Protein AF-A0A955Y4D1-F1 (afdb_monomer_lite)

Structure (mmCIF, N/CA/C/O backbone):
data_AF-A0A955Y4D1-F1
#
_entry.id   AF-A0A955Y4D1-F1
#
loop_
_atom_site.group_PDB
_atom_site.id
_atom_site.type_symbol
_atom_site.label_atom_id
_atom_site.label_alt_id
_atom_site.label_comp_id
_atom_site.label_asym_id
_atom_site.label_entity_id
_atom_site.label_seq_id
_atom_site.pdbx_PDB_ins_code
_atom_site.Cartn_x
_atom_site.Cartn_y
_atom_site.Cartn_z
_atom_site.occupancy
_atom_site.B_iso_or_equiv
_atom_site.auth_seq_id
_atom_site.auth_comp_id
_atom_site.auth_asym_id
_atom_site.auth_atom_id
_atom_site.pdbx_PDB_model_num
ATOM 1 N N . MET A 1 1 ? -12.788 -17.993 44.497 1.00 53.06 1 MET A N 1
ATOM 2 C CA . MET A 1 1 ? -11.487 -18.231 43.834 1.00 53.06 1 MET A CA 1
ATOM 3 C C . MET A 1 1 ? -10.443 -17.354 44.474 1.00 53.06 1 MET A C 1
ATOM 5 O O . MET A 1 1 ? -10.560 -16.130 44.392 1.00 53.06 1 MET A O 1
ATOM 9 N N . SER A 1 2 ? -9.457 -17.987 45.096 1.00 66.19 2 SER A N 1
ATOM 10 C CA . SER A 1 2 ? -8.269 -17.314 45.607 1.00 66.19 2 SER A CA 1
ATOM 11 C C . SER A 1 2 ? -7.474 -16.670 44.455 1.00 66.19 2 SER A C 1
ATOM 13 O O . SER A 1 2 ? -7.674 -16.982 43.275 1.00 66.19 2 SER A O 1
ATOM 15 N N . VAL A 1 3 ? -6.578 -15.732 44.772 1.00 60.09 3 VAL A N 1
ATOM 16 C CA . VAL A 1 3 ? -5.650 -15.130 43.791 1.00 60.09 3 VAL A CA 1
ATOM 17 C C . VAL A 1 3 ? -4.769 -16.207 43.138 1.00 60.09 3 VAL A C 1
ATOM 19 O O . VAL A 1 3 ? -4.466 -16.126 41.946 1.00 60.09 3 VAL A O 1
ATOM 22 N N . THR A 1 4 ? -4.433 -17.248 43.897 1.00 63.06 4 THR A N 1
ATOM 23 C CA . THR A 1 4 ? -3.694 -18.442 43.478 1.00 63.06 4 THR A CA 1
ATOM 24 C C . THR A 1 4 ? -4.459 -19.241 42.420 1.00 63.06 4 THR A C 1
ATOM 26 O O . THR A 1 4 ? -3.902 -19.514 41.358 1.00 63.06 4 THR A O 1
ATOM 29 N N . ASP A 1 5 ? -5.759 -19.487 42.622 1.00 57.47 5 ASP A N 1
ATOM 30 C CA . ASP A 1 5 ? -6.605 -20.188 41.637 1.00 57.47 5 ASP A CA 1
ATOM 31 C C . ASP A 1 5 ? -6.725 -19.403 40.325 1.00 57.47 5 ASP A C 1
ATOM 33 O O . ASP A 1 5 ? -6.777 -19.976 39.239 1.00 57.47 5 ASP A O 1
ATOM 37 N N . ARG A 1 6 ? -6.759 -18.063 40.402 1.00 54.00 6 ARG A N 1
ATOM 38 C CA . ARG A 1 6 ? -6.811 -17.209 39.202 1.00 54.00 6 ARG A CA 1
ATOM 39 C C . ARG A 1 6 ? -5.513 -17.262 38.408 1.00 54.00 6 ARG A C 1
ATOM 41 O O . ARG A 1 6 ? -5.582 -17.274 37.184 1.00 54.00 6 ARG A O 1
ATOM 48 N N . ARG A 1 7 ? -4.356 -17.279 39.075 1.00 54.91 7 ARG A N 1
ATOM 49 C CA . ARG A 1 7 ? -3.056 -17.417 38.402 1.00 54.91 7 ARG A CA 1
ATOM 50 C C . ARG A 1 7 ? -2.915 -18.783 37.737 1.00 54.91 7 ARG A C 1
ATOM 52 O O . ARG A 1 7 ? -2.527 -18.822 36.576 1.00 54.91 7 ARG A O 1
ATOM 59 N N . ALA A 1 8 ? -3.310 -19.860 38.414 1.00 55.41 8 ALA A N 1
ATOM 60 C CA . ALA A 1 8 ? -3.269 -21.212 37.856 1.00 55.41 8 ALA A CA 1
ATOM 61 C C . ALA A 1 8 ? -4.211 -21.380 36.645 1.00 55.41 8 ALA A C 1
ATOM 63 O O . ALA A 1 8 ? -3.825 -21.944 35.619 1.00 55.41 8 ALA A O 1
ATOM 64 N N . ALA A 1 9 ? -5.426 -20.823 36.712 1.00 51.59 9 ALA A N 1
ATOM 65 C CA . ALA A 1 9 ? -6.370 -20.827 35.590 1.00 51.59 9 ALA A CA 1
ATOM 66 C C . ALA A 1 9 ? -5.873 -19.992 34.389 1.00 51.59 9 ALA A C 1
ATOM 68 O O . ALA A 1 9 ? -6.028 -20.389 33.236 1.00 51.59 9 ALA A O 1
ATOM 69 N N . LEU A 1 10 ? -5.232 -18.845 34.640 1.00 55.59 10 LEU A N 1
ATOM 70 C CA . LEU A 1 10 ? -4.650 -18.012 33.581 1.00 55.59 10 LEU A CA 1
ATOM 71 C C . LEU A 1 10 ? -3.424 -18.668 32.931 1.00 55.59 10 LEU A C 1
ATOM 73 O O . LEU A 1 10 ? -3.284 -18.616 31.712 1.00 55.59 10 LEU A O 1
ATOM 77 N N . GLN A 1 11 ? -2.560 -19.308 33.722 1.00 59.53 11 GLN A N 1
ATOM 78 C CA . GLN A 1 11 ? -1.388 -20.031 33.219 1.00 59.53 11 GLN A CA 1
ATOM 79 C C . GLN A 1 11 ? -1.782 -21.244 32.373 1.00 59.53 11 GLN A C 1
ATOM 81 O O . GLN A 1 11 ? -1.215 -21.446 31.303 1.00 59.53 11 GLN A O 1
ATOM 86 N N . SER A 1 12 ? -2.783 -22.013 32.807 1.00 58.88 12 SER A N 1
ATOM 87 C CA . SER A 1 12 ? -3.299 -23.146 32.030 1.00 58.88 12 SER A CA 1
ATOM 88 C C . SER A 1 12 ? -3.958 -22.690 30.728 1.00 58.88 12 SER A C 1
ATOM 90 O O . SER A 1 12 ? -3.641 -23.230 29.675 1.00 58.88 12 SER A O 1
ATOM 92 N N . THR A 1 13 ? -4.782 -21.639 30.753 1.00 59.38 13 THR A N 1
ATOM 93 C CA . THR A 1 13 ? -5.408 -21.095 29.532 1.00 59.38 13 THR A CA 1
ATOM 94 C C . THR A 1 13 ? -4.363 -20.595 28.532 1.00 59.38 13 THR A C 1
ATOM 96 O O . THR A 1 13 ? -4.442 -20.919 27.351 1.00 59.38 13 THR A O 1
ATOM 99 N N . ALA A 1 14 ? -3.343 -19.864 28.994 1.00 67.88 14 ALA A N 1
ATOM 100 C CA . ALA A 1 14 ? -2.251 -19.404 28.136 1.00 67.88 14 ALA A CA 1
ATOM 101 C C . ALA A 1 14 ? -1.455 -20.571 27.527 1.00 67.88 14 ALA A C 1
ATOM 103 O O . ALA A 1 14 ? -1.115 -20.528 26.345 1.00 67.88 14 ALA A O 1
ATOM 104 N N . LEU A 1 15 ? -1.204 -21.627 28.308 1.00 73.19 15 LEU A N 1
ATOM 105 C CA . LEU A 1 15 ? -0.538 -22.836 27.833 1.00 73.19 15 LEU A CA 1
ATOM 106 C C . LEU A 1 15 ? -1.377 -23.561 26.771 1.00 73.19 15 LEU A C 1
ATOM 108 O O . LEU A 1 15 ? -0.849 -23.886 25.713 1.00 73.19 15 LEU A O 1
ATOM 112 N N . TYR A 1 16 ? -2.676 -23.769 27.007 1.00 66.75 16 TYR A N 1
ATOM 113 C CA . TYR A 1 16 ? -3.561 -24.433 26.044 1.00 66.75 16 TYR A CA 1
ATOM 114 C C . TYR A 1 16 ? -3.697 -23.642 24.747 1.00 66.75 16 TYR A C 1
ATOM 116 O O . TYR A 1 16 ? -3.642 -24.229 23.671 1.00 66.75 16 TYR A O 1
ATOM 124 N N . THR A 1 17 ? -3.807 -22.317 24.830 1.00 69.00 17 THR A N 1
ATOM 125 C CA . THR A 1 17 ? -3.815 -21.455 23.645 1.00 69.00 17 THR A CA 1
ATOM 126 C C . THR A 1 17 ? -2.482 -21.524 22.905 1.00 69.00 17 THR A C 1
ATOM 128 O O . THR A 1 17 ? -2.477 -21.660 21.686 1.00 69.00 17 THR A O 1
ATOM 131 N N . GLY A 1 18 ? -1.353 -21.500 23.619 1.00 76.69 18 GLY A N 1
ATOM 132 C CA . GLY A 1 18 ? -0.025 -21.654 23.020 1.00 76.69 18 GLY A CA 1
ATOM 133 C C . GLY A 1 18 ? 0.144 -22.993 22.298 1.00 76.69 18 GLY A C 1
ATOM 134 O O . GLY A 1 18 ? 0.581 -23.017 21.151 1.00 76.69 18 GLY A O 1
ATOM 135 N N . VAL A 1 19 ? -0.269 -24.096 22.929 1.00 76.88 19 VAL A N 1
ATOM 136 C CA . VAL A 1 19 ? -0.242 -25.439 22.328 1.00 76.88 19 VAL A CA 1
ATOM 137 C C . VAL A 1 19 ? -1.188 -25.524 21.136 1.00 76.88 19 VAL A C 1
ATOM 139 O O . VAL A 1 19 ? -0.801 -26.067 20.108 1.00 76.88 19 VAL A O 1
ATOM 142 N N . ALA A 1 20 ? -2.395 -24.964 21.230 1.00 72.94 20 ALA A N 1
ATOM 143 C CA . ALA A 1 20 ? -3.353 -24.964 20.132 1.00 72.94 20 ALA A CA 1
ATOM 144 C C . ALA A 1 20 ? -2.818 -24.181 18.931 1.00 72.94 20 ALA A C 1
ATOM 146 O O . ALA A 1 20 ? -2.867 -24.698 17.821 1.00 72.94 20 ALA A O 1
ATOM 147 N N . VAL A 1 21 ? -2.246 -22.989 19.136 1.00 78.81 21 VAL A N 1
ATOM 148 C CA . VAL A 1 21 ? -1.606 -22.216 18.060 1.00 78.81 21 VAL A CA 1
ATOM 149 C C . VAL A 1 21 ? -0.427 -22.978 17.469 1.00 78.81 21 VAL A C 1
ATOM 151 O O . VAL A 1 21 ? -0.329 -23.069 16.251 1.00 78.81 21 VAL A O 1
ATOM 154 N N . LEU A 1 22 ? 0.440 -23.563 18.298 1.00 82.12 22 LEU A N 1
ATOM 155 C CA . LEU A 1 22 ? 1.593 -24.316 17.809 1.00 82.12 22 LEU A CA 1
ATOM 156 C C . LEU A 1 22 ? 1.158 -25.542 16.998 1.00 82.12 22 LEU A C 1
ATOM 158 O O . LEU A 1 22 ? 1.649 -25.741 15.895 1.00 82.12 22 LEU A O 1
ATOM 162 N N . ALA A 1 23 ? 0.210 -26.330 17.507 1.00 77.94 23 ALA A N 1
ATOM 163 C CA . ALA A 1 23 ? -0.343 -27.485 16.806 1.00 77.94 23 ALA A CA 1
ATOM 164 C C . ALA A 1 23 ? -1.000 -27.068 15.488 1.00 77.94 23 ALA A C 1
ATOM 166 O O . ALA A 1 23 ? -0.772 -27.693 14.461 1.00 77.94 23 ALA A O 1
ATOM 167 N N . THR A 1 24 ? -1.748 -25.969 15.511 1.00 76.50 24 THR A N 1
ATOM 168 C CA . THR A 1 24 ? -2.380 -25.360 14.340 1.00 76.50 24 THR A CA 1
ATOM 169 C C . THR A 1 24 ? -1.323 -24.989 13.290 1.00 76.50 24 THR A C 1
ATOM 171 O O . THR A 1 24 ? -1.407 -25.440 12.154 1.00 76.50 24 THR A O 1
ATOM 174 N N . VAL A 1 25 ? -0.259 -24.279 13.680 1.00 79.69 25 VAL A N 1
ATOM 175 C CA . VAL A 1 25 ? 0.876 -23.942 12.802 1.00 79.69 25 VAL A CA 1
ATOM 176 C C . VAL A 1 25 ? 1.568 -25.199 12.264 1.00 79.69 25 VAL A C 1
ATOM 178 O O . VAL A 1 25 ? 1.830 -25.276 11.070 1.00 79.69 25 VAL A O 1
ATOM 181 N N . VAL A 1 26 ? 1.849 -26.195 13.109 1.00 81.12 26 VAL A N 1
ATOM 182 C CA . VAL A 1 26 ? 2.527 -27.444 12.712 1.00 81.12 26 VAL A CA 1
ATOM 183 C C . VAL A 1 26 ? 1.690 -28.243 11.715 1.00 81.12 26 VAL A C 1
ATOM 185 O O . VAL A 1 26 ? 2.215 -28.698 10.697 1.00 81.12 26 VAL A O 1
ATOM 188 N N . VAL A 1 27 ? 0.388 -28.386 11.976 1.00 78.06 27 VAL A N 1
ATOM 189 C CA . VAL A 1 27 ? -0.552 -29.021 11.048 1.00 78.06 27 VAL A CA 1
ATOM 190 C C . VAL A 1 27 ? -0.540 -28.269 9.722 1.00 78.06 27 VAL A C 1
ATOM 192 O O . VAL A 1 27 ? -0.388 -28.907 8.687 1.00 78.06 27 VAL A O 1
ATOM 195 N N . TYR A 1 28 ? -0.582 -26.934 9.723 1.00 73.50 28 TYR A N 1
ATOM 196 C CA . TYR A 1 28 ? -0.556 -26.165 8.473 1.00 73.50 28 TYR A CA 1
ATOM 197 C C . TYR A 1 28 ? 0.741 -26.281 7.697 1.00 73.50 28 TYR A C 1
ATOM 199 O O . TYR A 1 28 ? 0.693 -26.470 6.488 1.00 73.50 28 TYR A O 1
ATOM 207 N N . MET A 1 29 ? 1.891 -26.256 8.370 1.00 73.19 29 MET A N 1
ATOM 208 C CA . MET A 1 29 ? 3.183 -26.476 7.713 1.00 73.19 29 MET A CA 1
ATOM 209 C C . MET A 1 29 ? 3.288 -27.870 7.062 1.00 73.19 29 MET A C 1
ATOM 211 O O . MET A 1 29 ? 4.194 -28.106 6.258 1.00 73.19 29 MET A O 1
ATOM 215 N N . SER A 1 30 ? 2.361 -28.777 7.392 1.00 78.06 30 SER A N 1
ATOM 216 C CA . SER A 1 30 ? 2.262 -30.132 6.847 1.00 78.06 30 SER A CA 1
ATOM 217 C C . SER A 1 30 ? 1.251 -30.270 5.696 1.00 78.06 30 SER A C 1
ATOM 219 O O . SER A 1 30 ? 1.249 -31.306 5.033 1.00 78.06 30 SER A O 1
ATOM 221 N N . ILE A 1 31 ? 0.404 -29.264 5.439 1.00 80.94 31 ILE A N 1
ATOM 222 C CA . ILE A 1 31 ? -0.581 -29.270 4.343 1.00 80.94 31 ILE A CA 1
ATOM 223 C C . ILE A 1 31 ? 0.076 -28.715 3.067 1.00 80.94 31 ILE A C 1
ATOM 225 O O . ILE A 1 31 ? 0.959 -27.858 3.120 1.00 80.94 31 ILE A O 1
ATOM 229 N N . GLY A 1 32 ? -0.300 -29.266 1.909 1.00 80.19 32 GLY A N 1
ATOM 230 C CA . GLY A 1 32 ? 0.144 -28.763 0.607 1.00 80.19 32 GLY A CA 1
ATOM 231 C C . GLY A 1 32 ? -0.516 -27.427 0.240 1.00 80.19 32 GLY A C 1
ATOM 232 O O . GLY A 1 32 ? -1.512 -27.055 0.855 1.00 80.19 32 GLY A O 1
ATOM 233 N N . PRO A 1 33 ? 0.007 -26.715 -0.772 1.00 83.94 33 PRO A N 1
ATOM 234 C CA . PRO A 1 33 ? -0.642 -25.506 -1.259 1.00 83.94 33 PRO A CA 1
ATOM 235 C C . PRO A 1 33 ? -2.060 -25.833 -1.733 1.00 83.94 33 PRO A C 1
ATOM 237 O O . PRO A 1 33 ? -2.294 -26.854 -2.386 1.00 83.94 33 PRO A O 1
ATOM 240 N N . GLU A 1 34 ? -2.996 -24.962 -1.396 1.00 87.12 34 GLU A N 1
ATOM 241 C CA . GLU A 1 34 ? -4.402 -25.095 -1.742 1.00 87.12 34 GLU A CA 1
ATOM 242 C C . GLU A 1 34 ? -4.742 -24.219 -2.954 1.00 87.12 34 GLU A C 1
ATOM 244 O O . GLU A 1 34 ? -4.112 -23.188 -3.204 1.00 87.12 34 GLU A O 1
ATOM 249 N N . SER A 1 35 ? -5.747 -24.624 -3.736 1.00 85.69 35 SER A N 1
ATOM 250 C CA . SER A 1 35 ? -6.215 -23.793 -4.838 1.00 85.69 35 SER A CA 1
ATOM 251 C C . SER A 1 35 ? -6.861 -22.503 -4.321 1.00 85.69 35 SER A C 1
ATOM 253 O O . SER A 1 35 ? -7.361 -22.398 -3.198 1.00 85.69 35 SER A O 1
ATOM 255 N N . ARG A 1 36 ? -6.893 -21.482 -5.175 1.00 80.75 36 ARG A N 1
ATOM 256 C CA . ARG A 1 36 ? -7.526 -20.209 -4.827 1.00 80.75 36 ARG A CA 1
ATOM 257 C C . ARG A 1 36 ? -9.030 -20.345 -4.571 1.00 80.75 36 ARG A C 1
ATOM 259 O O . ARG A 1 36 ? -9.556 -19.629 -3.719 1.00 80.75 36 ARG A O 1
ATOM 266 N N . ASP A 1 37 ? -9.706 -21.234 -5.291 1.00 83.12 37 ASP A N 1
ATOM 267 C CA . ASP A 1 37 ? -11.146 -21.452 -5.145 1.00 83.12 37 ASP A CA 1
ATOM 268 C C . ASP A 1 37 ? -11.471 -22.131 -3.812 1.00 83.12 37 ASP A C 1
ATOM 270 O O . ASP A 1 37 ? -12.367 -21.684 -3.092 1.00 83.12 37 ASP A O 1
ATOM 274 N N . ASP A 1 38 ? -10.677 -23.126 -3.422 1.00 87.56 38 ASP A N 1
ATOM 275 C CA . ASP A 1 38 ? -10.831 -23.784 -2.124 1.00 87.56 38 ASP A CA 1
ATOM 276 C C . ASP A 1 38 ? -10.524 -22.804 -0.974 1.00 87.56 38 ASP A C 1
ATOM 278 O O . ASP A 1 38 ? -11.291 -22.695 -0.013 1.00 87.56 38 ASP A O 1
ATOM 282 N N . SER A 1 39 ? -9.498 -21.956 -1.127 1.00 87.25 39 SER A N 1
ATOM 283 C CA . SER A 1 39 ? -9.217 -20.878 -0.168 1.00 87.25 39 SER A CA 1
ATOM 284 C C . SER A 1 39 ? -10.401 -19.910 -0.010 1.00 87.25 39 SER A C 1
ATOM 286 O O . SER A 1 39 ? -10.706 -19.440 1.096 1.00 87.25 39 SER A O 1
ATOM 288 N N . HIS A 1 40 ? -11.118 -19.608 -1.101 1.00 87.62 40 HIS A N 1
ATOM 289 C CA . HIS A 1 40 ? -12.338 -18.801 -1.060 1.00 87.62 40 HIS A CA 1
ATOM 290 C C . HIS A 1 40 ? -13.480 -19.506 -0.320 1.00 87.62 40 HIS A C 1
ATOM 292 O O . HIS A 1 40 ? -14.189 -18.848 0.450 1.00 87.62 40 HIS A O 1
ATOM 298 N N . TRP A 1 41 ? -13.625 -20.822 -0.479 1.00 89.62 41 TRP A N 1
ATOM 299 C CA . TRP A 1 41 ? -14.582 -21.609 0.297 1.00 89.62 41 TRP A CA 1
ATOM 300 C C . TRP A 1 41 ? -14.289 -21.525 1.803 1.00 89.62 41 TRP A C 1
ATOM 302 O O . TRP A 1 41 ? -15.186 -21.192 2.587 1.00 89.62 41 TRP A O 1
ATOM 312 N N . TRP A 1 42 ? -13.025 -21.681 2.216 1.00 90.69 42 TRP A N 1
ATOM 313 C CA . TRP A 1 42 ? -12.629 -21.529 3.622 1.00 90.69 42 TRP A CA 1
ATOM 314 C C . TRP A 1 42 ? -12.884 -20.130 4.173 1.00 90.69 42 TRP A C 1
ATOM 316 O O . TRP A 1 42 ? -13.307 -19.998 5.321 1.00 90.69 42 TRP A O 1
ATOM 326 N N . ARG A 1 43 ? -12.706 -19.068 3.374 1.00 90.44 43 ARG A N 1
ATOM 327 C CA . ARG A 1 43 ? -13.097 -17.706 3.792 1.00 90.44 43 ARG A CA 1
ATOM 328 C C . ARG A 1 43 ? -14.593 -17.620 4.096 1.00 90.44 43 ARG A C 1
ATOM 330 O O . ARG A 1 43 ? -14.967 -16.953 5.060 1.00 90.44 43 ARG A O 1
ATOM 337 N N . GLY A 1 44 ? -15.432 -18.314 3.325 1.00 91.75 44 GLY A N 1
ATOM 338 C CA . GLY A 1 44 ? -16.867 -18.436 3.587 1.00 91.75 44 GLY A CA 1
ATOM 339 C C . GLY A 1 44 ? -17.164 -19.121 4.924 1.00 91.75 44 GLY A C 1
ATOM 340 O O . GLY A 1 44 ? -17.939 -18.598 5.726 1.00 91.75 44 GLY A O 1
ATOM 341 N N . VAL A 1 45 ? -16.487 -20.238 5.211 1.00 93.69 45 VAL A N 1
ATOM 342 C CA . VAL A 1 45 ? -16.596 -20.945 6.502 1.00 93.69 45 VAL A CA 1
ATOM 343 C C . VAL A 1 45 ? -16.162 -20.049 7.664 1.00 93.69 45 VAL A C 1
ATOM 345 O O . VAL A 1 45 ? -16.883 -19.910 8.651 1.00 93.69 45 VAL A O 1
ATOM 348 N N . LEU A 1 46 ? -15.013 -19.388 7.536 1.00 93.94 46 LEU A N 1
ATOM 349 C CA . LEU A 1 46 ? -14.480 -18.457 8.531 1.00 93.94 46 LEU A CA 1
ATOM 350 C C . LEU A 1 46 ? -15.426 -17.274 8.790 1.00 93.94 46 LEU A C 1
ATOM 352 O O . L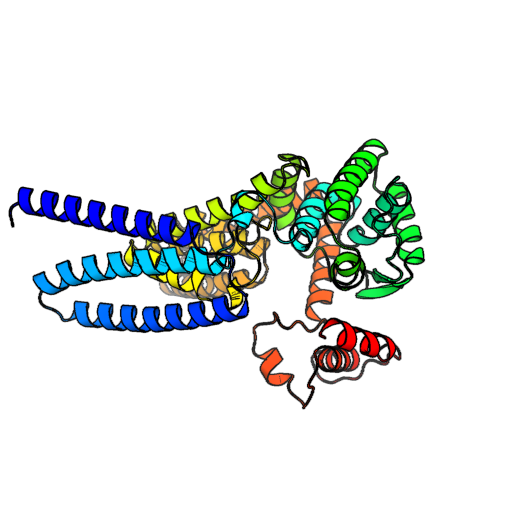EU A 1 46 ? -15.603 -16.862 9.937 1.00 93.94 46 LEU A O 1
ATOM 356 N N . ALA A 1 47 ? -16.068 -16.744 7.745 1.00 93.50 47 ALA A N 1
ATOM 357 C CA . ALA A 1 47 ? -17.066 -15.687 7.879 1.00 93.50 47 ALA A CA 1
ATOM 358 C C . ALA A 1 47 ? -18.320 -16.176 8.627 1.00 93.50 47 ALA A C 1
ATOM 360 O O . ALA A 1 47 ? -18.812 -15.478 9.516 1.00 93.50 47 ALA A O 1
ATOM 361 N N . ALA A 1 48 ? -18.802 -17.391 8.333 1.00 95.06 48 ALA A N 1
ATOM 362 C CA . ALA A 1 48 ? -19.912 -18.006 9.063 1.00 95.06 48 ALA A CA 1
ATOM 363 C C . ALA A 1 48 ? -19.568 -18.229 10.547 1.00 95.06 48 ALA A C 1
ATOM 365 O O . ALA A 1 48 ? -20.376 -17.915 11.423 1.00 95.06 48 ALA A O 1
ATOM 366 N N . LEU A 1 49 ? -18.343 -18.678 10.847 1.00 94.75 49 LEU A N 1
ATOM 367 C CA . LEU A 1 49 ? -17.840 -18.766 12.222 1.00 94.75 49 LEU A CA 1
ATOM 368 C C . LEU A 1 49 ? -17.796 -17.393 12.903 1.00 94.75 49 LEU A C 1
ATOM 370 O O . LEU A 1 49 ? -18.162 -17.286 14.069 1.00 94.75 49 LEU A O 1
ATOM 374 N N . GLY A 1 50 ? -17.438 -16.332 12.176 1.00 94.00 50 GLY A N 1
ATOM 375 C CA . GLY A 1 50 ? -17.513 -14.957 12.673 1.00 94.00 50 GLY A CA 1
ATOM 376 C C . GLY A 1 50 ? -18.910 -14.567 13.159 1.00 94.00 50 GLY A C 1
ATOM 377 O O . GLY A 1 50 ? -19.034 -14.005 14.247 1.00 94.00 50 GLY A O 1
ATOM 378 N N . ILE A 1 51 ? -19.961 -14.936 12.416 1.00 94.75 51 ILE A N 1
ATOM 379 C CA . ILE A 1 51 ? -21.361 -14.719 12.826 1.00 94.75 51 ILE A CA 1
ATOM 380 C C . ILE A 1 51 ? -21.660 -15.486 14.118 1.00 94.75 51 ILE A C 1
ATOM 382 O O . ILE A 1 51 ? -22.202 -14.913 15.066 1.00 94.75 51 ILE A O 1
ATOM 386 N N . VAL A 1 52 ? -21.266 -16.762 14.186 1.00 95.69 52 VAL A N 1
ATOM 387 C CA . VAL A 1 52 ? -21.436 -17.589 15.391 1.00 95.69 52 VAL A CA 1
ATOM 388 C C . VAL A 1 52 ? -20.722 -16.961 16.587 1.00 95.69 52 VAL A C 1
ATOM 390 O O . VAL A 1 52 ? -21.311 -16.872 17.663 1.00 95.69 52 VAL A O 1
ATOM 393 N N . PHE A 1 53 ? -19.498 -16.456 16.415 1.00 94.25 53 PHE A N 1
ATOM 394 C CA . PHE A 1 53 ? -18.760 -15.781 17.481 1.00 94.25 53 PHE A CA 1
ATOM 395 C C . PHE A 1 53 ? -19.453 -14.506 17.944 1.00 94.25 53 PHE A C 1
ATOM 397 O O . PHE A 1 53 ? -19.537 -14.277 19.148 1.00 94.25 53 PHE A O 1
ATOM 404 N N . THR A 1 54 ? -19.991 -13.693 17.032 1.00 93.44 54 THR A N 1
ATOM 405 C CA . THR A 1 54 ? -20.757 -12.496 17.400 1.00 93.44 54 THR A CA 1
ATOM 406 C C . THR A 1 54 ? -22.000 -12.854 18.216 1.00 93.44 54 THR A C 1
ATOM 408 O O . THR A 1 54 ? -22.242 -12.243 19.258 1.00 93.44 54 THR A O 1
ATOM 411 N N . LEU A 1 55 ? -22.759 -13.872 17.795 1.00 95.12 55 LEU A N 1
ATOM 412 C CA . LEU A 1 55 ? -23.946 -14.339 18.518 1.00 95.12 55 LEU A CA 1
ATOM 413 C C . LEU A 1 55 ? -23.588 -14.933 19.886 1.00 95.12 55 LEU A C 1
ATOM 415 O O . LEU A 1 55 ? -24.235 -14.616 20.885 1.00 95.12 55 LEU A O 1
ATOM 419 N N . ALA A 1 56 ? -22.529 -15.741 19.957 1.00 93.25 56 ALA A N 1
ATOM 420 C CA . ALA A 1 56 ? -22.028 -16.295 21.209 1.00 93.25 56 ALA A CA 1
ATOM 421 C C . ALA A 1 56 ? -21.584 -15.182 22.168 1.00 93.25 56 ALA A C 1
ATOM 423 O O . ALA A 1 56 ? -21.941 -15.205 23.346 1.00 93.25 56 ALA A O 1
ATOM 424 N N . TRP A 1 57 ? -20.881 -14.162 21.664 1.00 92.06 57 TRP A N 1
ATOM 425 C CA . TRP A 1 57 ? -20.465 -13.010 22.463 1.00 92.06 57 TRP A CA 1
ATOM 426 C C . TRP A 1 57 ? -21.672 -12.241 23.015 1.00 92.06 57 TRP A C 1
ATOM 428 O O . TRP A 1 57 ? -21.708 -11.920 24.204 1.00 92.06 57 TRP A O 1
ATOM 438 N N . ALA A 1 58 ? -22.699 -12.012 22.189 1.00 91.31 58 ALA A N 1
ATOM 439 C CA . ALA A 1 58 ? -23.958 -11.402 22.617 1.00 91.31 58 ALA A CA 1
ATOM 440 C C . ALA A 1 58 ? -24.667 -12.236 23.702 1.00 91.31 58 ALA A C 1
ATOM 442 O O . ALA A 1 58 ? -25.117 -11.685 24.706 1.00 91.31 58 ALA A O 1
ATOM 443 N N . GLY A 1 59 ? -24.690 -13.565 23.564 1.00 91.69 59 GLY A N 1
ATOM 444 C CA . GLY A 1 59 ? -25.219 -14.476 24.583 1.00 91.69 59 GLY A CA 1
ATOM 445 C C . GLY A 1 59 ? -24.460 -14.402 25.915 1.00 91.69 59 GLY A C 1
ATOM 446 O O . GLY A 1 59 ? -25.066 -14.384 26.986 1.00 91.69 59 GLY A O 1
ATOM 447 N N . LEU A 1 60 ? -23.130 -14.264 25.881 1.00 91.06 60 LEU A N 1
ATOM 448 C CA . LEU A 1 60 ? -22.319 -14.104 27.094 1.00 91.06 60 LEU A CA 1
ATOM 449 C C . LEU A 1 60 ? -22.591 -12.785 27.833 1.00 91.06 60 LEU A C 1
ATOM 451 O O . LEU A 1 60 ? -22.337 -12.702 29.037 1.00 91.06 60 LEU A O 1
ATOM 455 N N . HIS A 1 61 ? -23.116 -11.755 27.161 1.00 88.50 61 HIS A N 1
ATOM 456 C CA . HIS A 1 61 ? -23.485 -10.502 27.826 1.00 88.50 61 HIS A CA 1
ATOM 457 C C . HIS A 1 61 ? -24.665 -10.654 28.792 1.00 88.50 61 HIS A C 1
ATOM 459 O O . HIS A 1 61 ? -24.713 -9.900 29.765 1.00 88.50 61 HIS A O 1
ATOM 465 N N . VAL A 1 62 ? -25.551 -11.630 28.568 1.00 91.62 62 VAL A N 1
ATOM 466 C CA . VAL A 1 62 ? -26.714 -11.919 29.428 1.00 91.62 62 VAL A CA 1
ATOM 467 C C . VAL A 1 62 ? -26.494 -13.107 30.375 1.00 91.62 62 VAL A C 1
ATOM 469 O O . VAL A 1 62 ? -27.332 -13.387 31.227 1.00 91.62 62 VAL A O 1
ATOM 472 N N . ALA A 1 63 ? -25.362 -13.805 30.250 1.00 87.56 63 ALA A N 1
ATOM 473 C CA . ALA A 1 63 ? -25.031 -14.969 31.064 1.00 87.56 63 ALA A CA 1
ATOM 474 C C . ALA A 1 63 ? -24.593 -14.602 32.495 1.00 87.56 63 ALA A C 1
ATOM 476 O O . ALA A 1 63 ? -24.075 -13.513 32.764 1.00 87.56 63 ALA A O 1
ATOM 477 N N . ALA A 1 64 ? -24.726 -15.563 33.417 1.00 81.88 64 ALA A N 1
ATOM 478 C CA . ALA A 1 64 ? -24.227 -15.424 34.783 1.00 81.88 64 ALA A CA 1
ATOM 479 C C . ALA A 1 64 ? -22.708 -15.126 34.801 1.00 81.88 64 ALA A C 1
ATOM 481 O O . ALA A 1 64 ? -21.972 -15.657 33.963 1.00 81.88 64 ALA A O 1
ATOM 482 N N . PRO A 1 65 ? -22.184 -14.347 35.771 1.00 84.94 65 PRO A N 1
ATOM 483 C CA . PRO A 1 65 ? -20.798 -13.859 35.736 1.00 84.94 65 PRO A CA 1
ATOM 484 C C . PRO A 1 65 ? -19.714 -14.942 35.620 1.00 84.94 65 PRO A C 1
ATOM 486 O O . PRO A 1 65 ? -18.692 -14.726 34.968 1.00 84.94 65 PRO A O 1
ATOM 489 N N . HIS A 1 66 ? -19.922 -16.112 36.234 1.00 79.62 66 HIS A N 1
ATOM 490 C CA . HIS A 1 66 ? -18.977 -17.229 36.156 1.00 79.62 66 HIS A CA 1
ATOM 491 C C . HIS A 1 66 ? -18.985 -17.893 34.767 1.00 79.62 66 HIS A C 1
ATOM 493 O O . HIS A 1 66 ? -17.915 -18.142 34.213 1.00 79.62 66 HIS A O 1
ATOM 499 N N . VAL A 1 67 ? -20.170 -18.087 34.170 1.00 83.62 67 VAL A N 1
ATOM 500 C CA . VAL A 1 67 ? -20.340 -18.589 32.794 1.00 83.62 67 VAL A CA 1
ATOM 501 C C . VAL A 1 67 ? -19.743 -17.609 31.794 1.00 83.62 67 VAL A C 1
ATOM 503 O O . VAL A 1 67 ? -18.994 -18.013 30.913 1.00 83.62 67 VAL A O 1
ATOM 506 N N . LYS A 1 68 ? -20.005 -16.309 31.972 1.00 87.00 68 LYS A N 1
ATOM 507 C CA . LYS A 1 68 ? -19.469 -15.246 31.118 1.00 87.00 68 LYS A CA 1
ATOM 508 C C . LYS A 1 68 ? -17.947 -15.290 31.038 1.00 87.00 68 LYS A C 1
ATOM 510 O O . LYS A 1 68 ? -17.389 -15.143 29.957 1.00 87.00 68 LYS A O 1
ATOM 515 N N . ARG A 1 69 ? -17.272 -15.492 32.174 1.00 81.62 69 ARG A N 1
ATOM 516 C CA . ARG A 1 69 ? -15.808 -15.532 32.223 1.00 81.62 69 ARG A CA 1
ATOM 517 C C . ARG A 1 69 ? -15.242 -16.747 31.489 1.00 81.62 69 ARG A C 1
ATOM 519 O O . ARG A 1 69 ? -14.418 -16.569 30.602 1.00 81.62 69 ARG A O 1
ATOM 526 N N . ILE A 1 70 ? -15.704 -17.948 31.837 1.00 83.69 70 ILE A N 1
ATOM 527 C CA . ILE A 1 70 ? -15.229 -19.193 31.212 1.00 83.69 70 ILE A CA 1
ATOM 528 C C . ILE A 1 70 ? -15.563 -19.191 29.716 1.00 83.69 70 ILE A C 1
ATOM 530 O O . ILE A 1 70 ? -14.704 -19.478 28.889 1.00 83.69 70 ILE A O 1
ATOM 534 N N . GLY A 1 71 ? -16.789 -18.801 29.363 1.00 87.06 71 GLY A N 1
ATOM 535 C CA . GLY A 1 71 ? -17.236 -18.714 27.978 1.00 87.06 71 GLY A CA 1
ATOM 536 C C . GLY A 1 71 ? -16.430 -17.713 27.153 1.00 87.06 71 GLY A C 1
ATOM 537 O O . GLY A 1 71 ? -16.083 -18.023 26.020 1.00 87.06 71 GLY A O 1
ATOM 538 N N . ALA A 1 72 ? -16.068 -16.553 27.714 1.00 87.31 72 ALA A N 1
ATOM 539 C CA . ALA A 1 72 ? -15.229 -15.575 27.021 1.00 87.31 72 ALA A CA 1
ATOM 540 C C . ALA A 1 72 ? -13.815 -16.109 26.755 1.00 87.31 72 ALA A C 1
ATOM 542 O O . ALA A 1 72 ? -13.281 -15.896 25.669 1.00 87.31 72 ALA A O 1
ATOM 543 N N . ASP A 1 73 ? -13.215 -16.817 27.714 1.00 86.31 73 ASP A N 1
ATOM 544 C CA . ASP A 1 73 ? -11.872 -17.383 27.550 1.00 86.31 73 ASP A CA 1
ATOM 545 C C . ASP A 1 73 ? -11.864 -18.516 26.509 1.00 86.31 73 ASP A C 1
ATOM 547 O O . ASP A 1 73 ? -11.018 -18.518 25.616 1.00 86.31 73 ASP A O 1
ATOM 551 N N . VAL A 1 74 ? -12.860 -19.411 26.537 1.00 87.12 74 VAL A N 1
ATOM 552 C CA . VAL A 1 74 ? -13.038 -20.450 25.504 1.00 87.12 74 VAL A CA 1
ATOM 553 C C . VAL A 1 74 ? -13.242 -19.822 24.126 1.00 87.12 74 VAL A C 1
ATOM 555 O O . VAL A 1 74 ? -12.581 -20.211 23.163 1.00 87.12 74 VAL A O 1
ATOM 558 N N . LEU A 1 75 ? -14.124 -18.826 24.028 1.00 90.25 75 LEU A N 1
ATOM 559 C CA . LEU A 1 75 ? -14.439 -18.162 22.767 1.00 90.25 75 LEU A CA 1
ATOM 560 C C . LEU A 1 75 ? -13.209 -17.462 22.179 1.00 90.25 75 LEU A C 1
ATOM 562 O O . LEU A 1 75 ? -12.936 -17.615 20.992 1.00 90.25 75 LEU A O 1
ATOM 566 N N . ARG A 1 76 ? -12.401 -16.790 23.008 1.00 90.75 76 ARG A N 1
ATOM 567 C CA . ARG A 1 76 ? -11.110 -16.224 22.587 1.00 90.75 76 ARG A CA 1
ATOM 568 C C . ARG A 1 76 ? -10.161 -17.287 22.056 1.00 90.75 76 ARG A C 1
ATOM 570 O O . ARG A 1 76 ? -9.579 -17.080 20.998 1.00 90.75 76 ARG A O 1
ATOM 577 N N . SER A 1 77 ? -10.005 -18.413 22.749 1.00 87.69 77 SER A N 1
ATOM 578 C CA . SER A 1 77 ? -9.109 -19.486 22.303 1.00 87.69 77 SER A CA 1
ATOM 579 C C . SER A 1 77 ? -9.530 -20.054 20.948 1.00 87.69 77 SER A C 1
ATOM 581 O O . SER A 1 77 ? -8.693 -20.213 20.061 1.00 87.69 77 SER A O 1
ATOM 583 N N . VAL A 1 78 ? -10.831 -20.280 20.746 1.00 89.50 78 VAL A N 1
ATOM 584 C CA . VAL A 1 78 ? -11.367 -20.744 19.457 1.00 89.50 78 VAL A CA 1
ATOM 585 C C . VAL A 1 78 ? -11.179 -19.683 18.369 1.00 89.50 78 VAL A C 1
ATOM 587 O O . VAL A 1 78 ? -10.757 -20.012 17.261 1.00 89.50 78 VAL A O 1
ATOM 590 N N . MET A 1 79 ? -11.417 -18.404 18.677 1.00 92.44 79 MET A N 1
ATOM 591 C CA . MET A 1 79 ? -11.164 -17.301 17.745 1.00 92.44 79 MET A CA 1
ATOM 592 C C . MET A 1 79 ? -9.688 -17.197 17.362 1.00 92.44 79 MET A C 1
ATOM 594 O O . MET A 1 79 ? -9.392 -16.974 16.196 1.00 92.44 79 MET A O 1
ATOM 598 N N . ILE A 1 80 ? -8.763 -17.387 18.305 1.00 91.88 80 ILE A N 1
ATOM 599 C CA . ILE A 1 80 ? -7.321 -17.378 18.031 1.00 91.88 80 ILE A CA 1
ATOM 600 C C . ILE A 1 80 ? -6.970 -18.482 17.034 1.00 91.88 80 ILE A C 1
ATOM 602 O O . ILE A 1 80 ? -6.353 -18.190 16.015 1.00 91.88 80 ILE A O 1
ATOM 606 N N . VAL A 1 81 ? -7.411 -19.719 17.276 1.00 89.81 81 VAL A N 1
ATOM 607 C CA . VAL A 1 81 ? -7.187 -20.835 16.339 1.00 89.81 81 VAL A CA 1
ATOM 608 C C . VAL A 1 81 ? -7.789 -20.523 14.967 1.00 89.81 81 VAL A C 1
ATOM 610 O O .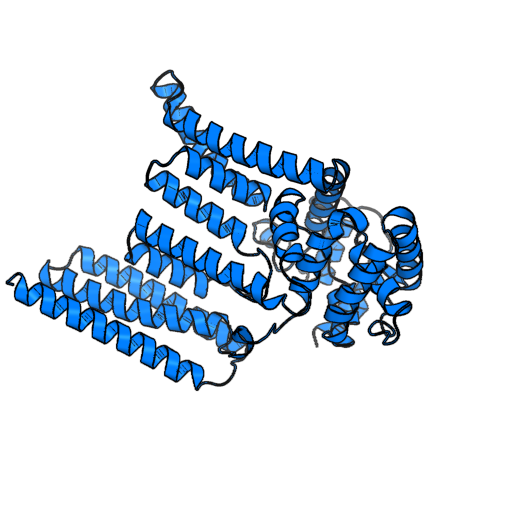 VAL A 1 81 ? -7.129 -20.698 13.948 1.00 89.81 81 VAL A O 1
ATOM 613 N N . THR A 1 82 ? -9.005 -19.975 14.939 1.00 92.00 82 THR A N 1
ATOM 614 C CA . THR A 1 82 ? -9.718 -19.608 13.705 1.00 92.00 82 THR A CA 1
ATOM 615 C C . THR A 1 82 ? -8.999 -18.507 12.921 1.00 92.00 82 THR A C 1
ATOM 617 O O . THR A 1 82 ? -8.897 -18.571 11.699 1.00 92.00 82 THR A O 1
ATOM 620 N N . VAL A 1 83 ? -8.467 -17.496 13.608 1.00 92.69 83 VAL A N 1
ATOM 621 C CA . VAL A 1 83 ? -7.691 -16.412 12.996 1.00 92.69 83 VAL A CA 1
ATOM 622 C C . VAL A 1 83 ? -6.355 -16.930 12.479 1.00 92.69 83 VAL A C 1
ATOM 624 O O . VAL A 1 83 ? -5.978 -16.582 11.365 1.00 92.69 83 VAL A O 1
ATOM 627 N N . VAL A 1 84 ? -5.654 -17.776 13.241 1.00 89.56 84 VAL A N 1
ATOM 628 C CA . VAL A 1 84 ? -4.406 -18.407 12.785 1.00 89.56 84 VAL A CA 1
ATOM 629 C C . VAL A 1 84 ? -4.676 -19.244 11.535 1.00 89.56 84 VAL A C 1
ATOM 631 O O . VAL A 1 84 ? -3.966 -19.078 10.549 1.00 89.56 84 VAL A O 1
ATOM 634 N N . PHE A 1 85 ? -5.744 -20.047 11.517 1.00 89.56 85 PHE A N 1
ATOM 635 C CA . PHE A 1 85 ? -6.180 -20.749 10.308 1.00 89.56 85 PHE A CA 1
ATOM 636 C C . PHE A 1 85 ? -6.422 -19.794 9.143 1.00 89.56 85 PHE A C 1
ATOM 638 O O . PHE A 1 85 ? -5.894 -19.999 8.053 1.00 89.56 85 PHE A O 1
ATOM 645 N N . GLY A 1 86 ? -7.176 -18.720 9.385 1.00 90.56 86 GLY A N 1
ATOM 646 C CA . GLY A 1 86 ? -7.474 -17.713 8.378 1.00 90.56 86 GLY A CA 1
ATOM 647 C C . GLY A 1 86 ? -6.230 -17.037 7.811 1.00 90.56 86 GLY A C 1
ATOM 648 O O . GLY A 1 86 ? -6.189 -16.785 6.613 1.00 90.56 86 GLY A O 1
ATOM 649 N N . TRP A 1 87 ? -5.200 -16.800 8.624 1.00 87.75 87 TRP A N 1
ATOM 650 C CA . TRP A 1 87 ? -3.922 -16.262 8.157 1.00 87.75 87 TRP A CA 1
ATOM 651 C C . TRP A 1 87 ? -3.213 -17.198 7.183 1.00 87.75 87 TRP A C 1
ATOM 653 O O . TRP A 1 87 ? -2.753 -16.740 6.145 1.00 87.75 87 TRP A O 1
ATOM 663 N N . PHE A 1 88 ? -3.148 -18.498 7.464 1.00 85.44 88 PHE A N 1
ATOM 664 C CA . PHE A 1 88 ? -2.545 -19.444 6.521 1.00 85.44 88 PHE A CA 1
ATOM 665 C C . PHE A 1 88 ? -3.415 -19.650 5.276 1.00 85.44 88 PHE A C 1
ATOM 667 O O . PHE A 1 88 ? -2.887 -19.673 4.165 1.00 85.44 88 PHE A O 1
ATOM 674 N N . ASN A 1 89 ? -4.741 -19.678 5.438 1.00 86.75 89 ASN A N 1
ATOM 675 C CA . ASN A 1 89 ? -5.680 -19.712 4.317 1.00 86.75 89 ASN A CA 1
ATOM 676 C C . ASN A 1 89 ? -5.530 -18.490 3.405 1.00 86.75 89 ASN A C 1
ATOM 678 O O . ASN A 1 89 ? -5.629 -18.585 2.184 1.00 86.75 89 ASN A O 1
ATOM 682 N N . TYR A 1 90 ? -5.279 -17.320 3.992 1.00 82.75 90 TYR A N 1
ATOM 683 C CA . TYR A 1 90 ? -5.051 -16.087 3.254 1.00 82.75 90 TYR A CA 1
ATOM 684 C C . TYR A 1 90 ? -3.869 -16.213 2.277 1.00 82.75 90 TYR A C 1
ATOM 686 O O . TYR A 1 90 ? -3.944 -15.660 1.181 1.00 82.75 90 TYR A O 1
ATOM 694 N N . TYR A 1 91 ? -2.853 -17.006 2.634 1.00 77.81 91 TYR A N 1
ATOM 695 C CA . TYR A 1 91 ? -1.691 -17.347 1.806 1.00 77.81 91 TYR A CA 1
ATOM 696 C C . TYR A 1 91 ? -1.852 -18.646 1.007 1.00 77.81 91 TYR A C 1
ATOM 698 O O . TYR A 1 91 ? -0.853 -19.226 0.594 1.00 77.81 91 TYR A O 1
ATOM 706 N N . GLN A 1 92 ? -3.083 -19.135 0.815 1.00 80.69 92 GLN A N 1
ATOM 707 C CA . GLN A 1 92 ? -3.362 -20.383 0.085 1.00 80.69 92 GLN A CA 1
ATOM 708 C C . GLN A 1 92 ? -2.590 -21.592 0.646 1.00 80.69 92 GLN A C 1
ATOM 710 O O . GLN A 1 92 ? -2.250 -22.519 -0.084 1.00 80.69 92 GLN A O 1
ATOM 715 N N . PHE A 1 93 ? -2.267 -21.560 1.944 1.00 78.06 93 PHE A N 1
ATOM 716 C CA . PHE A 1 93 ? -1.414 -22.547 2.611 1.00 78.06 93 PHE A CA 1
ATOM 717 C C . PHE A 1 93 ? -0.062 -22.782 1.909 1.00 78.06 93 PHE A C 1
ATOM 719 O O . PHE A 1 93 ? 0.557 -23.832 2.075 1.00 78.06 93 PHE A O 1
ATOM 726 N N . ASP A 1 94 ? 0.433 -21.797 1.151 1.00 78.56 94 ASP A N 1
ATOM 727 C CA . ASP A 1 94 ? 1.710 -21.904 0.460 1.00 78.56 94 ASP A CA 1
ATOM 728 C C . ASP A 1 94 ? 2.856 -21.383 1.334 1.00 78.56 94 ASP A C 1
ATOM 730 O O . ASP A 1 94 ? 3.005 -20.190 1.602 1.00 78.56 94 ASP A O 1
ATOM 734 N N . LYS A 1 95 ? 3.724 -22.305 1.752 1.00 75.38 95 LYS A N 1
ATOM 735 C CA . LYS A 1 95 ? 4.949 -22.011 2.507 1.00 75.38 95 LYS A CA 1
ATOM 736 C C . LYS A 1 95 ? 5.978 -21.190 1.721 1.00 75.38 95 LYS A C 1
ATOM 738 O O . LYS A 1 95 ? 6.830 -20.566 2.354 1.00 75.38 95 LYS A O 1
ATOM 743 N N . LYS A 1 96 ? 5.870 -21.117 0.387 1.00 75.38 96 LYS A N 1
ATOM 744 C CA . LYS A 1 96 ? 6.738 -20.271 -0.453 1.00 75.38 96 LYS A CA 1
ATOM 745 C C . LYS A 1 96 ? 6.594 -18.776 -0.165 1.00 75.38 96 LYS A C 1
ATOM 747 O O . LYS A 1 96 ? 7.475 -17.985 -0.493 1.00 75.38 96 LYS A O 1
ATOM 752 N N . VAL A 1 97 ? 5.516 -18.374 0.513 1.00 74.94 97 VAL A N 1
ATOM 753 C CA . VAL A 1 97 ? 5.336 -16.989 0.960 1.00 74.94 97 VAL A CA 1
ATOM 754 C C . VAL A 1 97 ? 6.411 -16.546 1.964 1.00 74.94 97 VAL A C 1
ATOM 756 O O . VAL A 1 97 ? 6.613 -15.348 2.149 1.00 74.94 97 VAL A O 1
ATOM 759 N N . PHE A 1 98 ? 7.119 -17.468 2.627 1.00 74.88 98 PHE A N 1
ATOM 760 C CA . PHE A 1 98 ? 8.144 -17.117 3.617 1.00 74.88 98 PHE A CA 1
ATOM 761 C C . PHE A 1 98 ? 9.552 -16.986 3.029 1.00 74.88 98 PHE A C 1
ATOM 763 O O . PHE A 1 98 ? 10.347 -16.214 3.563 1.00 74.88 98 PHE A O 1
ATOM 770 N N . ASP A 1 99 ? 9.862 -17.693 1.941 1.00 77.62 99 ASP A N 1
ATOM 771 C CA . ASP A 1 99 ? 11.210 -17.765 1.361 1.00 77.62 99 ASP A CA 1
ATOM 772 C C . ASP A 1 99 ? 11.334 -17.103 -0.024 1.00 77.62 99 ASP A C 1
ATOM 774 O O . ASP A 1 99 ? 12.450 -16.869 -0.491 1.00 77.62 99 ASP A O 1
ATOM 778 N N . GLY A 1 100 ? 10.220 -16.716 -0.651 1.00 80.38 100 GLY A N 1
ATOM 779 C CA . GLY A 1 100 ? 10.220 -16.079 -1.963 1.00 80.38 100 GLY A CA 1
ATOM 780 C C . GLY A 1 100 ? 9.048 -15.133 -2.203 1.00 80.38 100 GLY A C 1
ATOM 781 O O . GLY A 1 100 ? 8.300 -14.755 -1.297 1.00 80.38 100 GLY A O 1
ATOM 782 N N . LEU A 1 101 ? 8.924 -14.699 -3.455 1.00 85.12 101 LEU A N 1
ATOM 783 C CA . LEU A 1 101 ? 7.757 -13.985 -3.962 1.00 85.12 101 LEU A CA 1
ATOM 784 C C . LEU A 1 101 ? 7.042 -14.901 -4.955 1.00 85.12 101 LEU A C 1
ATOM 786 O O . LEU A 1 101 ? 7.686 -15.422 -5.868 1.00 85.12 101 LEU A O 1
ATOM 790 N N . GLY A 1 102 ? 5.738 -15.113 -4.764 1.00 80.19 102 GLY A N 1
ATOM 791 C CA . GLY A 1 102 ? 4.921 -15.933 -5.656 1.00 80.19 102 GLY A CA 1
ATOM 792 C C . GLY A 1 102 ? 4.620 -15.226 -6.977 1.00 80.19 102 GLY A C 1
ATOM 793 O O . GLY A 1 102 ? 4.665 -15.847 -8.038 1.00 80.19 102 GLY A O 1
ATOM 794 N N . ASP A 1 103 ? 4.384 -13.912 -6.925 1.00 83.12 103 ASP A N 1
ATOM 795 C CA . ASP A 1 103 ? 4.216 -13.059 -8.101 1.00 83.12 103 ASP A CA 1
ATOM 796 C C . ASP A 1 103 ? 5.143 -11.838 -8.051 1.00 83.12 103 ASP A C 1
ATOM 798 O O . ASP A 1 103 ? 5.071 -10.991 -7.162 1.00 83.12 103 ASP A O 1
ATOM 802 N N . TYR A 1 104 ? 6.002 -11.713 -9.063 1.00 90.38 104 TYR A N 1
ATOM 803 C CA . TYR A 1 104 ? 6.908 -10.576 -9.183 1.00 90.38 104 TYR A CA 1
ATOM 804 C C . TYR A 1 104 ? 6.241 -9.343 -9.808 1.00 90.38 104 TYR A C 1
ATOM 806 O O . TYR A 1 104 ? 6.867 -8.297 -9.885 1.00 90.38 104 TYR A O 1
ATOM 814 N N . THR A 1 105 ? 5.027 -9.439 -10.348 1.00 90.06 105 THR A N 1
ATOM 815 C CA . THR A 1 105 ? 4.366 -8.361 -11.108 1.00 90.06 105 THR A CA 1
ATOM 816 C C . THR A 1 105 ? 4.165 -7.112 -10.271 1.00 90.06 105 THR A C 1
ATOM 818 O O . THR A 1 105 ? 4.686 -6.056 -10.632 1.00 90.06 105 THR A O 1
ATOM 821 N N . ASP A 1 106 ? 3.495 -7.257 -9.129 1.00 90.00 106 ASP A N 1
ATOM 822 C CA . ASP A 1 106 ? 3.194 -6.138 -8.244 1.00 90.00 106 ASP A CA 1
ATOM 823 C C . ASP A 1 106 ? 4.479 -5.470 -7.756 1.00 90.00 106 ASP A C 1
ATOM 825 O O . ASP A 1 106 ? 4.714 -4.285 -7.992 1.00 90.00 106 ASP A O 1
ATOM 829 N N . ILE A 1 107 ? 5.371 -6.261 -7.154 1.00 92.19 107 ILE A N 1
ATOM 830 C CA . ILE A 1 107 ? 6.609 -5.742 -6.581 1.00 92.19 107 ILE A CA 1
ATOM 831 C C . ILE A 1 107 ? 7.490 -5.057 -7.633 1.00 92.19 107 ILE A C 1
ATOM 833 O O . ILE A 1 107 ? 8.132 -4.069 -7.300 1.00 92.19 107 ILE A O 1
ATOM 837 N N . THR A 1 108 ? 7.488 -5.500 -8.900 1.00 95.00 108 THR A N 1
ATOM 838 C CA . THR A 1 108 ? 8.246 -4.828 -9.965 1.00 95.00 108 THR A CA 1
ATOM 839 C C . THR A 1 108 ? 7.734 -3.409 -10.168 1.00 95.00 108 THR A C 1
ATOM 841 O O . THR A 1 108 ? 8.543 -2.487 -10.209 1.00 95.00 108 THR A O 1
ATOM 844 N N . TYR A 1 109 ? 6.414 -3.204 -10.247 1.00 94.62 109 TYR A N 1
ATOM 845 C CA . TYR A 1 109 ? 5.862 -1.856 -10.380 1.00 94.62 109 TYR A CA 1
ATOM 846 C C . TYR A 1 109 ? 6.264 -0.988 -9.192 1.00 94.62 109 TYR A C 1
ATOM 848 O O . TYR A 1 109 ? 6.706 0.136 -9.378 1.00 94.62 109 TYR A O 1
ATOM 856 N N . TYR A 1 110 ? 6.127 -1.495 -7.969 1.00 95.25 110 TYR A N 1
ATOM 857 C CA . TYR A 1 110 ? 6.276 -0.658 -6.780 1.00 95.25 110 TYR A CA 1
ATOM 858 C C . TYR A 1 110 ? 7.724 -0.440 -6.349 1.00 95.25 110 TYR A C 1
ATOM 860 O O . TYR A 1 110 ? 8.025 0.665 -5.916 1.00 95.25 110 TYR A O 1
ATOM 868 N N . TYR A 1 111 ? 8.606 -1.433 -6.493 1.00 96.75 111 TYR A N 1
ATOM 869 C CA . TYR A 1 111 ? 10.035 -1.304 -6.196 1.00 96.75 111 TYR A CA 1
ATOM 870 C C . TYR A 1 111 ? 10.748 -0.454 -7.247 1.00 96.75 111 TYR A C 1
ATOM 872 O O . TYR A 1 111 ? 11.414 0.520 -6.908 1.00 96.75 111 TYR A O 1
ATOM 880 N N . VAL A 1 112 ? 10.590 -0.797 -8.532 1.00 97.44 112 VAL A N 1
ATOM 881 C CA . VAL A 1 112 ? 11.342 -0.132 -9.604 1.00 97.44 112 VAL A CA 1
ATOM 882 C C . VAL A 1 112 ? 10.887 1.319 -9.729 1.00 97.44 112 VAL A C 1
ATOM 884 O O . VAL A 1 112 ? 11.708 2.229 -9.654 1.00 97.44 112 VAL A O 1
ATOM 887 N N . ASN A 1 113 ? 9.580 1.582 -9.835 1.00 96.19 113 ASN A N 1
ATOM 888 C CA . ASN A 1 113 ? 9.145 2.968 -9.988 1.00 96.19 113 ASN A CA 1
ATOM 889 C C . ASN A 1 113 ? 9.354 3.816 -8.740 1.00 96.19 113 ASN A C 1
ATOM 891 O O . ASN A 1 113 ? 9.536 5.010 -8.912 1.00 96.19 113 ASN A O 1
ATOM 895 N N . SER A 1 114 ? 9.324 3.277 -7.515 1.00 96.56 114 SER A N 1
ATOM 896 C CA . SER A 1 114 ? 9.634 4.113 -6.347 1.00 96.56 114 SER A CA 1
ATOM 897 C C . SER A 1 114 ? 11.109 4.516 -6.337 1.00 96.56 114 SER A C 1
ATOM 899 O O . SER A 1 114 ? 11.425 5.680 -6.094 1.00 96.56 114 SER A O 1
ATOM 901 N N . LYS A 1 115 ? 12.006 3.576 -6.656 1.00 97.75 115 LYS A N 1
ATOM 902 C CA . LYS A 1 115 ? 13.456 3.787 -6.667 1.00 97.75 115 LYS A CA 1
ATOM 903 C C . LYS A 1 115 ? 13.906 4.776 -7.743 1.00 97.75 115 LYS A C 1
ATOM 905 O O . LYS A 1 115 ? 14.777 5.608 -7.469 1.00 97.75 115 LYS A O 1
ATOM 910 N N . TYR A 1 116 ? 13.281 4.702 -8.920 1.00 98.06 116 TYR A N 1
ATOM 911 C CA . TYR A 1 116 ? 13.630 5.462 -10.127 1.00 98.06 116 TYR A CA 1
ATOM 912 C C . TYR A 1 116 ? 12.535 6.458 -10.555 1.00 98.06 116 TYR A C 1
ATOM 914 O O . TYR A 1 116 ? 12.408 6.777 -11.736 1.00 98.06 116 TYR A O 1
ATOM 922 N N . LEU A 1 117 ? 11.683 6.929 -9.629 1.00 97.50 117 LEU A N 1
ATOM 923 C CA . LEU A 1 117 ? 10.556 7.803 -9.993 1.00 97.50 117 LEU A CA 1
ATOM 924 C C . LEU A 1 117 ? 11.018 9.113 -10.637 1.00 97.50 117 LEU A C 1
ATOM 926 O O . LEU A 1 117 ? 10.333 9.631 -11.515 1.00 97.50 117 LEU A O 1
ATOM 930 N N . GLY A 1 118 ? 12.153 9.652 -10.183 1.00 96.44 118 GLY A N 1
ATOM 931 C CA . GLY A 1 118 ? 12.707 10.899 -10.707 1.00 96.44 118 GLY A CA 1
ATOM 932 C C . GLY A 1 118 ? 13.101 10.785 -12.178 1.00 96.44 118 GLY A C 1
ATOM 933 O O . GLY A 1 118 ? 12.912 11.733 -12.931 1.00 96.44 118 GLY A O 1
ATOM 934 N N . GLU A 1 119 ? 13.590 9.616 -12.589 1.00 97.56 119 GLU A N 1
ATOM 935 C CA . GLU A 1 119 ? 14.042 9.358 -13.951 1.00 97.56 119 GLU A CA 1
ATOM 936 C C . GLU A 1 119 ? 12.928 8.812 -14.857 1.00 97.56 119 GLU A C 1
ATOM 938 O O . GLU A 1 119 ? 12.844 9.157 -16.032 1.00 97.56 119 GLU A O 1
ATOM 943 N N . LEU A 1 120 ? 12.051 7.955 -14.327 1.00 97.50 120 LEU A N 1
ATOM 944 C CA . LEU A 1 120 ? 10.990 7.305 -15.104 1.00 97.50 120 LEU A CA 1
ATOM 945 C C . LEU A 1 120 ? 9.708 8.139 -15.192 1.00 97.50 120 LEU A C 1
ATOM 947 O O . LEU A 1 120 ? 8.900 7.954 -16.111 1.00 97.50 120 LEU A O 1
ATOM 951 N N . GLY A 1 121 ? 9.451 8.983 -14.191 1.00 96.12 121 GLY A N 1
ATOM 952 C CA . GLY A 1 121 ? 8.127 9.544 -13.954 1.00 96.12 121 GLY A CA 1
ATOM 953 C C . GLY A 1 121 ? 7.041 8.458 -13.872 1.00 96.12 121 GLY A C 1
ATOM 954 O O . GLY A 1 121 ? 7.294 7.283 -13.598 1.00 96.12 121 GLY A O 1
ATOM 955 N N . TYR A 1 122 ? 5.794 8.840 -14.150 1.00 96.00 122 TYR A N 1
ATOM 956 C CA . TYR A 1 122 ? 4.661 7.900 -14.152 1.00 96.00 122 TYR A CA 1
ATOM 957 C C . TYR A 1 122 ? 4.531 7.073 -15.430 1.00 96.00 122 TYR A C 1
ATOM 959 O O . TYR A 1 122 ? 3.778 6.102 -15.457 1.00 96.00 122 TYR A O 1
ATOM 967 N N . PHE A 1 123 ? 5.230 7.457 -16.496 1.00 96.25 123 PHE A N 1
ATOM 968 C CA . PHE A 1 123 ? 4.961 6.941 -17.838 1.00 96.25 123 PHE A CA 1
ATOM 969 C C . PHE A 1 123 ? 6.137 6.183 -18.462 1.00 96.25 123 PHE A C 1
ATOM 971 O O . PHE A 1 123 ? 5.982 5.595 -19.533 1.00 96.25 123 PHE A O 1
ATOM 978 N N . GLY A 1 124 ? 7.304 6.190 -17.812 1.00 97.25 124 GLY A N 1
ATOM 979 C CA . GLY A 1 124 ? 8.542 5.657 -18.372 1.00 97.25 124 GLY A CA 1
ATOM 980 C C . GLY A 1 124 ? 8.834 4.189 -18.076 1.00 97.25 124 GLY A C 1
ATOM 981 O O . GLY A 1 124 ? 9.714 3.632 -18.725 1.00 97.25 124 GLY A O 1
ATOM 982 N N . LEU A 1 125 ? 8.098 3.540 -17.163 1.00 97.69 125 LEU A N 1
ATOM 983 C CA . LEU A 1 125 ? 8.431 2.190 -16.683 1.00 97.69 125 LEU A CA 1
ATOM 984 C C . LEU A 1 125 ? 8.609 1.168 -17.812 1.00 97.69 125 LEU A C 1
ATOM 986 O O . LEU A 1 125 ? 9.680 0.585 -17.960 1.00 97.69 125 LEU A O 1
ATOM 990 N N . TYR A 1 126 ? 7.565 0.941 -18.613 1.00 97.81 126 TYR A N 1
ATOM 991 C CA . TYR A 1 126 ? 7.613 -0.084 -19.660 1.00 97.81 126 TYR A CA 1
ATOM 992 C C . TYR A 1 126 ? 8.611 0.249 -20.771 1.00 97.81 126 TYR A C 1
ATOM 994 O O . TYR A 1 126 ? 9.437 -0.613 -21.065 1.00 97.81 126 TYR A O 1
ATOM 1002 N N . PRO A 1 127 ? 8.610 1.466 -21.353 1.00 98.31 127 PRO A N 1
ATOM 1003 C CA . P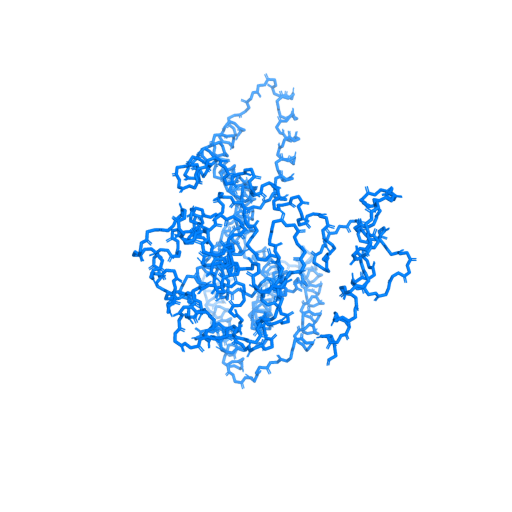RO A 1 127 ? 9.610 1.861 -22.343 1.00 98.31 127 PRO A CA 1
ATOM 1004 C C . PRO A 1 127 ? 11.055 1.673 -21.868 1.00 98.31 127 PRO A C 1
ATOM 1006 O O . PRO A 1 127 ? 11.870 1.114 -22.600 1.00 98.31 127 PRO A O 1
ATOM 1009 N N . ALA A 1 128 ? 11.369 2.099 -20.640 1.00 98.50 128 ALA A N 1
ATOM 1010 C CA . ALA A 1 128 ? 12.713 1.987 -20.090 1.00 98.50 128 ALA A CA 1
ATOM 1011 C C . ALA A 1 128 ? 13.099 0.524 -19.833 1.00 98.50 128 ALA A C 1
ATOM 1013 O O . ALA A 1 128 ? 14.175 0.105 -20.248 1.00 98.50 128 ALA A O 1
ATOM 1014 N N . MET A 1 129 ? 12.217 -0.282 -19.229 1.00 98.25 129 MET A N 1
ATOM 1015 C CA . MET A 1 129 ? 12.501 -1.702 -18.985 1.00 98.25 129 MET A CA 1
ATOM 1016 C C . MET A 1 129 ? 12.680 -2.493 -20.285 1.00 98.25 129 MET A C 1
ATOM 1018 O O . MET A 1 129 ? 13.578 -3.324 -20.370 1.00 98.25 129 MET A O 1
ATOM 1022 N N . ILE A 1 130 ? 11.848 -2.233 -21.301 1.00 98.25 130 ILE A N 1
ATOM 1023 C CA . ILE A 1 130 ? 11.968 -2.875 -22.619 1.00 98.25 130 ILE A CA 1
ATOM 1024 C C . ILE A 1 130 ? 13.298 -2.492 -23.279 1.00 98.25 130 ILE A C 1
ATOM 1026 O O . ILE A 1 130 ? 13.961 -3.353 -23.853 1.00 98.25 130 ILE A O 1
ATOM 1030 N N . LEU A 1 131 ? 13.711 -1.221 -23.191 1.00 98.56 131 LEU A N 1
ATOM 1031 C CA . LEU A 1 131 ? 15.009 -0.800 -23.717 1.00 98.56 131 LEU A CA 1
ATOM 1032 C C . LEU A 1 131 ? 16.170 -1.464 -22.968 1.00 98.56 131 LEU A C 1
ATOM 1034 O O . LEU A 1 131 ? 17.066 -1.996 -23.618 1.00 98.56 131 LEU A O 1
ATOM 1038 N N . ALA A 1 132 ? 16.152 -1.446 -21.634 1.00 98.25 132 ALA A N 1
ATOM 1039 C CA . ALA A 1 132 ? 17.203 -2.047 -20.815 1.00 98.25 132 ALA A CA 1
ATOM 1040 C C . ALA A 1 132 ? 17.376 -3.542 -21.124 1.00 98.25 132 ALA A C 1
ATOM 1042 O O . ALA A 1 132 ? 18.495 -4.018 -21.296 1.00 98.25 132 ALA A O 1
ATOM 1043 N N . ASP A 1 133 ? 16.270 -4.269 -21.282 1.00 97.88 133 ASP A N 1
ATOM 1044 C CA . ASP A 1 133 ? 16.293 -5.682 -21.655 1.00 97.88 133 ASP A CA 1
ATOM 1045 C C . ASP A 1 133 ? 16.798 -5.924 -23.090 1.00 97.88 133 ASP A C 1
ATOM 1047 O O . ASP A 1 133 ? 17.533 -6.881 -23.332 1.00 97.88 133 ASP A O 1
ATOM 1051 N N . ALA A 1 134 ? 16.458 -5.043 -24.039 1.00 97.44 134 ALA A N 1
ATOM 1052 C CA . ALA A 1 134 ? 16.922 -5.134 -25.425 1.00 97.44 134 ALA A CA 1
ATOM 1053 C C . ALA A 1 134 ? 18.432 -4.864 -25.574 1.00 97.44 134 ALA A C 1
ATOM 1055 O O . ALA A 1 134 ? 19.092 -5.482 -26.419 1.00 97.44 134 ALA A O 1
ATOM 1056 N N . GLU A 1 135 ? 18.971 -3.948 -24.764 1.00 96.94 135 GLU A N 1
ATOM 1057 C CA . GLU A 1 135 ? 20.410 -3.682 -24.638 1.00 96.94 135 GLU A CA 1
ATOM 1058 C C . GLU A 1 135 ? 21.136 -4.803 -23.873 1.00 96.94 135 GLU A C 1
ATOM 1060 O O . GLU A 1 135 ? 22.331 -5.023 -24.078 1.00 96.94 135 GLU A O 1
ATOM 1065 N N . GLY A 1 136 ? 20.409 -5.527 -23.019 1.00 94.19 136 GLY A N 1
ATOM 1066 C CA . GLY A 1 136 ? 20.919 -6.623 -22.211 1.00 94.19 136 GLY A CA 1
ATOM 1067 C C . GLY A 1 136 ? 21.193 -7.917 -22.995 1.00 94.19 136 GLY A C 1
ATOM 1068 O O . GLY A 1 136 ? 20.679 -8.139 -24.097 1.00 94.19 136 GLY A O 1
ATOM 1069 N N . PRO A 1 137 ? 21.995 -8.831 -22.419 1.00 88.38 137 PRO A N 1
ATOM 1070 C CA . PRO A 1 137 ? 22.401 -10.062 -23.094 1.00 88.38 137 PRO A CA 1
ATOM 1071 C C . PRO A 1 137 ? 21.288 -11.119 -23.174 1.00 88.38 137 PRO A C 1
ATOM 1073 O O . PRO A 1 137 ? 21.319 -11.961 -24.069 1.00 88.38 137 PRO A O 1
ATOM 1076 N N . LYS A 1 138 ? 20.323 -11.109 -22.241 1.00 88.56 138 LYS A N 1
ATOM 1077 C CA . LYS A 1 138 ? 19.310 -12.173 -22.105 1.00 88.56 138 LYS A CA 1
ATOM 1078 C C . LYS A 1 138 ? 18.027 -11.914 -22.899 1.00 88.56 138 LYS A C 1
ATOM 1080 O O . LYS A 1 138 ? 17.420 -12.879 -23.357 1.00 88.56 138 LYS A O 1
ATOM 1085 N N . ARG A 1 139 ? 17.643 -10.645 -23.094 1.00 92.00 139 ARG A N 1
ATOM 1086 C CA . ARG A 1 139 ? 16.484 -10.212 -23.899 1.00 92.00 139 ARG A CA 1
ATOM 1087 C C . ARG A 1 139 ? 15.186 -10.958 -23.553 1.00 92.00 139 ARG A C 1
ATOM 1089 O O . ARG A 1 139 ? 14.533 -11.533 -24.429 1.00 92.00 139 ARG A O 1
ATOM 1096 N N . HIS A 1 140 ? 14.809 -10.967 -22.276 1.00 93.44 140 HIS A N 1
ATOM 1097 C CA . HIS A 1 140 ? 13.625 -11.669 -21.753 1.00 93.44 140 HIS A CA 1
ATOM 1098 C C . HIS A 1 140 ? 12.323 -11.249 -22.451 1.00 93.44 140 HIS A C 1
ATOM 1100 O O . HIS A 1 140 ? 11.413 -12.055 -22.650 1.00 93.44 140 HIS A O 1
ATOM 1106 N N . SER A 1 141 ? 12.249 -9.990 -22.873 1.00 92.38 141 SER A N 1
ATOM 1107 C CA . SER A 1 141 ? 11.097 -9.349 -23.504 1.00 92.38 141 SER A CA 1
ATOM 1108 C C . SER A 1 141 ? 11.084 -9.494 -25.027 1.00 92.38 141 SER A C 1
ATOM 1110 O O . SER A 1 141 ? 10.227 -8.903 -25.676 1.00 92.38 141 SER A O 1
ATOM 1112 N N . ALA A 1 142 ? 11.968 -10.299 -25.632 1.00 92.31 142 ALA A N 1
ATOM 1113 C CA . ALA A 1 142 ? 12.050 -10.451 -27.092 1.00 92.31 142 ALA A CA 1
ATOM 1114 C C . ALA A 1 142 ? 10.732 -10.904 -27.757 1.00 92.31 142 ALA A C 1
ATOM 1116 O O . ALA A 1 142 ? 10.491 -10.624 -28.929 1.00 92.31 142 ALA A O 1
ATOM 1117 N N . ALA A 1 143 ? 9.865 -11.600 -27.017 1.00 93.06 143 ALA A N 1
ATOM 1118 C CA . ALA A 1 143 ? 8.552 -12.038 -27.495 1.00 93.06 143 ALA A CA 1
ATOM 1119 C C . ALA A 1 143 ? 7.439 -10.979 -27.333 1.00 93.06 143 ALA A C 1
ATOM 1121 O O . ALA A 1 143 ? 6.316 -11.189 -27.804 1.00 93.06 143 ALA A O 1
ATOM 1122 N N . VAL A 1 144 ? 7.718 -9.853 -26.671 1.00 94.69 144 VAL A N 1
ATOM 1123 C CA . VAL A 1 144 ? 6.769 -8.755 -26.466 1.00 94.69 144 VAL A CA 1
ATOM 1124 C C . VAL A 1 144 ? 6.634 -7.969 -27.765 1.00 94.69 144 VAL A C 1
ATOM 1126 O O . VAL A 1 144 ? 7.551 -7.281 -28.195 1.00 94.69 144 VAL A O 1
ATOM 1129 N N . LYS A 1 145 ? 5.467 -8.084 -28.402 1.00 95.00 145 LYS A N 1
ATOM 1130 C CA . LYS A 1 145 ? 5.162 -7.395 -29.670 1.00 95.00 145 LYS A CA 1
ATOM 1131 C C . LYS A 1 145 ? 4.441 -6.066 -29.468 1.00 95.00 145 LYS A C 1
ATOM 1133 O O . LYS A 1 145 ? 4.560 -5.169 -30.293 1.00 95.00 145 LYS A O 1
ATOM 1138 N N . HIS A 1 146 ? 3.649 -5.980 -28.406 1.00 95.12 146 HIS A N 1
ATOM 1139 C CA . HIS A 1 146 ? 2.850 -4.812 -28.062 1.00 95.12 146 HIS A CA 1
ATOM 1140 C C . HIS A 1 146 ? 2.957 -4.569 -26.560 1.00 95.12 146 HIS A C 1
ATOM 1142 O O . HIS A 1 146 ? 3.188 -5.507 -25.796 1.00 95.12 146 HIS A O 1
ATOM 1148 N N . TYR A 1 147 ? 2.773 -3.321 -26.153 1.00 95.88 147 TYR A N 1
ATOM 1149 C CA . TYR A 1 147 ? 2.729 -2.903 -24.756 1.00 95.88 147 TYR A CA 1
ATOM 1150 C C . TYR A 1 147 ? 1.651 -1.834 -24.578 1.00 95.88 147 TYR A C 1
ATOM 1152 O O . TYR A 1 147 ? 1.281 -1.164 -25.543 1.00 95.88 147 TYR A O 1
ATOM 1160 N N . ARG A 1 148 ? 1.170 -1.639 -23.351 1.00 94.38 148 ARG A N 1
ATOM 1161 C CA . ARG A 1 148 ? 0.306 -0.512 -23.006 1.00 94.38 148 ARG A CA 1
ATOM 1162 C C . ARG A 1 148 ? 1.152 0.735 -22.778 1.00 94.38 148 ARG A C 1
ATOM 1164 O O . ARG A 1 148 ? 1.953 0.791 -21.849 1.00 94.38 148 ARG A O 1
ATOM 1171 N N . ASP A 1 149 ? 0.942 1.769 -23.578 1.00 95.12 149 ASP A N 1
ATOM 1172 C CA . ASP A 1 149 ? 1.546 3.072 -23.331 1.00 95.12 149 ASP A CA 1
ATOM 1173 C C . ASP A 1 149 ? 0.867 3.739 -22.131 1.00 95.12 149 ASP A C 1
ATOM 1175 O O . ASP A 1 149 ? -0.327 4.021 -22.138 1.00 95.12 149 ASP A O 1
ATOM 1179 N N . LEU A 1 150 ? 1.621 3.997 -21.064 1.00 94.50 150 LEU A N 1
ATOM 1180 C CA . LEU A 1 150 ? 1.069 4.529 -19.817 1.00 94.50 150 LEU A CA 1
ATOM 1181 C C . LEU A 1 150 ? 0.583 5.987 -19.936 1.00 94.50 150 LEU A C 1
ATOM 1183 O O . LEU A 1 150 ? -0.079 6.483 -19.028 1.00 94.50 150 LEU A O 1
ATOM 1187 N N . ARG A 1 151 ? 0.885 6.683 -21.041 1.00 93.31 151 ARG A N 1
ATOM 1188 C CA . ARG A 1 151 ? 0.475 8.082 -21.278 1.00 93.31 151 ARG A CA 1
ATOM 1189 C C . ARG A 1 151 ? -0.987 8.226 -21.706 1.00 93.31 151 ARG A C 1
ATOM 1191 O O . ARG A 1 151 ? -1.561 9.306 -21.514 1.00 93.31 151 ARG A O 1
ATOM 1198 N N . ASP A 1 152 ? -1.548 7.183 -22.314 1.00 91.12 152 ASP A N 1
ATOM 1199 C CA . ASP A 1 152 ? -2.901 7.156 -22.895 1.00 91.12 152 ASP A CA 1
ATOM 1200 C C . ASP A 1 152 ? -3.635 5.807 -22.736 1.00 91.12 152 ASP A C 1
ATOM 1202 O O . ASP A 1 152 ? -4.834 5.733 -22.994 1.00 91.12 152 ASP A O 1
ATOM 1206 N N . TYR A 1 153 ? -2.954 4.777 -22.230 1.00 90.12 153 TYR A N 1
ATOM 1207 C CA . TYR A 1 153 ? -3.417 3.395 -22.086 1.00 90.12 153 TYR A CA 1
ATOM 1208 C C . TYR A 1 153 ? -3.732 2.671 -23.398 1.00 90.12 153 TYR A C 1
ATOM 1210 O O . TYR A 1 153 ? -4.370 1.614 -23.355 1.00 90.12 153 TYR A O 1
ATOM 1218 N N . GLU A 1 154 ? -3.249 3.171 -24.534 1.00 89.75 154 GLU A N 1
ATOM 1219 C CA . GLU A 1 154 ? -3.355 2.473 -25.814 1.00 89.75 154 GLU A CA 1
ATOM 1220 C C . GLU A 1 154 ? -2.301 1.366 -25.927 1.00 89.75 154 GLU A C 1
ATOM 1222 O O . GLU A 1 154 ? -1.160 1.514 -25.482 1.00 89.75 154 GLU A O 1
ATOM 1227 N N . GLU A 1 155 ? -2.673 0.244 -26.544 1.00 91.62 155 GLU A N 1
ATOM 1228 C CA . GLU A 1 155 ? -1.700 -0.781 -26.917 1.00 91.62 155 GLU A CA 1
ATOM 1229 C C . GLU A 1 155 ? -0.950 -0.348 -28.175 1.00 91.62 155 GLU A C 1
ATOM 1231 O O . GLU A 1 155 ? -1.555 -0.080 -29.213 1.00 91.62 155 GLU A O 1
ATOM 1236 N N . LYS A 1 156 ? 0.378 -0.287 -28.088 1.00 95.19 156 LYS A N 1
ATOM 1237 C CA . LYS A 1 156 ? 1.248 0.162 -29.178 1.00 95.19 156 LYS A CA 1
ATOM 1238 C C . LYS A 1 156 ? 2.307 -0.890 -29.502 1.00 95.19 156 LYS A C 1
ATOM 1240 O O . LYS A 1 156 ? 2.665 -1.677 -28.621 1.00 95.19 156 LYS A O 1
ATOM 1245 N N . PRO A 1 157 ? 2.830 -0.911 -30.742 1.00 97.56 157 PRO A N 1
ATOM 1246 C CA . PRO A 1 157 ? 3.960 -1.763 -31.101 1.00 97.56 157 PRO A CA 1
ATOM 1247 C C . PRO A 1 157 ? 5.182 -1.497 -30.214 1.00 97.56 157 PRO A C 1
ATOM 1249 O O . PRO A 1 157 ? 5.428 -0.360 -29.796 1.00 97.56 157 PRO A O 1
ATOM 1252 N N . VAL A 1 158 ? 5.963 -2.542 -29.934 1.00 96.81 158 VAL A N 1
ATOM 1253 C CA . VAL A 1 158 ? 7.144 -2.479 -29.053 1.00 96.81 158 VAL A CA 1
ATOM 1254 C C . VAL A 1 158 ? 8.203 -1.479 -29.541 1.00 96.81 158 VAL A C 1
ATOM 1256 O O . VAL A 1 158 ? 8.936 -0.898 -28.743 1.00 96.81 158 VAL A O 1
ATOM 1259 N N . GLU A 1 159 ? 8.246 -1.189 -30.840 1.00 97.62 159 GLU A N 1
ATOM 1260 C CA . GLU A 1 159 ? 9.142 -0.206 -31.448 1.00 97.62 159 GLU A CA 1
ATOM 1261 C C . GLU A 1 159 ? 8.908 1.205 -30.894 1.00 97.62 159 GLU A C 1
ATOM 1263 O O . GLU A 1 159 ? 9.864 1.963 -30.710 1.00 97.62 159 GLU A O 1
ATOM 1268 N N . VAL A 1 160 ? 7.654 1.542 -30.572 1.00 97.75 160 VAL A N 1
ATOM 1269 C CA . VAL A 1 160 ? 7.299 2.811 -29.921 1.00 97.75 160 VAL A CA 1
ATOM 1270 C C . VAL A 1 160 ? 7.873 2.854 -28.502 1.00 97.75 160 VAL A C 1
ATOM 1272 O O . VAL A 1 160 ? 8.420 3.880 -28.094 1.00 97.75 160 VAL A O 1
ATOM 1275 N N . ALA A 1 161 ? 7.828 1.729 -27.777 1.00 97.62 161 ALA A N 1
ATOM 1276 C CA . ALA A 1 161 ? 8.435 1.606 -26.452 1.00 97.62 161 ALA A CA 1
ATOM 1277 C C . ALA A 1 161 ? 9.953 1.803 -26.521 1.00 97.62 161 ALA A C 1
ATOM 1279 O O . ALA A 1 161 ? 10.506 2.572 -25.745 1.00 97.62 161 ALA A O 1
ATOM 1280 N N . LEU A 1 162 ? 10.623 1.169 -27.488 1.00 98.31 162 LEU A N 1
ATOM 1281 C CA . LEU A 1 162 ? 12.072 1.282 -27.679 1.00 98.31 162 LEU A CA 1
ATOM 1282 C C . LEU A 1 162 ? 12.506 2.713 -28.019 1.00 98.31 162 LEU A C 1
ATOM 1284 O O . LEU A 1 162 ? 13.534 3.180 -27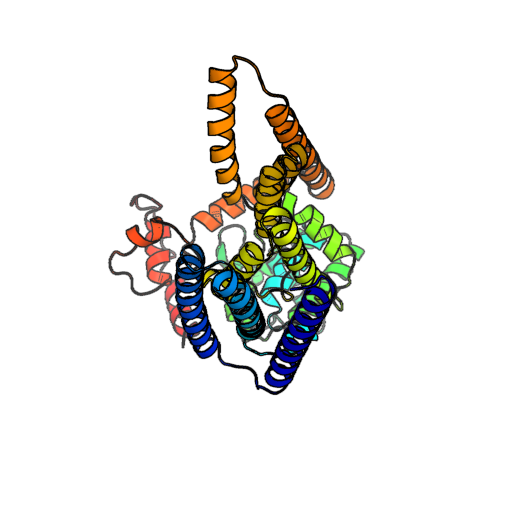.531 1.00 98.31 162 LEU A O 1
ATOM 1288 N N . GLN A 1 163 ? 11.741 3.423 -28.853 1.00 98.19 163 GLN A N 1
ATOM 1289 C CA . GLN A 1 163 ? 12.007 4.832 -29.161 1.00 98.19 163 GLN A CA 1
ATOM 1290 C C . GLN A 1 163 ? 11.853 5.718 -27.924 1.00 98.19 163 GLN A C 1
ATOM 1292 O O . GLN A 1 163 ? 12.751 6.502 -27.620 1.00 98.19 163 GLN A O 1
ATOM 1297 N N . HIS A 1 164 ? 10.755 5.561 -27.187 1.00 98.00 164 HIS A N 1
ATOM 1298 C CA . HIS A 1 164 ? 10.496 6.342 -25.981 1.00 98.00 164 HIS A CA 1
ATOM 1299 C C . HIS A 1 164 ? 11.490 6.015 -24.854 1.00 98.00 164 HIS A C 1
ATOM 1301 O O . HIS A 1 164 ? 11.979 6.920 -24.187 1.00 98.00 164 HIS A O 1
ATOM 1307 N N . GLY A 1 165 ? 11.875 4.746 -24.693 1.00 98.38 165 GLY A N 1
ATOM 1308 C CA . GLY A 1 165 ? 12.910 4.329 -23.749 1.00 98.38 165 GLY A CA 1
ATOM 1309 C C . GLY A 1 165 ? 14.248 5.015 -24.027 1.00 98.38 165 GLY A C 1
ATOM 1310 O O . GLY A 1 165 ? 14.917 5.440 -23.090 1.00 98.38 165 GLY A O 1
ATOM 1311 N N . ARG A 1 166 ? 14.618 5.197 -25.308 1.00 98.62 166 ARG A N 1
ATOM 1312 C CA . ARG A 1 166 ? 15.861 5.899 -25.678 1.00 98.62 166 ARG A CA 1
ATOM 1313 C C . ARG A 1 166 ? 15.815 7.376 -25.302 1.00 98.62 166 ARG A C 1
ATOM 1315 O O . ARG A 1 166 ? 16.834 7.906 -24.875 1.00 98.62 166 ARG A O 1
ATOM 1322 N N . GLN A 1 167 ? 14.652 8.013 -25.440 1.00 98.19 167 GLN A N 1
ATOM 1323 C CA . GLN A 1 167 ? 14.445 9.397 -25.001 1.00 98.19 167 GLN A CA 1
ATOM 1324 C C . GLN A 1 167 ? 14.602 9.508 -23.483 1.00 98.19 167 GLN A C 1
ATOM 1326 O O . GLN A 1 167 ? 15.435 10.278 -23.023 1.00 98.19 167 GLN A O 1
ATOM 1331 N N . ILE A 1 168 ? 13.904 8.664 -22.715 1.00 98.00 168 ILE A N 1
ATOM 1332 C CA . ILE A 1 168 ? 13.990 8.643 -21.245 1.00 98.00 168 ILE A CA 1
ATOM 1333 C C . ILE A 1 168 ? 15.435 8.429 -20.778 1.00 98.00 168 ILE A C 1
ATOM 1335 O O . ILE A 1 168 ? 15.937 9.176 -19.941 1.00 98.00 168 ILE A O 1
ATOM 1339 N N . LYS A 1 169 ? 16.129 7.436 -21.349 1.00 98.44 169 LYS A N 1
ATOM 1340 C CA . LYS A 1 169 ? 17.536 7.161 -21.037 1.00 98.44 169 LYS A CA 1
ATOM 1341 C C . LYS A 1 169 ? 18.421 8.385 -21.292 1.00 98.44 169 LYS A C 1
ATOM 1343 O O . LYS A 1 169 ? 19.260 8.699 -20.460 1.00 98.44 169 LYS A O 1
ATOM 1348 N N . ALA A 1 170 ? 18.240 9.068 -22.423 1.00 98.00 170 ALA A N 1
ATOM 1349 C CA . ALA A 1 170 ? 19.062 10.218 -22.796 1.00 98.00 170 ALA A CA 1
ATOM 1350 C C . ALA A 1 170 ? 18.752 11.485 -21.980 1.00 98.00 170 ALA A C 1
ATOM 1352 O O . ALA A 1 170 ? 19.655 12.272 -21.711 1.00 98.00 170 ALA A O 1
ATOM 1353 N N . GLU A 1 171 ? 17.488 11.702 -21.617 1.00 96.62 171 GLU A N 1
ATOM 1354 C CA . GLU A 1 171 ? 17.027 12.937 -20.973 1.00 96.62 171 GLU A CA 1
ATOM 1355 C C . GLU A 1 171 ? 17.092 12.881 -19.444 1.00 96.62 171 GLU A C 1
ATOM 1357 O O . GLU A 1 171 ? 17.213 13.923 -18.802 1.00 96.62 171 GLU A O 1
ATOM 1362 N N . SER A 1 172 ? 16.958 11.692 -18.848 1.00 96.44 172 SER A N 1
ATOM 1363 C CA . SER A 1 172 ? 16.673 11.558 -17.412 1.00 96.44 172 SER A CA 1
ATOM 1364 C C . SER A 1 172 ? 17.639 10.656 -16.644 1.00 96.44 172 SER A C 1
ATOM 1366 O O . SER A 1 172 ? 17.687 10.755 -15.420 1.00 96.44 172 SER A O 1
ATOM 1368 N N . PHE A 1 173 ? 18.431 9.814 -17.316 1.00 98.44 173 PHE A N 1
ATOM 1369 C CA . PHE A 1 173 ? 19.388 8.924 -16.653 1.00 98.44 173 PHE A CA 1
ATOM 1370 C C . PHE A 1 173 ? 20.837 9.373 -16.851 1.00 98.44 173 PHE A C 1
ATOM 1372 O O . PHE A 1 173 ? 21.263 9.701 -17.957 1.00 98.44 173 PHE A O 1
ATOM 1379 N N . THR A 1 174 ? 21.633 9.299 -15.781 1.00 98.31 174 THR A N 1
ATOM 1380 C CA . THR A 1 174 ? 23.095 9.221 -15.921 1.00 98.31 174 THR A CA 1
ATOM 1381 C C . THR A 1 174 ? 23.499 7.796 -16.322 1.00 98.31 174 THR A C 1
ATOM 1383 O O . THR A 1 174 ? 22.719 6.863 -16.097 1.00 98.31 174 THR A O 1
ATOM 1386 N N . PRO A 1 175 ? 24.701 7.583 -16.890 1.00 98.31 175 PRO A N 1
ATOM 1387 C CA . PRO A 1 175 ? 25.171 6.242 -17.238 1.00 98.31 175 PRO A CA 1
ATOM 1388 C C . PRO A 1 175 ? 25.127 5.258 -16.061 1.00 98.31 175 PRO A C 1
ATOM 1390 O O . PRO A 1 175 ? 24.636 4.143 -16.216 1.00 98.31 175 PRO A O 1
ATOM 1393 N N . GLU A 1 176 ? 25.551 5.695 -14.875 1.00 98.19 176 GLU A N 1
ATOM 1394 C CA . GLU A 1 176 ? 25.610 4.870 -13.664 1.00 98.19 176 GLU A CA 1
ATOM 1395 C C . GLU A 1 176 ? 24.204 4.504 -13.177 1.00 98.19 176 GLU A C 1
ATOM 1397 O O . GLU A 1 176 ? 23.930 3.356 -12.831 1.00 98.19 176 GLU A O 1
ATOM 1402 N N . ARG A 1 177 ? 23.276 5.470 -13.200 1.00 98.00 177 ARG A N 1
ATOM 1403 C CA . ARG A 1 177 ? 21.876 5.230 -12.827 1.00 98.00 177 ARG A CA 1
ATOM 1404 C C . ARG A 1 177 ? 21.164 4.326 -13.826 1.00 98.00 177 ARG A C 1
ATOM 1406 O O . ARG A 1 177 ? 20.306 3.547 -13.420 1.00 98.00 177 ARG A O 1
ATOM 1413 N N . TRP A 1 178 ? 21.504 4.412 -15.114 1.00 98.56 178 TRP A N 1
ATOM 1414 C CA . TRP A 1 178 ? 20.966 3.500 -16.123 1.00 98.56 178 TRP A CA 1
ATOM 1415 C C . TRP A 1 178 ? 21.471 2.074 -15.919 1.00 98.56 178 TRP A C 1
ATOM 1417 O O . TRP A 1 178 ? 20.687 1.139 -16.044 1.00 98.56 178 TRP A O 1
ATOM 1427 N N . GLU A 1 179 ? 22.752 1.898 -15.593 1.00 98.31 179 GLU A N 1
ATOM 1428 C CA . GLU A 1 179 ? 23.323 0.582 -15.293 1.00 98.31 179 GLU A CA 1
ATOM 1429 C C . GLU A 1 179 ? 22.645 -0.055 -14.073 1.00 98.31 179 GLU A C 1
ATOM 1431 O O . GLU A 1 179 ? 22.219 -1.209 -14.138 1.00 98.31 179 GLU A O 1
ATOM 1436 N N . GLU A 1 180 ? 22.445 0.719 -13.003 1.00 98.25 180 GLU A N 1
ATOM 1437 C CA . GLU A 1 180 ? 21.708 0.276 -11.814 1.00 98.25 180 GLU A CA 1
ATOM 1438 C C . GLU A 1 180 ? 20.255 -0.108 -12.149 1.00 98.25 180 GLU A C 1
ATOM 1440 O O . GLU A 1 180 ? 19.774 -1.179 -11.770 1.00 98.25 180 GLU A O 1
ATOM 1445 N N . PHE A 1 181 ? 19.563 0.731 -12.926 1.00 98.56 181 PHE A N 1
ATOM 1446 C CA . PHE A 1 181 ? 18.205 0.452 -13.387 1.00 98.56 181 PHE A CA 1
ATOM 1447 C C . PHE A 1 181 ? 18.136 -0.809 -14.256 1.00 98.56 181 PHE A C 1
ATOM 1449 O O . PHE A 1 181 ? 17.233 -1.627 -14.079 1.00 98.56 181 PHE A O 1
ATOM 1456 N N . ALA A 1 182 ? 19.078 -0.987 -15.184 1.00 98.50 182 ALA A N 1
ATOM 1457 C CA . ALA A 1 182 ? 19.126 -2.139 -16.075 1.00 98.50 182 ALA A CA 1
ATOM 1458 C C . ALA A 1 182 ? 19.399 -3.440 -15.309 1.00 98.50 182 ALA A C 1
ATOM 1460 O O . ALA A 1 182 ? 18.790 -4.466 -15.618 1.00 98.50 182 ALA A O 1
ATOM 1461 N N . HIS A 1 183 ? 20.252 -3.388 -14.283 1.00 98.00 183 HIS A N 1
ATOM 1462 C CA . HIS A 1 183 ? 20.475 -4.496 -13.360 1.00 98.00 183 HIS A CA 1
ATOM 1463 C C . HIS A 1 183 ? 19.181 -4.897 -12.634 1.00 98.00 183 HIS A C 1
ATOM 1465 O O . HIS A 1 183 ? 18.763 -6.056 -12.697 1.00 98.00 183 HIS A O 1
ATOM 1471 N N . ASP A 1 184 ? 18.500 -3.934 -12.006 1.00 98.06 184 ASP A N 1
ATOM 1472 C CA . ASP A 1 184 ? 17.244 -4.197 -11.297 1.00 98.06 184 ASP A CA 1
ATOM 1473 C C . ASP A 1 184 ? 16.154 -4.701 -12.264 1.00 98.06 184 ASP A C 1
ATOM 1475 O O . ASP A 1 184 ? 15.396 -5.621 -11.945 1.00 98.06 184 ASP A O 1
ATOM 1479 N N . ALA A 1 185 ? 16.093 -4.152 -13.482 1.00 97.75 185 ALA A N 1
ATOM 1480 C CA . ALA A 1 185 ? 15.181 -4.613 -14.522 1.00 97.75 185 ALA A CA 1
ATOM 1481 C C . ALA A 1 185 ? 15.460 -6.072 -14.933 1.00 97.75 185 ALA A C 1
ATOM 1483 O O . ALA A 1 185 ? 14.514 -6.861 -14.967 1.00 97.75 185 ALA A O 1
ATOM 1484 N N . ASP A 1 186 ? 16.719 -6.468 -15.180 1.00 97.50 186 ASP A N 1
ATOM 1485 C CA . ASP A 1 186 ? 17.083 -7.868 -15.480 1.00 97.50 186 ASP A CA 1
ATOM 1486 C C . ASP A 1 186 ? 16.694 -8.804 -14.330 1.00 97.50 186 ASP A C 1
ATOM 1488 O O . ASP A 1 186 ? 16.146 -9.889 -14.567 1.00 97.50 186 ASP A O 1
ATOM 1492 N N . TYR A 1 187 ? 16.895 -8.376 -13.078 1.00 96.50 187 TYR A N 1
ATOM 1493 C CA . TYR A 1 187 ? 16.477 -9.144 -11.908 1.00 96.50 187 TYR A CA 1
ATOM 1494 C C . TYR A 1 187 ? 14.978 -9.470 -11.962 1.00 96.50 187 TYR A C 1
ATOM 1496 O O . TYR A 1 187 ? 14.589 -10.636 -11.838 1.00 96.50 187 TYR A O 1
ATOM 1504 N N . PHE A 1 188 ? 14.116 -8.477 -12.182 1.00 96.00 188 PHE A N 1
ATOM 1505 C CA . PHE A 1 188 ? 12.673 -8.717 -12.211 1.00 96.00 188 PHE A CA 1
ATOM 1506 C C . PHE A 1 188 ? 12.207 -9.444 -13.472 1.00 96.00 188 PHE A C 1
ATOM 1508 O O . PHE A 1 188 ? 11.340 -10.314 -13.380 1.00 96.00 188 PHE A O 1
ATOM 1515 N N . LEU A 1 189 ? 12.753 -9.107 -14.642 1.00 96.06 189 LEU A N 1
ATOM 1516 C CA . LEU A 1 189 ? 12.332 -9.694 -15.916 1.00 96.06 189 LEU A CA 1
ATOM 1517 C C . LEU A 1 189 ? 12.731 -11.166 -16.032 1.00 96.06 189 LEU A C 1
ATOM 1519 O O . LEU A 1 189 ? 11.914 -11.974 -16.466 1.00 96.06 189 LEU A O 1
ATOM 1523 N N . SER A 1 190 ? 13.911 -11.548 -15.533 1.00 95.12 190 SER A N 1
ATOM 1524 C CA . SER A 1 190 ? 14.366 -12.949 -15.515 1.00 95.12 190 SER A CA 1
ATOM 1525 C C . SER A 1 190 ? 13.488 -13.892 -14.684 1.00 95.12 190 SER A C 1
ATOM 1527 O O . SER A 1 190 ? 13.599 -15.111 -14.805 1.00 95.12 190 SER A O 1
ATOM 1529 N N . ARG A 1 191 ? 12.602 -13.343 -13.845 1.00 93.94 191 ARG A N 1
ATOM 1530 C CA . ARG A 1 191 ? 11.669 -14.087 -12.984 1.00 93.94 191 ARG A CA 1
ATOM 1531 C C . ARG A 1 191 ? 10.238 -14.087 -13.516 1.00 93.94 191 ARG A C 1
ATOM 1533 O O . ARG A 1 191 ? 9.340 -14.621 -12.869 1.00 93.94 191 ARG A O 1
ATOM 1540 N N . LYS A 1 192 ? 10.006 -13.500 -14.692 1.00 92.69 192 LYS A N 1
ATOM 1541 C CA . LYS A 1 192 ? 8.704 -13.494 -15.362 1.00 92.69 192 LYS A CA 1
ATOM 1542 C C . LYS A 1 192 ? 8.725 -14.468 -16.530 1.00 92.69 192 LYS A C 1
ATOM 1544 O O . LYS A 1 192 ? 9.663 -14.513 -17.317 1.00 92.69 192 LYS A O 1
ATOM 1549 N N . SER A 1 193 ? 7.650 -15.236 -16.680 1.00 91.75 193 SER A N 1
ATOM 1550 C CA . SER A 1 193 ? 7.462 -16.047 -17.883 1.00 91.75 193 SER A CA 1
ATOM 1551 C C . SER A 1 193 ? 7.119 -15.159 -19.079 1.00 91.75 193 SER A C 1
ATOM 1553 O O . SER A 1 193 ? 6.517 -14.093 -18.924 1.00 91.75 193 SER A O 1
ATOM 1555 N N . THR A 1 194 ? 7.410 -15.631 -20.292 1.00 90.88 194 THR A N 1
ATOM 1556 C CA . THR A 1 194 ? 6.982 -14.955 -21.524 1.00 90.88 194 THR A CA 1
ATOM 1557 C C . THR A 1 194 ? 5.477 -14.694 -21.532 1.00 90.88 194 THR A C 1
ATOM 1559 O O . THR A 1 194 ? 5.063 -13.576 -21.821 1.00 90.88 194 THR A O 1
ATOM 1562 N N . ARG A 1 195 ? 4.665 -15.681 -21.117 1.00 90.25 195 ARG A N 1
ATOM 1563 C CA . ARG A 1 195 ? 3.205 -15.530 -20.985 1.00 90.25 195 ARG A CA 1
ATOM 1564 C C . ARG A 1 195 ? 2.841 -14.379 -20.047 1.00 90.25 195 ARG A C 1
ATOM 1566 O O . ARG A 1 195 ? 1.968 -13.584 -20.379 1.00 90.25 195 ARG A O 1
ATOM 1573 N N . SER A 1 196 ? 3.515 -14.275 -18.900 1.00 90.56 196 SER A N 1
ATOM 1574 C CA . SER A 1 196 ? 3.296 -13.181 -17.953 1.00 90.56 196 SER A CA 1
ATOM 1575 C C . SER A 1 196 ? 3.661 -11.831 -18.561 1.00 90.56 196 SER A C 1
ATOM 1577 O O . SER A 1 196 ? 2.917 -10.873 -18.387 1.00 90.56 196 SER A O 1
ATOM 1579 N N . MET A 1 197 ? 4.781 -11.736 -19.281 1.00 93.19 197 MET A N 1
ATOM 1580 C CA . MET A 1 197 ? 5.219 -10.479 -19.892 1.00 93.19 197 MET A CA 1
ATOM 1581 C C . MET A 1 197 ? 4.263 -9.999 -20.984 1.00 93.19 197 MET A C 1
ATOM 1583 O O . MET A 1 197 ? 3.857 -8.839 -20.966 1.00 93.19 197 MET A O 1
ATOM 1587 N N . THR A 1 198 ? 3.865 -10.890 -21.896 1.00 89.56 198 THR A N 1
ATOM 1588 C CA . THR A 1 198 ? 3.019 -10.540 -23.045 1.00 89.56 198 THR A CA 1
ATOM 1589 C C . THR A 1 198 ? 1.542 -10.396 -22.697 1.00 89.56 198 THR A C 1
ATOM 1591 O O . THR A 1 198 ? 0.841 -9.651 -23.370 1.00 89.56 198 THR A O 1
ATOM 1594 N N . GLY A 1 199 ? 1.053 -11.150 -21.708 1.00 86.69 199 GLY A N 1
ATOM 1595 C CA . GLY A 1 199 ? -0.372 -11.219 -21.374 1.00 86.69 199 GLY A CA 1
ATOM 1596 C C . GLY A 1 199 ? -0.793 -10.370 -20.178 1.00 86.69 199 GLY A C 1
ATOM 1597 O O . GLY A 1 199 ? -1.961 -10.014 -20.096 1.00 86.69 199 GLY A O 1
ATOM 1598 N N . ASN A 1 200 ? 0.135 -10.038 -19.270 1.00 88.12 200 ASN A N 1
ATOM 1599 C CA . ASN A 1 200 ? -0.191 -9.349 -18.018 1.00 88.12 200 ASN A CA 1
ATOM 1600 C C . ASN A 1 200 ? 0.700 -8.120 -17.783 1.00 88.12 200 ASN A C 1
ATOM 1602 O O . ASN A 1 200 ? 0.208 -7.002 -17.719 1.00 88.12 200 ASN A O 1
ATOM 1606 N N . PHE A 1 201 ? 2.019 -8.304 -17.675 1.00 94.25 201 PHE A N 1
ATOM 1607 C CA . PHE A 1 201 ? 2.917 -7.298 -17.103 1.00 94.25 201 PHE A CA 1
ATOM 1608 C C . PHE A 1 201 ? 3.001 -6.004 -17.921 1.00 94.25 201 PHE A C 1
ATOM 1610 O O . PHE A 1 201 ? 2.845 -4.930 -17.347 1.00 94.25 201 PHE A O 1
ATOM 1617 N N . TYR A 1 202 ? 3.242 -6.099 -19.234 1.00 96.06 202 TYR A N 1
ATOM 1618 C CA . TYR A 1 202 ? 3.394 -4.932 -20.116 1.00 96.06 202 TYR A CA 1
ATOM 1619 C C . TYR A 1 202 ? 2.069 -4.369 -20.637 1.00 96.06 202 TYR A C 1
ATOM 1621 O O . TYR A 1 202 ? 2.069 -3.351 -21.325 1.00 96.06 202 TYR A O 1
ATOM 1629 N N . VAL A 1 203 ? 0.949 -5.027 -20.336 1.00 91.56 203 VAL A N 1
ATOM 1630 C CA . VAL A 1 203 ? -0.400 -4.614 -20.755 1.00 91.56 203 VAL A CA 1
ATOM 1631 C C . VAL A 1 203 ? -1.275 -4.178 -19.578 1.00 91.56 203 VAL A C 1
ATOM 1633 O O . VAL A 1 203 ? -2.425 -3.783 -19.784 1.00 91.56 203 VAL A O 1
ATOM 1636 N N . ASP A 1 204 ? -0.746 -4.209 -18.353 1.00 90.94 204 ASP A N 1
ATOM 1637 C CA . ASP A 1 204 ? -1.372 -3.602 -17.180 1.00 90.94 204 ASP A CA 1
ATOM 1638 C C . ASP A 1 204 ? -1.137 -2.078 -17.156 1.00 90.94 204 ASP A C 1
ATOM 1640 O O . ASP A 1 204 ? -0.510 -1.494 -18.037 1.00 90.94 204 ASP A O 1
ATOM 1644 N N . HIS A 1 205 ? -1.683 -1.412 -16.148 1.00 91.06 205 HIS A N 1
ATOM 1645 C CA . HIS A 1 205 ? -1.625 0.032 -15.955 1.00 91.06 205 HIS A CA 1
ATOM 1646 C C . HIS A 1 205 ? -0.397 0.496 -15.153 1.00 91.06 205 HIS A C 1
ATOM 1648 O O . HIS A 1 205 ? -0.228 1.693 -14.927 1.00 91.06 205 HIS A O 1
ATOM 1654 N N . GLY A 1 206 ? 0.448 -0.435 -14.708 1.00 92.25 206 GLY A N 1
ATOM 1655 C CA . GLY A 1 206 ? 1.723 -0.144 -14.062 1.00 92.25 206 GLY A CA 1
ATOM 1656 C C . GLY A 1 206 ? 1.608 0.636 -12.748 1.00 92.25 206 GLY A C 1
ATOM 1657 O O . GLY A 1 206 ? 0.809 0.320 -11.866 1.00 92.25 206 GLY A O 1
ATOM 1658 N N . TYR A 1 207 ? 2.473 1.639 -12.594 1.00 93.44 207 TYR A N 1
ATOM 1659 C CA . TYR A 1 207 ? 2.656 2.383 -11.351 1.00 93.44 207 TYR A CA 1
ATOM 1660 C C . TYR A 1 207 ? 1.602 3.483 -11.156 1.00 93.44 207 TYR A C 1
ATOM 1662 O O . TYR A 1 207 ? 1.442 4.375 -11.987 1.00 93.44 207 TYR A O 1
ATOM 1670 N N . ASN A 1 208 ? 0.907 3.458 -10.018 1.00 92.06 208 ASN A N 1
ATOM 1671 C CA . ASN A 1 208 ? -0.212 4.355 -9.710 1.00 92.06 208 ASN A CA 1
ATOM 1672 C C . ASN A 1 208 ? -0.239 5.090 -8.350 1.00 92.06 208 ASN A C 1
ATOM 1674 O O . ASN A 1 208 ? -1.142 5.913 -8.172 1.00 92.06 208 ASN A O 1
ATOM 1678 N N . PRO A 1 209 ? 0.663 4.863 -7.373 1.00 93.00 209 PRO A N 1
ATOM 1679 C CA . PRO A 1 209 ? 0.649 5.631 -6.134 1.00 93.00 209 PRO A CA 1
ATOM 1680 C C . PRO A 1 209 ? 0.873 7.123 -6.347 1.00 93.00 209 PRO A C 1
ATOM 1682 O O . PRO A 1 209 ? 1.544 7.503 -7.299 1.00 93.00 209 PRO A O 1
ATOM 1685 N N . PRO A 1 210 ? 0.396 7.982 -5.436 1.00 95.56 2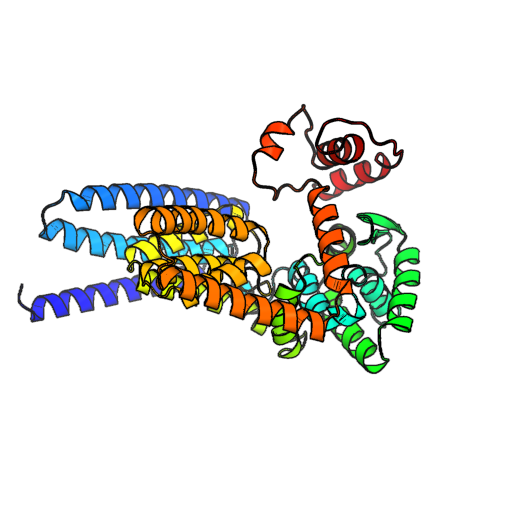10 PRO A N 1
ATOM 1686 C CA . PRO A 1 210 ? 0.761 9.392 -5.433 1.00 95.56 210 PRO A CA 1
ATOM 1687 C C . PRO A 1 210 ? 2.245 9.605 -5.067 1.00 95.56 210 PRO A C 1
ATOM 1689 O O . PRO A 1 210 ? 2.867 8.727 -4.456 1.00 95.56 210 PRO A O 1
ATOM 1692 N N . PRO A 1 211 ? 2.826 10.783 -5.365 1.00 97.12 211 PRO A N 1
ATOM 1693 C CA . PRO A 1 211 ? 4.245 11.048 -5.107 1.00 97.12 211 PRO A CA 1
ATOM 1694 C C . PRO A 1 211 ? 4.598 10.942 -3.615 1.00 97.12 211 PRO A C 1
ATOM 1696 O O . PRO A 1 211 ? 5.672 10.482 -3.248 1.00 97.12 211 PRO A O 1
ATOM 1699 N N . THR A 1 212 ? 3.653 11.281 -2.739 1.00 97.50 212 THR A N 1
ATOM 1700 C CA . THR A 1 212 ? 3.745 11.143 -1.277 1.00 97.50 212 THR A CA 1
ATOM 1701 C C . THR A 1 212 ? 3.940 9.702 -0.808 1.00 97.50 212 THR A C 1
ATOM 1703 O O . THR A 1 212 ? 4.717 9.478 0.115 1.00 97.50 212 THR A O 1
ATOM 1706 N N . TRP A 1 213 ? 3.312 8.719 -1.462 1.00 97.31 213 TRP A N 1
ATOM 1707 C CA . TRP A 1 213 ? 3.546 7.293 -1.184 1.00 97.31 213 TRP A CA 1
ATOM 1708 C C . TRP A 1 213 ? 4.941 6.855 -1.648 1.00 97.31 213 TRP A C 1
ATOM 1710 O O . TRP A 1 213 ? 5.579 5.998 -1.039 1.00 97.31 213 TRP A O 1
ATOM 1720 N N . SER A 1 214 ? 5.440 7.485 -2.711 1.00 97.38 214 SER A N 1
ATOM 1721 C CA . SER A 1 214 ? 6.755 7.189 -3.286 1.00 97.38 214 SER A CA 1
ATOM 1722 C C . SER A 1 214 ? 7.895 7.583 -2.351 1.00 97.38 214 SER A C 1
ATOM 1724 O O . SER A 1 214 ? 8.962 7.000 -2.447 1.00 97.38 214 SER A O 1
ATOM 1726 N N . VAL A 1 215 ? 7.674 8.506 -1.406 1.00 97.69 215 VAL A N 1
ATOM 1727 C CA . VAL A 1 215 ? 8.680 8.912 -0.409 1.00 97.69 215 VAL A CA 1
ATOM 1728 C C . VAL A 1 215 ? 9.121 7.729 0.475 1.00 97.69 215 VAL A C 1
ATOM 1730 O O . VAL A 1 215 ? 10.301 7.377 0.435 1.00 97.69 215 VAL A O 1
ATOM 1733 N N . PRO A 1 216 ? 8.236 7.062 1.249 1.00 97.00 216 PRO A N 1
ATOM 1734 C CA . PRO A 1 216 ? 8.627 5.863 1.988 1.00 97.00 216 PRO A CA 1
ATOM 1735 C C . PRO A 1 216 ? 8.936 4.676 1.061 1.00 97.00 216 PRO A C 1
ATOM 1737 O O . PRO A 1 216 ? 9.802 3.870 1.389 1.00 97.00 216 PRO A O 1
ATOM 1740 N N . GLY A 1 217 ? 8.283 4.575 -0.104 1.00 96.75 217 GLY A N 1
ATOM 1741 C CA . GLY A 1 217 ? 8.565 3.518 -1.078 1.00 96.75 217 GLY A CA 1
ATOM 1742 C C . GLY A 1 217 ? 9.989 3.576 -1.638 1.00 96.75 217 GLY A C 1
ATOM 1743 O O . GLY A 1 217 ? 10.625 2.535 -1.782 1.00 96.75 217 GLY A O 1
ATOM 1744 N N . LYS A 1 218 ? 10.501 4.778 -1.926 1.00 97.31 218 LYS A N 1
ATOM 1745 C CA . LYS A 1 218 ? 11.876 5.006 -2.379 1.00 97.31 218 LYS A CA 1
ATOM 1746 C C . LYS A 1 218 ? 12.861 4.706 -1.263 1.00 97.31 218 LYS A C 1
ATOM 1748 O O . LYS A 1 218 ? 13.803 3.963 -1.484 1.00 97.31 218 LYS A O 1
ATOM 1753 N N . PHE A 1 219 ? 12.597 5.218 -0.060 1.00 96.88 219 PHE A N 1
ATOM 1754 C CA . PHE A 1 219 ? 13.434 4.940 1.104 1.00 96.88 219 PHE A CA 1
ATOM 1755 C C . PHE A 1 219 ? 13.634 3.432 1.313 1.00 96.88 219 PHE A C 1
ATOM 1757 O O . PHE A 1 219 ? 14.762 2.986 1.471 1.00 96.88 219 PHE A O 1
ATOM 1764 N N . LEU A 1 220 ? 12.564 2.632 1.255 1.00 96.62 220 LEU A N 1
ATOM 1765 C CA . LEU A 1 220 ? 12.681 1.177 1.378 1.00 96.62 220 LEU A CA 1
ATOM 1766 C C . LEU A 1 220 ? 13.392 0.535 0.180 1.00 96.62 220 LEU A C 1
ATOM 1768 O O . LEU A 1 220 ? 14.212 -0.356 0.380 1.00 96.62 220 LEU A O 1
ATOM 1772 N N . ALA A 1 221 ? 13.105 0.976 -1.045 1.00 96.56 221 ALA A N 1
ATOM 1773 C CA . ALA A 1 221 ? 13.745 0.425 -2.238 1.00 96.56 221 ALA A CA 1
ATOM 1774 C C . ALA A 1 221 ? 15.251 0.744 -2.318 1.00 96.56 221 ALA A C 1
ATOM 1776 O O . ALA A 1 221 ? 16.013 -0.069 -2.829 1.00 96.56 221 ALA A O 1
ATOM 1777 N N . ASP A 1 222 ? 15.691 1.877 -1.764 1.00 96.12 222 ASP A N 1
ATOM 1778 C CA . ASP A 1 222 ? 17.107 2.246 -1.662 1.00 96.12 222 ASP A CA 1
ATOM 1779 C C . ASP A 1 222 ? 17.840 1.451 -0.556 1.00 96.12 222 ASP A C 1
ATOM 1781 O O . ASP A 1 222 ? 19.057 1.288 -0.617 1.00 96.12 222 ASP A O 1
ATOM 1785 N N . LEU A 1 223 ? 17.125 0.931 0.453 1.00 95.38 223 LEU A N 1
ATOM 1786 C CA . LEU A 1 223 ? 17.715 0.148 1.551 1.00 95.38 223 LEU A CA 1
ATOM 1787 C C . LEU A 1 223 ? 18.036 -1.304 1.181 1.00 95.38 223 LEU A C 1
ATOM 1789 O O . LEU A 1 223 ? 18.833 -1.942 1.873 1.00 95.38 223 LEU A O 1
ATOM 1793 N N . ALA A 1 224 ? 17.401 -1.849 0.144 1.00 93.12 224 ALA A N 1
ATOM 1794 C CA . ALA A 1 224 ? 17.579 -3.238 -0.254 1.00 93.12 224 ALA A CA 1
ATOM 1795 C C . ALA A 1 224 ? 17.846 -3.342 -1.759 1.00 93.12 224 ALA A C 1
ATOM 1797 O O . ALA A 1 224 ? 17.050 -2.825 -2.546 1.00 93.12 224 ALA A O 1
ATOM 1798 N N . PRO A 1 225 ? 18.907 -4.054 -2.185 1.00 95.44 225 PRO A N 1
ATOM 1799 C CA . PRO A 1 225 ? 19.081 -4.382 -3.596 1.00 95.44 225 PRO A CA 1
ATOM 1800 C C . PRO A 1 225 ? 17.927 -5.275 -4.078 1.00 95.44 225 PRO A C 1
ATOM 1802 O O . PRO A 1 225 ? 17.249 -5.911 -3.259 1.00 95.44 225 PRO A O 1
ATOM 1805 N N . ALA A 1 226 ? 17.707 -5.345 -5.393 1.00 95.44 226 ALA A N 1
ATOM 1806 C CA . ALA A 1 226 ? 16.595 -6.096 -5.977 1.00 95.44 226 ALA A CA 1
ATOM 1807 C C . ALA A 1 226 ? 16.593 -7.572 -5.531 1.00 95.44 226 ALA A C 1
ATOM 1809 O O . ALA A 1 226 ? 15.538 -8.139 -5.245 1.00 95.44 226 ALA A O 1
ATOM 1810 N N . GLU A 1 227 ? 17.773 -8.164 -5.333 1.00 94.44 227 GLU A N 1
ATOM 1811 C CA . GLU A 1 227 ? 17.980 -9.517 -4.802 1.00 94.44 227 GLU A CA 1
ATOM 1812 C C . GLU A 1 227 ? 17.320 -9.749 -3.448 1.00 94.44 227 GLU A C 1
ATOM 1814 O O . GLU A 1 227 ? 16.824 -10.845 -3.183 1.00 94.44 227 GLU A O 1
ATOM 1819 N N . ASN A 1 228 ? 17.267 -8.705 -2.624 1.00 93.38 228 ASN A N 1
ATOM 1820 C CA . ASN A 1 228 ? 16.761 -8.739 -1.261 1.00 93.38 228 ASN A CA 1
ATOM 1821 C C . ASN A 1 228 ? 15.381 -8.083 -1.137 1.00 93.38 228 ASN A C 1
ATOM 1823 O O . ASN A 1 228 ? 14.942 -7.790 -0.022 1.00 93.38 228 ASN A O 1
ATOM 1827 N N . VAL A 1 229 ? 14.653 -7.893 -2.243 1.00 92.88 229 VAL A N 1
ATOM 1828 C CA . VAL A 1 229 ? 13.333 -7.240 -2.253 1.00 92.88 229 VAL A CA 1
ATOM 1829 C C . VAL A 1 229 ? 12.305 -7.932 -1.340 1.00 92.88 229 VAL A C 1
ATOM 1831 O O . VAL A 1 229 ? 11.378 -7.303 -0.831 1.00 92.88 229 VAL A O 1
ATOM 1834 N N . LYS A 1 230 ? 12.489 -9.224 -1.038 1.00 92.19 230 LYS A N 1
ATOM 1835 C CA . LYS A 1 230 ? 11.642 -9.933 -0.069 1.00 92.19 230 LYS A CA 1
ATOM 1836 C C . LYS A 1 230 ? 11.691 -9.298 1.324 1.00 92.19 230 LYS A C 1
ATOM 1838 O O . LYS A 1 230 ? 10.663 -9.214 1.991 1.00 92.19 230 LYS A O 1
ATOM 1843 N N . SER A 1 231 ? 12.856 -8.815 1.754 1.00 91.50 231 SER A N 1
ATOM 1844 C CA . SER A 1 231 ? 13.026 -8.210 3.081 1.00 91.50 231 SER A CA 1
ATOM 1845 C C . SER A 1 231 ? 12.182 -6.945 3.256 1.00 91.50 231 SER A C 1
ATOM 1847 O O . SER A 1 231 ? 11.572 -6.754 4.306 1.00 91.50 231 SER A O 1
ATOM 1849 N N . ILE A 1 232 ? 12.062 -6.128 2.205 1.00 93.00 232 ILE A N 1
ATOM 1850 C CA . ILE A 1 232 ? 11.207 -4.938 2.226 1.00 93.00 232 ILE A CA 1
ATOM 1851 C C . ILE A 1 232 ? 9.729 -5.289 2.034 1.00 93.00 232 ILE A C 1
ATOM 1853 O O . ILE A 1 232 ? 8.877 -4.614 2.598 1.00 93.00 232 ILE A O 1
ATOM 1857 N N . ALA A 1 233 ? 9.398 -6.366 1.311 1.00 91.88 233 ALA A N 1
ATOM 1858 C CA . ALA A 1 233 ? 8.016 -6.835 1.202 1.00 91.88 233 ALA A CA 1
ATOM 1859 C C . ALA A 1 233 ? 7.475 -7.319 2.564 1.00 91.88 233 ALA A C 1
ATOM 1861 O O . ALA A 1 233 ? 6.310 -7.102 2.897 1.00 91.88 233 ALA A O 1
ATOM 1862 N N . LEU A 1 234 ? 8.336 -7.900 3.410 1.00 92.25 234 LEU A N 1
ATOM 1863 C CA . LEU A 1 234 ? 7.992 -8.293 4.782 1.00 92.25 234 LEU A CA 1
ATOM 1864 C C . LEU A 1 234 ? 7.733 -7.103 5.724 1.00 92.25 234 LEU A C 1
ATOM 1866 O O . LEU A 1 234 ? 7.145 -7.299 6.789 1.00 92.25 234 LEU A O 1
ATOM 1870 N N . VAL A 1 235 ? 8.095 -5.871 5.348 1.00 94.19 235 VAL A N 1
ATOM 1871 C CA . VAL A 1 235 ? 7.760 -4.671 6.137 1.00 94.19 235 VAL A CA 1
ATOM 1872 C C . VAL A 1 235 ? 6.248 -4.540 6.308 1.00 94.19 235 VAL A C 1
ATOM 1874 O O . VAL A 1 235 ? 5.789 -4.201 7.399 1.00 94.19 235 VAL A O 1
ATOM 1877 N N . ASP A 1 236 ? 5.461 -4.897 5.290 1.00 92.88 236 ASP A N 1
ATOM 1878 C CA . ASP A 1 236 ? 4.002 -4.859 5.385 1.00 92.88 236 ASP A CA 1
ATOM 1879 C C . ASP A 1 236 ? 3.467 -5.823 6.453 1.00 92.88 236 ASP A C 1
ATOM 1881 O O . ASP A 1 236 ? 2.514 -5.484 7.156 1.00 92.88 236 ASP A O 1
ATOM 1885 N N . VAL A 1 237 ? 4.106 -6.985 6.649 1.00 92.31 237 VAL A N 1
ATOM 1886 C CA . VAL A 1 237 ? 3.754 -7.920 7.734 1.00 92.31 237 VAL A CA 1
ATOM 1887 C C . VAL A 1 237 ? 3.929 -7.235 9.089 1.00 92.31 237 VAL A C 1
ATOM 1889 O O . VAL A 1 237 ? 3.034 -7.290 9.935 1.00 92.31 237 VAL A O 1
ATOM 1892 N N . GLY A 1 238 ? 5.052 -6.537 9.278 1.00 94.88 238 GLY A N 1
ATOM 1893 C CA . GLY A 1 238 ? 5.324 -5.761 10.487 1.00 94.88 238 GLY A CA 1
ATOM 1894 C C . GLY A 1 238 ? 4.330 -4.615 10.691 1.00 94.88 238 GLY A C 1
ATOM 1895 O O . GLY A 1 238 ? 3.832 -4.424 11.801 1.00 94.88 238 GLY A O 1
ATOM 1896 N N . ILE A 1 239 ? 3.984 -3.892 9.622 1.00 96.62 239 ILE A N 1
ATOM 1897 C CA . ILE A 1 239 ? 2.994 -2.807 9.642 1.00 96.62 239 ILE A CA 1
ATOM 1898 C C . ILE A 1 239 ? 1.618 -3.331 10.079 1.00 96.62 239 ILE A C 1
ATOM 1900 O O . ILE A 1 239 ? 0.995 -2.756 10.973 1.00 96.62 239 ILE A O 1
ATOM 1904 N N . VAL A 1 240 ? 1.158 -4.442 9.500 1.00 95.81 240 VAL A N 1
ATOM 1905 C CA . VAL A 1 240 ? -0.147 -5.039 9.818 1.00 95.81 240 VAL A CA 1
ATOM 1906 C C . VAL A 1 240 ? -0.163 -5.635 11.229 1.00 95.81 240 VAL A C 1
ATOM 1908 O O . VAL A 1 240 ? -1.126 -5.433 11.972 1.00 95.81 240 VAL A O 1
ATOM 1911 N N . ALA A 1 241 ? 0.912 -6.303 11.653 1.00 95.94 241 ALA A N 1
ATOM 1912 C CA . ALA A 1 241 ? 1.051 -6.776 13.029 1.00 95.94 241 ALA A CA 1
ATOM 1913 C C . ALA A 1 241 ? 1.020 -5.608 14.034 1.00 95.94 241 ALA A C 1
ATOM 1915 O O . ALA A 1 241 ? 0.301 -5.662 15.035 1.00 95.94 241 ALA A O 1
ATOM 1916 N N . GLY A 1 242 ? 1.734 -4.519 13.732 1.00 98.06 242 GLY A N 1
ATOM 1917 C CA . GLY A 1 242 ? 1.724 -3.286 14.517 1.00 98.06 242 GLY A CA 1
ATOM 1918 C C . GLY A 1 242 ? 0.335 -2.649 14.593 1.00 98.06 242 GLY A C 1
ATOM 1919 O O . GLY A 1 242 ? -0.109 -2.283 15.682 1.00 98.06 242 GLY A O 1
ATOM 1920 N N . MET A 1 243 ? -0.395 -2.588 13.475 1.00 98.44 243 MET A N 1
ATOM 1921 C CA . MET A 1 243 ? -1.788 -2.129 13.443 1.00 98.44 243 MET A CA 1
ATOM 1922 C C . MET A 1 243 ? -2.649 -2.923 14.433 1.00 98.44 243 MET A C 1
ATOM 1924 O O . MET A 1 243 ? -3.330 -2.321 15.264 1.00 98.44 243 MET A O 1
ATOM 1928 N N . PHE A 1 244 ? -2.607 -4.259 14.396 1.00 98.12 244 PHE A N 1
ATOM 1929 C CA . PHE A 1 244 ? -3.411 -5.076 15.307 1.00 98.12 244 PHE A CA 1
ATOM 1930 C C . PHE A 1 244 ? -2.984 -4.949 16.773 1.00 98.12 244 PHE A C 1
ATOM 1932 O O . PHE A 1 244 ? -3.847 -4.903 17.651 1.00 98.12 244 PHE A O 1
ATOM 1939 N N . ALA A 1 245 ? -1.687 -4.806 17.055 1.00 98.25 245 ALA A N 1
ATOM 1940 C CA . ALA A 1 245 ? -1.213 -4.515 18.406 1.00 98.25 245 ALA A CA 1
ATOM 1941 C C . ALA A 1 245 ? -1.792 -3.188 18.935 1.00 98.25 245 ALA A C 1
ATOM 1943 O O . ALA A 1 245 ? -2.246 -3.107 20.080 1.00 98.25 245 ALA A O 1
ATOM 1944 N N . VAL A 1 246 ? -1.858 -2.158 18.085 1.00 98.69 246 VAL A N 1
ATOM 1945 C CA . VAL A 1 246 ? -2.480 -0.871 18.425 1.00 98.69 246 VAL A CA 1
ATOM 1946 C C . VAL A 1 246 ? -3.996 -1.008 18.615 1.00 98.69 246 VAL A C 1
ATOM 1948 O O . VAL A 1 246 ? -4.539 -0.395 19.537 1.00 98.69 246 VAL A O 1
ATOM 1951 N N . VAL A 1 247 ? -4.681 -1.846 17.826 1.00 98.69 247 VAL A N 1
ATOM 1952 C CA . VAL A 1 247 ? -6.107 -2.168 18.036 1.00 98.69 247 VAL A CA 1
ATOM 1953 C C . VAL A 1 247 ? -6.321 -2.828 19.396 1.00 98.69 247 VAL A C 1
ATOM 1955 O O . VAL A 1 247 ? -7.193 -2.389 20.147 1.00 98.69 247 VAL A O 1
ATOM 1958 N N . ALA A 1 248 ? -5.507 -3.823 19.758 1.00 97.50 248 ALA A N 1
ATOM 1959 C CA . ALA A 1 248 ? -5.589 -4.480 21.061 1.00 97.50 248 ALA A CA 1
ATOM 1960 C C . ALA A 1 248 ? -5.368 -3.495 22.211 1.00 97.50 248 ALA A C 1
ATOM 1962 O O . ALA A 1 248 ? -6.112 -3.502 23.192 1.00 97.50 248 ALA A O 1
ATOM 1963 N N . TRP A 1 249 ? -4.392 -2.597 22.076 1.00 97.88 249 TRP A N 1
ATOM 1964 C CA . TRP A 1 249 ? -4.160 -1.540 23.055 1.00 97.88 249 TRP A CA 1
ATOM 1965 C C . TRP A 1 249 ? -5.344 -0.567 23.155 1.00 97.88 249 TRP A C 1
ATOM 1967 O O . TRP A 1 249 ? -5.743 -0.178 24.258 1.00 97.88 249 TRP A O 1
ATOM 1977 N N . ALA A 1 250 ? -5.928 -0.161 22.026 1.00 98.31 250 ALA A N 1
ATOM 1978 C CA . ALA A 1 250 ? -6.994 0.833 21.968 1.00 98.31 250 ALA A CA 1
ATOM 1979 C C . ALA A 1 250 ? -8.357 0.303 22.427 1.00 98.31 250 ALA A C 1
ATOM 1981 O O . ALA A 1 250 ? -9.004 0.958 23.254 1.00 98.31 250 ALA A O 1
ATOM 1982 N N . PHE A 1 251 ? -8.747 -0.872 21.933 1.00 97.38 251 PHE A N 1
ATOM 1983 C CA . PHE A 1 251 ? -10.090 -1.447 22.041 1.00 97.38 251 PHE A CA 1
ATOM 1984 C C . PHE A 1 251 ? -10.142 -2.805 22.763 1.00 97.38 251 PHE A C 1
ATOM 1986 O O . PHE A 1 251 ? -11.234 -3.291 23.045 1.00 97.38 251 PHE A O 1
ATOM 1993 N N . GLY A 1 252 ? -8.996 -3.391 23.116 1.00 94.94 252 GLY A N 1
ATOM 1994 C CA . GLY A 1 252 ? -8.908 -4.691 23.784 1.00 94.94 252 GLY A CA 1
ATOM 1995 C C . GLY A 1 252 ? -8.723 -5.866 22.819 1.00 94.94 252 GLY A C 1
ATOM 1996 O O . GLY A 1 252 ? -8.894 -5.743 21.605 1.00 94.94 252 GLY A O 1
ATOM 1997 N N . ILE A 1 253 ? -8.370 -7.029 23.380 1.00 93.88 253 ILE A N 1
ATOM 1998 C CA . ILE A 1 253 ? -8.043 -8.239 22.609 1.00 93.88 253 ILE A CA 1
ATOM 1999 C C . ILE A 1 253 ? -9.225 -8.747 21.776 1.00 93.88 253 ILE A C 1
ATOM 2001 O O . ILE A 1 253 ? -9.033 -9.195 20.654 1.00 93.88 253 ILE A O 1
ATOM 2005 N N . ASP A 1 254 ? -10.450 -8.612 22.284 1.00 92.50 254 ASP A N 1
ATOM 2006 C CA . ASP A 1 254 ? -11.652 -9.103 21.606 1.00 92.50 254 ASP A CA 1
ATOM 2007 C C . ASP A 1 254 ? -11.883 -8.345 20.293 1.00 92.50 254 ASP A C 1
ATOM 2009 O O . ASP A 1 254 ? -12.077 -8.949 19.239 1.00 92.50 254 ASP A O 1
ATOM 2013 N N . ALA A 1 255 ? -11.754 -7.015 20.331 1.00 95.50 255 ALA A N 1
ATOM 2014 C CA . ALA A 1 255 ? -11.837 -6.175 19.141 1.00 95.50 255 ALA A CA 1
ATOM 2015 C C . ALA A 1 255 ? -10.717 -6.492 18.139 1.00 95.50 255 ALA A C 1
ATOM 2017 O O . ALA A 1 255 ? -10.966 -6.531 16.937 1.00 95.50 255 ALA A O 1
ATOM 2018 N N . MET A 1 256 ? -9.500 -6.760 18.627 1.00 97.25 256 MET A N 1
ATOM 2019 C CA . MET A 1 256 ? -8.388 -7.188 17.777 1.00 97.25 256 MET A CA 1
ATOM 2020 C C . MET A 1 256 ? -8.694 -8.517 17.076 1.00 97.25 256 MET A C 1
ATOM 2022 O O . MET A 1 256 ? -8.488 -8.609 15.872 1.00 97.25 256 MET A O 1
ATOM 2026 N N . LEU A 1 257 ? -9.210 -9.524 17.788 1.00 95.31 257 LEU A N 1
ATOM 2027 C CA . LEU A 1 257 ? -9.523 -10.833 17.205 1.00 95.31 257 LEU A CA 1
ATOM 2028 C C . LEU A 1 257 ? -10.626 -10.740 16.146 1.00 95.31 257 LEU A C 1
ATOM 2030 O O . LEU A 1 257 ? -10.485 -11.327 15.076 1.00 95.31 257 LEU A O 1
ATOM 2034 N N . PHE A 1 258 ? -11.682 -9.957 16.389 1.00 95.56 258 PHE A N 1
ATOM 2035 C CA . PHE A 1 258 ? -12.702 -9.697 15.366 1.00 95.56 258 PHE A CA 1
ATOM 2036 C C . PHE A 1 258 ? -12.138 -8.927 14.165 1.00 95.56 258 PHE A C 1
ATOM 2038 O O . PHE A 1 258 ? -12.461 -9.257 13.026 1.00 95.56 258 PHE A O 1
ATOM 2045 N N . ALA A 1 259 ? -11.267 -7.939 14.393 1.00 95.88 259 ALA A N 1
ATOM 2046 C CA . ALA A 1 259 ? -10.619 -7.201 13.312 1.00 95.88 259 ALA A CA 1
ATOM 2047 C C . ALA A 1 259 ? -9.690 -8.098 12.475 1.00 95.88 259 ALA A C 1
ATOM 2049 O O . ALA A 1 259 ? -9.709 -8.017 11.249 1.00 95.88 259 ALA A O 1
ATOM 2050 N N . MET A 1 260 ? -8.914 -8.979 13.115 1.00 95.44 260 MET A N 1
ATOM 2051 C CA . MET A 1 260 ? -8.081 -9.968 12.427 1.00 95.44 260 MET A CA 1
ATOM 2052 C C . MET A 1 260 ? -8.936 -10.957 11.635 1.00 95.44 260 MET A C 1
ATOM 2054 O O . MET A 1 260 ? -8.628 -11.225 10.478 1.00 95.44 260 MET A O 1
ATOM 2058 N N . LEU A 1 261 ? -10.034 -11.453 12.219 1.00 94.44 261 LEU A N 1
ATOM 2059 C CA . LEU A 1 261 ? -10.961 -12.345 11.526 1.00 94.44 261 LEU A CA 1
ATOM 2060 C C . LEU A 1 261 ? -11.552 -11.672 10.284 1.00 94.44 261 LEU A C 1
ATOM 2062 O O . LEU A 1 261 ? -11.566 -12.270 9.212 1.00 94.44 261 LEU A O 1
ATOM 2066 N N . PHE A 1 262 ? -11.986 -10.415 10.396 1.00 93.38 262 PHE A N 1
ATOM 2067 C CA . PHE A 1 262 ? -12.447 -9.634 9.248 1.00 93.38 262 PHE A CA 1
ATOM 2068 C C . PHE A 1 262 ? -11.354 -9.490 8.180 1.00 93.38 262 PHE A C 1
ATOM 2070 O O . PHE A 1 262 ? -11.614 -9.675 6.993 1.00 93.38 262 PHE A O 1
ATOM 2077 N N . PHE A 1 263 ? -10.120 -9.200 8.592 1.00 92.50 263 PHE A N 1
ATOM 2078 C CA . PHE A 1 263 ? -8.991 -9.026 7.681 1.00 92.50 263 PHE A CA 1
ATOM 2079 C C . PHE A 1 263 ? -8.681 -10.289 6.864 1.00 92.50 263 PHE A C 1
ATOM 2081 O O . PHE A 1 263 ? -8.465 -10.199 5.658 1.00 92.50 263 PHE A O 1
ATOM 2088 N N . VAL A 1 264 ? -8.717 -11.470 7.486 1.00 90.31 264 VAL A N 1
ATOM 2089 C CA . VAL A 1 264 ? -8.427 -12.739 6.791 1.00 90.31 264 VAL A CA 1
ATOM 2090 C C . VAL A 1 264 ? -9.622 -13.295 6.004 1.00 90.31 264 VAL A C 1
ATOM 2092 O O . VAL A 1 264 ? -9.448 -14.155 5.144 1.00 90.31 264 VAL A O 1
ATOM 2095 N N . THR A 1 265 ? -10.837 -12.794 6.252 1.00 90.12 265 THR A N 1
ATOM 2096 C CA . THR A 1 265 ? -12.067 -13.240 5.566 1.00 90.12 265 THR A CA 1
ATOM 2097 C C . THR A 1 265 ? -12.518 -12.314 4.447 1.00 90.12 265 THR A C 1
ATOM 2099 O O . THR A 1 265 ? -13.185 -12.770 3.519 1.00 90.12 265 THR A O 1
ATOM 2102 N N . THR A 1 266 ? -12.155 -11.029 4.488 1.00 86.56 266 THR A N 1
ATOM 2103 C CA . THR A 1 266 ? -12.627 -10.063 3.493 1.00 86.56 266 THR A CA 1
ATOM 2104 C C . THR A 1 266 ? -12.195 -10.453 2.080 1.00 86.56 266 THR A C 1
ATOM 2106 O O . THR A 1 266 ? -11.026 -10.742 1.798 1.00 86.56 266 THR A O 1
ATOM 2109 N N . PHE A 1 267 ? -13.157 -10.447 1.155 1.00 78.00 267 PHE A N 1
ATOM 2110 C CA . PHE A 1 267 ? -12.904 -10.749 -0.251 1.00 78.00 267 PHE A CA 1
ATOM 2111 C C . PHE A 1 267 ? -11.948 -9.734 -0.881 1.00 78.00 267 PHE A C 1
ATOM 2113 O O . PHE A 1 267 ? -11.082 -10.108 -1.671 1.00 78.00 267 PHE A O 1
ATOM 2120 N N . SER A 1 268 ? -12.042 -8.465 -0.472 1.00 77.56 268 SER A N 1
ATOM 2121 C CA . SER A 1 268 ? -11.157 -7.395 -0.940 1.00 77.56 268 SER A CA 1
ATOM 2122 C C . SER A 1 268 ? -9.697 -7.626 -0.554 1.00 77.56 268 SER A C 1
ATOM 2124 O O . SER A 1 268 ? -8.811 -7.103 -1.213 1.00 77.56 268 SER A O 1
ATOM 2126 N N . GLY A 1 269 ? -9.436 -8.439 0.474 1.00 75.38 269 GLY A N 1
ATOM 2127 C CA . GLY A 1 269 ? -8.088 -8.813 0.890 1.00 75.38 269 GLY A CA 1
ATOM 2128 C C . GLY A 1 269 ? -7.462 -9.913 0.034 1.00 75.38 269 GLY A C 1
ATOM 2129 O O . GLY A 1 269 ? -6.328 -10.277 0.288 1.00 75.38 269 GLY A O 1
ATOM 2130 N N . ARG A 1 270 ? -8.154 -10.489 -0.961 1.00 74.94 270 ARG A N 1
ATOM 2131 C CA . ARG A 1 270 ? -7.585 -11.558 -1.813 1.00 74.94 270 ARG A CA 1
ATOM 2132 C C . ARG A 1 270 ? -6.324 -11.135 -2.577 1.00 74.94 270 ARG A C 1
ATOM 2134 O O . ARG A 1 270 ? -5.554 -12.001 -2.960 1.00 74.94 270 ARG A O 1
ATOM 2141 N N . TRP A 1 271 ? -6.181 -9.835 -2.829 1.00 71.94 271 TRP A N 1
ATOM 2142 C CA . TRP A 1 271 ? -5.018 -9.180 -3.417 1.00 71.94 271 TRP A CA 1
ATOM 2143 C C . TRP A 1 271 ? -4.939 -7.757 -2.861 1.00 71.94 271 TRP A C 1
ATOM 2145 O O . TRP A 1 271 ? -5.986 -7.115 -2.742 1.00 71.94 271 TRP A O 1
ATOM 2155 N N . PRO A 1 272 ? -3.745 -7.225 -2.576 1.00 77.50 272 PRO A N 1
ATOM 2156 C CA . PRO A 1 272 ? -2.427 -7.862 -2.687 1.00 77.50 272 PRO A CA 1
ATOM 2157 C C . PRO A 1 272 ? -2.151 -8.865 -1.557 1.00 77.50 272 PRO A C 1
ATOM 2159 O O . PRO A 1 272 ? -2.807 -8.814 -0.521 1.00 77.50 272 PRO A O 1
ATOM 2162 N N . ILE A 1 273 ? -1.197 -9.778 -1.764 1.00 83.56 273 ILE A N 1
ATOM 2163 C CA . ILE A 1 273 ? -0.780 -10.765 -0.758 1.00 83.56 273 ILE A CA 1
ATOM 2164 C C . ILE A 1 273 ? 0.212 -10.104 0.210 1.00 83.56 273 ILE A C 1
ATOM 2166 O O . ILE A 1 273 ? 1.209 -9.504 -0.198 1.00 83.56 273 ILE A O 1
ATOM 2170 N N . LEU A 1 274 ? -0.073 -10.190 1.509 1.00 87.88 274 LEU A N 1
ATOM 2171 C CA . LEU A 1 274 ? 0.777 -9.637 2.561 1.00 87.88 274 LEU A CA 1
ATOM 2172 C C . LEU A 1 274 ? 2.172 -10.290 2.537 1.00 87.88 274 LEU A C 1
ATOM 2174 O O . LEU A 1 274 ? 2.298 -11.505 2.460 1.00 87.88 274 LEU A O 1
ATOM 2178 N N . GLY A 1 275 ? 3.235 -9.487 2.585 1.00 87.44 275 GLY A N 1
ATOM 2179 C CA . GLY A 1 275 ? 4.605 -10.003 2.475 1.00 87.44 275 GLY A CA 1
ATOM 2180 C C . GLY A 1 275 ? 5.084 -10.266 1.042 1.00 87.44 275 GLY A C 1
ATOM 2181 O O . GLY A 1 275 ? 6.243 -10.648 0.869 1.00 87.44 275 GLY A O 1
ATOM 2182 N N . GLU A 1 276 ? 4.245 -10.053 0.023 1.00 87.75 276 GLU A N 1
ATOM 2183 C CA . GLU A 1 276 ? 4.634 -10.143 -1.396 1.00 87.75 276 GLU A CA 1
ATOM 2184 C C . GLU A 1 276 ? 4.617 -8.803 -2.138 1.00 87.75 276 GLU A C 1
ATOM 2186 O O . GLU A 1 276 ? 4.997 -8.720 -3.303 1.00 87.75 276 GLU A O 1
ATOM 2191 N N . ALA A 1 277 ? 4.212 -7.735 -1.460 1.00 88.50 277 ALA A N 1
ATOM 2192 C CA . ALA A 1 277 ? 4.113 -6.414 -2.045 1.00 88.50 277 ALA A CA 1
ATOM 2193 C C . ALA A 1 277 ? 4.760 -5.358 -1.146 1.00 88.50 277 ALA A C 1
ATOM 2195 O O . ALA A 1 277 ? 4.939 -5.563 0.054 1.00 88.50 277 ALA A O 1
ATOM 2196 N N . LEU A 1 278 ? 5.120 -4.225 -1.743 1.00 93.25 278 LEU A N 1
ATOM 2197 C CA . LEU A 1 278 ? 5.720 -3.096 -1.040 1.00 93.25 278 LEU A CA 1
ATOM 2198 C C . LEU A 1 278 ? 4.628 -2.100 -0.646 1.00 93.25 278 LEU A C 1
ATOM 2200 O O . LEU A 1 278 ? 3.937 -1.601 -1.533 1.00 93.25 278 LEU A O 1
ATOM 2204 N N . LEU A 1 279 ? 4.500 -1.785 0.649 1.00 94.75 279 LEU A N 1
ATOM 2205 C CA . LEU A 1 279 ? 3.637 -0.719 1.186 1.00 94.75 279 LEU A CA 1
ATOM 2206 C C . LEU A 1 279 ? 2.223 -0.724 0.592 1.00 94.75 279 LEU A C 1
ATOM 2208 O O . LEU A 1 279 ? 1.692 0.295 0.144 1.00 94.75 279 LEU A O 1
ATOM 2212 N N . ARG A 1 280 ? 1.604 -1.900 0.551 1.00 92.19 280 ARG A N 1
ATOM 2213 C CA . ARG A 1 280 ? 0.212 -2.071 0.135 1.00 92.19 280 ARG A CA 1
ATOM 2214 C C . ARG A 1 280 ? -0.766 -1.898 1.287 1.00 92.19 280 ARG A C 1
ATOM 2216 O O . ARG A 1 280 ? -1.905 -1.478 1.058 1.00 92.19 280 ARG A O 1
ATOM 2223 N N . PHE A 1 281 ? -0.316 -2.201 2.503 1.00 93.50 281 PHE A N 1
ATOM 2224 C CA . PHE A 1 281 ? -1.120 -2.159 3.728 1.00 93.50 281 PHE A CA 1
ATOM 2225 C C . PHE A 1 281 ? -0.826 -0.947 4.623 1.00 93.50 281 PHE A C 1
ATOM 2227 O O . PHE A 1 281 ? -1.439 -0.794 5.683 1.00 93.50 281 PHE A O 1
ATOM 2234 N N . ASP A 1 282 ? 0.079 -0.068 4.202 1.00 96.19 282 ASP A N 1
ATOM 2235 C CA . ASP A 1 282 ? 0.499 1.133 4.924 1.00 96.19 282 ASP A CA 1
ATOM 2236 C C . ASP A 1 282 ? -0.673 2.087 5.209 1.00 96.19 282 ASP A C 1
ATOM 2238 O O . ASP A 1 282 ? -0.906 2.476 6.354 1.00 96.19 282 ASP A O 1
ATOM 2242 N N . TRP A 1 283 ? -1.465 2.416 4.188 1.00 96.00 283 TRP A N 1
ATOM 2243 C CA . TRP A 1 283 ? -2.552 3.385 4.284 1.00 96.00 283 TRP A CA 1
ATOM 2244 C C . TRP A 1 283 ? -3.694 2.864 5.166 1.00 96.00 283 TRP A C 1
ATOM 2246 O O . TRP A 1 283 ? -4.265 3.631 5.942 1.00 96.00 283 TRP A O 1
ATOM 2256 N N . VAL A 1 284 ? -4.028 1.568 5.078 1.00 95.12 284 VAL A N 1
ATOM 2257 C CA . VAL A 1 284 ? -5.127 0.982 5.865 1.00 95.12 284 VAL A CA 1
ATOM 2258 C C . VAL A 1 284 ? -4.710 0.849 7.317 1.00 95.12 284 VAL A C 1
ATOM 2260 O O . VAL A 1 284 ? -5.482 1.188 8.213 1.00 95.12 284 VAL A O 1
ATOM 2263 N N . SER A 1 285 ? -3.455 0.463 7.546 1.00 97.69 285 SER A N 1
ATOM 2264 C CA . SER A 1 285 ? -2.864 0.420 8.875 1.00 97.69 285 SER A CA 1
ATOM 2265 C C . SER A 1 285 ? -2.840 1.801 9.510 1.00 97.69 285 SER A C 1
ATOM 2267 O O . SER A 1 285 ? -3.308 1.959 10.635 1.00 97.69 285 SER A O 1
ATOM 2269 N N . ALA A 1 286 ? -2.408 2.826 8.776 1.00 98.62 286 ALA A N 1
ATOM 2270 C CA . ALA A 1 286 ? -2.444 4.204 9.248 1.00 98.62 286 ALA A CA 1
ATOM 2271 C C . ALA A 1 286 ? -3.875 4.682 9.547 1.00 98.62 286 ALA A C 1
ATOM 2273 O O . ALA A 1 286 ? -4.111 5.290 10.589 1.00 98.62 286 ALA A O 1
ATOM 2274 N N . LEU A 1 287 ? -4.857 4.357 8.701 1.00 98.38 287 LEU A N 1
ATOM 2275 C CA . LEU A 1 287 ? -6.260 4.698 8.946 1.00 98.38 287 LEU A CA 1
ATOM 2276 C C . LEU A 1 287 ? -6.789 4.055 10.241 1.00 98.38 287 LEU A C 1
ATOM 2278 O O . LEU A 1 287 ? -7.375 4.741 11.080 1.00 98.38 287 LEU A O 1
ATOM 2282 N N . VAL A 1 288 ? -6.560 2.756 10.439 1.00 98.38 288 VAL A N 1
ATOM 2283 C CA . VAL A 1 288 ? -6.996 2.037 11.648 1.00 98.38 288 VAL A CA 1
ATOM 2284 C C . VAL A 1 288 ? -6.274 2.564 12.890 1.00 98.38 288 VAL A C 1
ATOM 2286 O O . VAL A 1 288 ? -6.908 2.812 13.920 1.00 98.38 288 VAL A O 1
ATOM 2289 N N . VAL A 1 289 ? -4.964 2.806 12.795 1.00 98.81 289 VAL A N 1
ATOM 2290 C CA . VAL A 1 289 ? -4.175 3.417 13.871 1.00 98.81 289 VAL A CA 1
ATOM 2291 C C . VAL A 1 289 ? -4.700 4.817 14.194 1.00 98.81 289 VAL A C 1
ATOM 2293 O O . VAL A 1 289 ? -4.842 5.139 15.371 1.00 98.81 289 VAL A O 1
ATOM 2296 N N . SER A 1 290 ? -5.088 5.626 13.203 1.00 98.69 290 SER A N 1
ATOM 2297 C CA . SER A 1 290 ? -5.724 6.929 13.434 1.00 98.69 290 SER A CA 1
ATOM 2298 C C . SER A 1 290 ? -6.995 6.804 14.280 1.00 98.69 290 SER A C 1
ATOM 2300 O O . SER A 1 290 ? -7.140 7.512 15.280 1.00 98.69 290 SER A O 1
ATOM 2302 N N . MET A 1 291 ? -7.875 5.847 13.963 1.00 98.19 291 MET A N 1
ATOM 2303 C CA . MET A 1 291 ? -9.089 5.592 14.753 1.00 98.19 291 MET A CA 1
ATOM 2304 C C . MET A 1 291 ? -8.762 5.149 16.188 1.00 98.19 291 MET A C 1
ATOM 2306 O O . MET A 1 291 ? -9.410 5.578 17.145 1.00 98.19 291 MET A O 1
ATOM 2310 N N . CYS A 1 292 ? -7.713 4.343 16.362 1.00 98.69 292 CYS A N 1
ATOM 2311 C CA . CYS A 1 292 ? -7.208 3.953 17.678 1.00 98.69 292 CYS A CA 1
ATOM 2312 C C . CYS A 1 292 ? -6.668 5.157 18.470 1.00 98.69 292 CYS A C 1
ATOM 2314 O O . CYS A 1 292 ? -6.944 5.287 19.664 1.00 98.69 292 CYS A O 1
ATOM 2316 N N . MET A 1 293 ? -5.950 6.071 17.813 1.00 98.75 293 MET A N 1
ATOM 2317 C CA . MET A 1 293 ? -5.453 7.304 18.429 1.00 98.75 293 MET A CA 1
ATOM 2318 C C . MET A 1 293 ? -6.595 8.250 18.812 1.00 98.75 293 MET A C 1
ATOM 2320 O O . MET A 1 293 ? -6.535 8.842 19.889 1.00 98.75 293 MET A O 1
ATOM 2324 N N . LEU A 1 294 ? -7.663 8.342 18.006 1.00 97.69 294 LEU A N 1
ATOM 2325 C CA . LEU A 1 294 ? -8.887 9.068 18.378 1.00 97.69 294 LEU A CA 1
ATOM 2326 C C . LEU A 1 294 ? -9.515 8.473 19.640 1.00 97.69 294 LEU A C 1
ATOM 2328 O O . LEU A 1 294 ? -9.810 9.206 20.582 1.00 97.69 294 LEU A O 1
ATOM 2332 N N . LYS A 1 295 ? -9.658 7.142 19.700 1.00 97.75 295 LYS A N 1
ATOM 2333 C CA . LYS A 1 295 ? -10.194 6.437 20.877 1.00 97.75 295 LYS A CA 1
ATOM 2334 C C . LYS A 1 295 ? -9.374 6.691 22.144 1.00 97.75 295 LYS A C 1
ATOM 2336 O O . LYS A 1 295 ? -9.930 6.695 23.240 1.00 97.75 295 LYS A O 1
ATOM 2341 N N . LYS A 1 296 ? -8.063 6.867 21.997 1.00 98.50 296 LYS A N 1
ATOM 2342 C CA . LYS A 1 296 ? -7.116 7.125 23.089 1.00 98.50 296 LYS A CA 1
ATOM 2343 C C . LYS A 1 296 ? -6.838 8.612 23.320 1.00 98.50 296 LYS A C 1
ATOM 2345 O O . LYS A 1 296 ? -5.901 8.938 24.045 1.00 98.50 296 LYS A O 1
ATOM 2350 N N . GLU A 1 297 ? -7.621 9.496 22.698 1.00 97.75 297 GLU A N 1
ATOM 2351 C CA . GLU A 1 297 ? -7.521 10.957 22.825 1.00 97.75 297 GLU A CA 1
ATOM 2352 C C . GLU A 1 297 ? -6.134 11.518 22.451 1.00 97.75 297 GLU A C 1
ATOM 2354 O O . GLU A 1 297 ? -5.723 12.601 22.871 1.00 97.75 297 GLU A O 1
ATOM 2359 N N . LYS A 1 298 ? -5.386 10.792 21.613 1.00 98.50 298 LYS A N 1
ATOM 2360 C CA . LYS A 1 298 ? -4.099 11.214 21.048 1.00 98.50 298 LYS A CA 1
ATOM 2361 C C . LYS A 1 298 ? -4.338 11.990 19.754 1.00 98.50 298 LYS A C 1
ATOM 2363 O O . LYS A 1 298 ? -3.961 11.559 18.668 1.00 98.50 298 LYS A O 1
ATOM 2368 N N . TRP A 1 299 ? -4.986 13.147 19.880 1.00 98.38 299 TRP A N 1
ATOM 2369 C CA . TRP A 1 299 ? -5.556 13.906 18.760 1.00 98.38 299 TRP A CA 1
ATOM 2370 C C . TRP A 1 299 ? -4.558 14.247 17.647 1.00 98.38 299 TRP A C 1
ATOM 2372 O O . TRP A 1 299 ? -4.879 14.061 16.478 1.00 98.38 299 TRP A O 1
ATOM 2382 N N . ALA A 1 300 ? -3.344 14.693 17.989 1.00 98.69 300 ALA A N 1
ATOM 2383 C CA . ALA A 1 300 ? -2.325 15.016 16.988 1.00 98.69 300 ALA A CA 1
ATOM 2384 C C . ALA A 1 300 ? -1.865 13.784 16.200 1.00 98.69 300 ALA A C 1
ATOM 2386 O O . ALA A 1 300 ? -1.829 13.818 14.973 1.00 98.69 300 ALA A O 1
ATOM 2387 N N . LEU A 1 301 ? -1.597 12.668 16.883 1.00 98.75 301 LEU A N 1
ATOM 2388 C CA . LEU A 1 301 ? -1.249 11.415 16.211 1.00 98.75 301 LEU A CA 1
ATOM 2389 C C . LEU A 1 301 ? -2.398 10.932 15.321 1.00 98.75 301 LEU A C 1
ATOM 2391 O O . LEU A 1 301 ? -2.157 10.523 14.191 1.00 98.75 301 LEU A O 1
ATOM 2395 N N . ALA A 1 302 ? -3.644 11.042 15.788 1.00 98.69 302 ALA A N 1
ATOM 2396 C CA . ALA A 1 302 ? -4.811 10.700 14.982 1.00 98.69 302 ALA A CA 1
ATOM 2397 C C . ALA A 1 302 ? -4.870 11.496 13.671 1.00 98.69 302 ALA A C 1
ATOM 2399 O O . ALA A 1 302 ? -5.036 10.899 12.606 1.00 98.69 302 ALA A O 1
ATOM 2400 N N . GLY A 1 303 ? -4.694 12.819 13.739 1.00 98.69 303 GLY A N 1
ATOM 2401 C CA . GLY A 1 303 ? -4.662 13.674 12.553 1.00 98.69 303 GLY A CA 1
ATOM 2402 C C . GLY A 1 303 ? -3.508 13.327 11.616 1.00 98.69 303 GLY A C 1
ATOM 2403 O O . GLY A 1 303 ? -3.717 13.202 10.412 1.00 98.69 303 GLY A O 1
ATOM 2404 N N . GLY A 1 304 ? -2.313 13.094 12.166 1.00 98.81 304 GLY A N 1
ATOM 2405 C CA . GLY A 1 304 ? -1.127 12.725 11.391 1.00 98.81 304 GLY A CA 1
ATOM 2406 C C . GLY A 1 304 ? -1.285 11.401 10.642 1.00 98.81 304 GLY A C 1
ATOM 2407 O O . GLY A 1 304 ? -1.062 11.348 9.436 1.00 98.81 304 GLY A O 1
ATOM 2408 N N . PHE A 1 305 ? -1.742 10.345 11.319 1.00 98.81 305 PHE A N 1
ATOM 2409 C CA . PHE A 1 305 ? -1.983 9.048 10.681 1.00 98.81 305 PHE A CA 1
ATOM 2410 C C . PHE A 1 305 ? -3.119 9.097 9.649 1.00 98.81 305 PHE A C 1
ATOM 2412 O O . PHE A 1 305 ? -3.021 8.444 8.610 1.00 98.81 305 PHE A O 1
ATOM 2419 N N . LEU A 1 306 ? -4.173 9.891 9.885 1.00 98.69 306 LEU A N 1
ATOM 2420 C CA . LEU A 1 306 ? -5.234 10.052 8.889 1.00 98.69 306 LEU A CA 1
ATOM 2421 C C . LEU A 1 306 ? -4.734 10.801 7.649 1.00 98.69 306 LEU A C 1
ATOM 2423 O O . LEU A 1 306 ? -5.049 10.402 6.530 1.00 98.69 306 LEU A O 1
ATOM 2427 N N . ALA A 1 307 ? -3.933 11.853 7.840 1.00 98.62 307 ALA A N 1
ATOM 2428 C CA . ALA A 1 307 ? -3.300 12.573 6.741 1.00 98.62 307 ALA A CA 1
ATOM 2429 C C . ALA A 1 307 ? -2.357 11.664 5.942 1.00 98.62 307 ALA A C 1
ATOM 2431 O O . ALA A 1 307 ? -2.445 11.644 4.720 1.00 98.62 307 ALA A O 1
ATOM 2432 N N . TYR A 1 308 ? -1.527 10.855 6.611 1.00 98.62 308 TYR A N 1
ATOM 2433 C CA . TYR A 1 308 ? -0.689 9.846 5.953 1.00 98.62 308 TYR A CA 1
ATOM 2434 C C . TYR A 1 308 ? -1.532 8.903 5.082 1.00 98.62 308 TYR A C 1
ATOM 2436 O O . TYR A 1 308 ? -1.263 8.748 3.892 1.00 98.62 308 TYR A O 1
ATOM 2444 N N . ALA A 1 309 ? -2.599 8.324 5.646 1.00 98.31 309 ALA A N 1
ATOM 2445 C CA . ALA A 1 309 ? -3.480 7.415 4.915 1.00 98.31 309 ALA A CA 1
ATOM 2446 C C . ALA A 1 309 ? -4.106 8.085 3.679 1.00 98.31 309 ALA A C 1
ATOM 2448 O O . ALA A 1 309 ? -4.093 7.500 2.597 1.00 98.31 309 ALA A O 1
ATOM 2449 N N . ALA A 1 310 ? -4.613 9.313 3.838 1.00 97.62 310 ALA A N 1
ATOM 2450 C CA . ALA A 1 310 ? -5.273 10.094 2.789 1.00 97.62 310 ALA A CA 1
ATOM 2451 C C . ALA A 1 310 ? -4.315 10.626 1.704 1.00 97.62 310 ALA A C 1
ATOM 2453 O O . ALA A 1 310 ? -4.723 10.860 0.567 1.00 97.62 310 ALA A O 1
ATOM 2454 N N . LEU A 1 311 ? -3.044 10.840 2.044 1.00 96.75 311 LEU A N 1
ATOM 2455 C CA . LEU A 1 311 ? -2.021 11.246 1.084 1.00 96.75 311 LEU A CA 1
ATOM 2456 C C . LEU A 1 311 ? -1.467 10.059 0.310 1.00 96.75 311 LEU A C 1
ATOM 2458 O O . LEU A 1 311 ? -1.081 10.236 -0.837 1.00 96.75 311 LEU A O 1
ATOM 2462 N N . ASN A 1 312 ? -1.432 8.863 0.897 1.00 94.19 312 ASN A N 1
ATOM 2463 C CA . ASN A 1 312 ? -0.930 7.663 0.225 1.00 94.19 312 ASN A CA 1
ATOM 2464 C C . ASN A 1 312 ? -1.997 6.986 -0.647 1.00 94.19 312 ASN A C 1
ATOM 2466 O O . ASN A 1 312 ? -1.687 6.356 -1.666 1.00 94.19 312 ASN A O 1
ATOM 2470 N N . ARG A 1 313 ? -3.270 7.157 -0.286 1.00 91.56 313 ARG A N 1
ATOM 2471 C CA . ARG A 1 313 ? -4.443 6.810 -1.093 1.00 91.56 313 ARG A CA 1
ATOM 2472 C C . ARG A 1 313 ? -5.497 7.887 -0.895 1.00 91.56 313 ARG A C 1
ATOM 2474 O O . ARG A 1 313 ? -5.690 8.317 0.221 1.00 91.56 313 ARG A O 1
ATOM 2481 N N . VAL A 1 314 ? -6.228 8.291 -1.933 1.00 88.25 314 VAL A N 1
ATOM 2482 C CA . VAL A 1 314 ? -7.171 9.423 -1.807 1.00 88.25 314 VAL A CA 1
ATOM 2483 C C . VAL A 1 314 ? -8.435 9.093 -0.998 1.00 88.25 314 VAL A C 1
ATOM 2485 O O . VAL A 1 314 ? -8.988 9.952 -0.320 1.00 88.25 314 VAL A O 1
ATOM 2488 N N . PHE A 1 315 ? -8.916 7.850 -1.034 1.00 87.62 315 PHE A N 1
ATOM 2489 C CA . PHE A 1 315 ? -10.226 7.505 -0.470 1.00 87.62 315 PHE A CA 1
ATOM 2490 C C . PHE A 1 315 ? -10.334 7.598 1.069 1.00 87.62 315 PHE A C 1
ATOM 2492 O O . PHE A 1 315 ? -11.414 7.967 1.530 1.00 87.62 315 PHE A O 1
ATOM 2499 N N . PRO A 1 316 ? -9.288 7.369 1.900 1.00 95.31 316 PRO A N 1
ATOM 2500 C CA . PRO A 1 316 ? -9.351 7.629 3.337 1.00 95.31 316 PRO A CA 1
ATOM 2501 C C . PRO A 1 316 ? -9.604 9.101 3.683 1.00 95.31 316 PRO A C 1
ATOM 2503 O O . PRO A 1 316 ? -10.001 9.390 4.810 1.00 95.31 316 PRO A O 1
ATOM 2506 N N . ALA A 1 317 ? -9.454 10.037 2.734 1.00 95.19 317 ALA A N 1
ATOM 2507 C CA . ALA A 1 317 ? -9.803 11.438 2.955 1.00 95.19 317 ALA A CA 1
ATOM 2508 C C . ALA A 1 317 ? -11.267 11.620 3.399 1.00 95.19 317 ALA A C 1
ATOM 2510 O O . ALA A 1 317 ? -11.568 12.548 4.148 1.00 95.19 317 ALA A O 1
ATOM 2511 N N . ILE A 1 318 ? -12.171 10.701 3.027 1.00 95.19 318 ILE A N 1
ATOM 2512 C CA . ILE A 1 318 ? -13.572 10.732 3.471 1.00 95.19 318 ILE A CA 1
ATOM 2513 C C . ILE A 1 318 ? -13.711 10.681 4.999 1.00 95.19 318 ILE A C 1
ATOM 2515 O O . ILE A 1 318 ? -14.661 11.229 5.547 1.00 95.19 318 ILE A O 1
ATOM 2519 N N . PHE A 1 319 ? -12.755 10.100 5.728 1.00 96.06 319 PHE A N 1
ATOM 2520 C CA . PHE A 1 319 ? -12.821 10.027 7.189 1.00 96.06 319 PHE A CA 1
ATOM 2521 C C . PHE A 1 319 ? -12.556 11.380 7.871 1.00 96.06 319 PHE A C 1
ATOM 2523 O O . PHE A 1 319 ? -12.964 11.566 9.020 1.00 96.06 319 PHE A O 1
ATOM 2530 N N . PHE A 1 320 ? -11.987 12.369 7.164 1.00 97.25 320 PHE A N 1
ATOM 2531 C CA . PHE A 1 320 ? -11.969 13.752 7.655 1.00 97.25 320 PHE A CA 1
ATOM 2532 C C . PHE A 1 320 ? -13.378 14.342 7.751 1.00 97.25 320 PHE A C 1
ATOM 2534 O O . PHE A 1 320 ? -13.599 15.212 8.587 1.00 97.25 320 PHE A O 1
ATOM 2541 N N . PHE A 1 321 ? -14.344 13.860 6.961 1.00 96.62 321 PHE A N 1
ATOM 2542 C CA . PHE A 1 321 ? -15.726 14.336 7.018 1.00 96.62 321 PHE A CA 1
ATOM 2543 C C . PHE A 1 321 ? -16.375 14.044 8.376 1.00 96.62 321 PHE A C 1
ATOM 2545 O O . PHE A 1 321 ? -16.966 14.936 8.982 1.00 96.62 321 PHE A O 1
ATOM 2552 N N . GLY A 1 322 ? -16.202 12.825 8.900 1.00 94.12 322 GLY A N 1
ATOM 2553 C CA . GLY A 1 322 ? -16.725 12.448 10.217 1.00 94.12 322 GLY A CA 1
ATOM 2554 C C . GLY A 1 322 ? -16.145 13.313 11.339 1.00 94.12 322 GLY A C 1
ATOM 2555 O O . GLY A 1 322 ? -16.885 13.831 12.175 1.00 94.12 322 GLY A O 1
ATOM 2556 N N . TRP A 1 323 ? -14.829 13.546 11.313 1.00 96.25 323 TRP A N 1
ATOM 2557 C CA . TRP A 1 323 ? -14.183 14.496 12.224 1.00 96.25 323 TRP A CA 1
ATOM 2558 C C . TRP A 1 323 ? -14.691 15.932 12.020 1.00 96.25 323 TRP A C 1
ATOM 2560 O O . TRP A 1 323 ? -14.958 16.626 12.999 1.00 96.25 323 TRP A O 1
ATOM 2570 N N . GLY A 1 324 ? -14.874 16.362 10.769 1.00 96.94 324 GLY A N 1
ATOM 2571 C CA . GLY A 1 324 ? -15.343 17.695 10.396 1.00 96.94 324 GLY A CA 1
ATOM 2572 C C . GLY A 1 324 ? -16.734 18.009 10.947 1.00 96.94 324 GLY A C 1
ATOM 2573 O O . GLY A 1 324 ? -16.950 19.098 11.470 1.00 96.94 324 GLY A O 1
ATOM 2574 N N . ILE A 1 325 ? -17.658 17.044 10.932 1.00 97.56 325 ILE A N 1
ATOM 2575 C CA . ILE A 1 325 ? -18.978 17.198 11.563 1.00 97.56 325 ILE A CA 1
ATOM 2576 C C . ILE A 1 325 ? -18.829 17.465 13.064 1.00 97.56 325 ILE A C 1
ATOM 2578 O O . ILE A 1 325 ? -19.406 18.420 13.581 1.00 97.56 325 ILE A O 1
ATOM 2582 N N . VAL A 1 326 ? -18.035 16.649 13.766 1.00 96.44 326 VAL A N 1
ATOM 2583 C CA . VAL A 1 326 ? -17.813 16.813 15.212 1.00 96.44 326 VAL A CA 1
ATOM 2584 C C . VAL A 1 326 ? -17.141 18.154 15.508 1.00 96.44 326 VAL A C 1
ATOM 2586 O O . VAL A 1 326 ? -17.559 18.856 16.423 1.00 96.44 326 VAL A O 1
ATOM 2589 N N . PHE A 1 327 ? -16.160 18.550 14.696 1.00 97.38 327 PHE A N 1
ATOM 2590 C CA . PHE A 1 327 ? -15.511 19.857 14.767 1.00 97.38 327 PHE A CA 1
ATOM 2591 C C . PHE A 1 327 ? -16.509 21.015 14.660 1.00 97.38 327 PHE A C 1
ATOM 2593 O O . PHE A 1 327 ? -16.469 21.936 15.479 1.00 97.38 327 PHE A O 1
ATOM 2600 N N . LEU A 1 328 ? -17.422 20.968 13.685 1.00 97.75 328 LEU A N 1
ATOM 2601 C CA . LEU A 1 328 ? -18.435 22.005 13.493 1.00 97.75 328 LEU A CA 1
ATOM 2602 C C . LEU A 1 328 ? -19.439 22.038 14.650 1.00 97.75 328 LEU A C 1
ATOM 2604 O O . LEU A 1 328 ? -19.749 23.119 15.148 1.00 97.75 328 LEU A O 1
ATOM 2608 N N . ILE A 1 329 ? -19.906 20.873 15.116 1.00 98.06 329 ILE A N 1
ATOM 2609 C CA . ILE A 1 329 ? -20.817 20.763 16.266 1.00 98.06 329 ILE A CA 1
ATOM 2610 C C . ILE A 1 329 ? -20.168 21.346 17.522 1.00 98.06 329 ILE A C 1
ATOM 2612 O O . ILE A 1 329 ? -20.785 22.161 18.208 1.00 98.06 329 ILE A O 1
ATOM 2616 N N . ASP A 1 330 ? -18.930 20.959 17.816 1.00 97.38 330 ASP A N 1
ATOM 2617 C CA . ASP A 1 330 ? -18.214 21.415 19.004 1.00 97.38 330 ASP A CA 1
ATOM 2618 C C . ASP A 1 330 ? -17.928 22.917 18.937 1.00 97.38 330 ASP A C 1
ATOM 2620 O O . ASP A 1 330 ? -18.159 23.637 19.909 1.00 97.38 330 ASP A O 1
ATOM 2624 N N . THR A 1 331 ? -17.503 23.416 17.774 1.00 96.94 331 THR A N 1
ATOM 2625 C CA . THR A 1 331 ? -17.270 24.851 17.560 1.00 96.94 331 THR A CA 1
ATOM 2626 C C . THR A 1 331 ? -18.564 25.648 17.714 1.00 96.94 331 THR A C 1
ATOM 2628 O O . THR A 1 331 ? -18.571 26.697 18.358 1.00 96.94 331 THR A O 1
ATOM 2631 N N . TYR A 1 332 ? -19.682 25.139 17.190 1.00 97.69 332 TYR A N 1
ATOM 2632 C CA . TYR A 1 332 ? -20.993 25.768 17.334 1.00 97.69 332 TYR A CA 1
ATOM 2633 C C . TYR A 1 332 ? -21.480 25.775 18.791 1.00 97.69 332 TYR A C 1
ATOM 2635 O O . TYR A 1 332 ? -21.914 26.816 19.285 1.00 97.69 332 TYR A O 1
ATOM 2643 N N . ARG A 1 333 ? -21.382 24.642 19.499 1.00 97.81 333 ARG A N 1
ATOM 2644 C CA . ARG A 1 333 ? -21.848 24.496 20.890 1.00 97.81 333 ARG A CA 1
ATOM 2645 C C . ARG A 1 333 ? -21.002 25.282 21.882 1.00 97.81 333 ARG A C 1
ATOM 2647 O O . ARG A 1 333 ? -21.546 25.916 22.778 1.00 97.81 333 ARG A O 1
ATOM 2654 N N . HIS A 1 334 ? -19.682 25.244 21.730 1.00 96.69 334 HIS A N 1
ATOM 2655 C CA . HIS A 1 334 ? -18.752 25.858 22.679 1.00 96.69 334 HIS A CA 1
ATOM 2656 C C . HIS A 1 334 ? -18.308 27.265 22.279 1.00 96.69 334 HIS A C 1
ATOM 2658 O O . HIS A 1 334 ? -17.625 27.919 23.065 1.00 96.69 334 HIS A O 1
ATOM 2664 N N . ARG A 1 335 ? -18.676 27.723 21.073 1.00 95.56 335 ARG A N 1
ATOM 2665 C CA . ARG A 1 335 ? -18.319 29.039 20.510 1.00 95.56 335 ARG A CA 1
ATOM 2666 C C . ARG A 1 335 ? -16.808 29.313 20.496 1.00 95.56 335 ARG A C 1
ATOM 2668 O O . ARG A 1 335 ? -16.386 30.463 20.478 1.00 95.56 335 ARG A O 1
ATOM 2675 N N . LYS A 1 336 ? -15.990 28.257 20.508 1.00 94.81 336 LYS A N 1
ATOM 2676 C CA . LYS A 1 336 ? -14.524 28.316 20.493 1.00 94.81 336 LYS A CA 1
ATOM 2677 C C . LYS A 1 336 ? -13.943 27.062 19.850 1.00 94.81 336 LYS A C 1
ATOM 2679 O O . LYS A 1 336 ? -14.547 25.992 19.918 1.00 94.81 336 LYS A O 1
ATOM 2684 N N . LEU A 1 337 ? -12.741 27.183 19.292 1.00 94.69 337 LEU A N 1
ATOM 2685 C CA . LEU A 1 337 ? -11.983 26.037 18.794 1.00 94.69 337 LEU A CA 1
ATOM 2686 C C . LEU A 1 337 ? -11.384 25.270 19.974 1.00 94.69 337 LEU A C 1
ATOM 2688 O O . LEU A 1 337 ? -10.527 25.781 20.693 1.00 94.69 337 LEU A O 1
ATOM 2692 N N . LEU A 1 338 ? -11.849 24.040 20.194 1.00 96.56 338 LEU A N 1
ATOM 2693 C CA . LEU A 1 338 ? -11.318 23.200 21.266 1.00 96.56 338 LEU A CA 1
ATOM 2694 C C . LEU A 1 338 ? -9.895 22.730 20.937 1.00 96.56 338 LEU A C 1
ATOM 2696 O O . LEU A 1 338 ? -9.604 22.337 19.805 1.00 96.56 338 LEU A O 1
ATOM 2700 N N . THR A 1 339 ? -9.035 22.666 21.957 1.00 97.06 339 THR A N 1
ATOM 2701 C CA . THR A 1 339 ? -7.625 22.258 21.834 1.00 97.06 339 THR A CA 1
ATOM 2702 C C . THR A 1 339 ? -7.454 20.898 21.154 1.00 97.06 339 THR A C 1
ATOM 2704 O O . THR A 1 339 ? -6.520 20.708 20.381 1.00 97.06 339 THR A O 1
ATOM 2707 N N . LYS A 1 340 ? -8.392 19.962 21.359 1.00 97.50 340 LYS A N 1
ATOM 2708 C CA . LYS A 1 340 ? -8.384 18.656 20.679 1.00 97.50 340 LYS A CA 1
ATOM 2709 C C . LYS A 1 340 ? -8.396 18.775 19.149 1.00 97.50 340 LYS A C 1
ATOM 2711 O O . LYS A 1 340 ? -7.694 18.027 18.475 1.00 97.50 340 LYS A O 1
ATOM 2716 N N . HIS A 1 341 ? -9.135 19.737 18.596 1.00 98.00 341 HIS A N 1
ATOM 2717 C CA . HIS A 1 341 ? -9.183 19.956 17.152 1.00 98.00 341 HIS A CA 1
ATOM 2718 C C . HIS A 1 341 ? -7.921 20.642 16.650 1.00 98.00 341 HIS A C 1
ATOM 2720 O O . HIS A 1 341 ? -7.414 20.255 15.606 1.00 98.00 341 HIS A O 1
ATOM 2726 N N . LEU A 1 342 ? -7.376 21.592 17.415 1.00 98.00 342 LEU A N 1
ATOM 2727 C CA . LEU A 1 342 ? -6.098 22.225 17.086 1.00 98.00 342 LEU A CA 1
ATOM 2728 C C . LEU A 1 342 ? -4.966 21.196 17.041 1.00 98.00 342 LEU A C 1
ATOM 2730 O O . LEU A 1 342 ? -4.213 21.171 16.077 1.00 98.00 342 LEU A O 1
ATOM 2734 N N . HIS A 1 343 ? -4.888 20.296 18.025 1.00 98.56 343 HIS A N 1
ATOM 2735 C CA . HIS A 1 343 ? -3.915 19.204 18.019 1.00 98.56 343 HIS A CA 1
ATOM 2736 C C . HIS A 1 343 ? -4.097 18.282 16.812 1.00 98.56 343 HIS A C 1
ATOM 2738 O O . HIS A 1 343 ? -3.117 17.955 16.151 1.00 98.56 343 HIS A O 1
ATOM 2744 N N . PHE A 1 344 ? -5.336 17.894 16.497 1.00 98.69 344 PHE A N 1
ATOM 2745 C CA . PHE A 1 344 ? -5.627 17.073 15.322 1.00 98.69 344 PHE A CA 1
ATOM 2746 C C . PHE A 1 344 ? -5.186 17.748 14.017 1.00 98.69 344 PHE A C 1
ATOM 2748 O O . PHE A 1 344 ? -4.467 17.140 13.227 1.00 98.69 344 PHE A O 1
ATOM 2755 N N . ILE A 1 345 ? -5.557 19.017 13.820 1.00 98.44 345 ILE A N 1
ATOM 2756 C CA . ILE A 1 345 ? -5.170 19.814 12.649 1.00 98.44 345 ILE A CA 1
ATOM 2757 C C . ILE A 1 345 ? -3.650 19.959 12.580 1.00 98.44 345 ILE A C 1
ATOM 2759 O O . ILE A 1 345 ? -3.077 19.774 11.512 1.00 98.44 345 ILE A O 1
ATOM 2763 N N . ALA A 1 346 ? -2.986 20.238 13.704 1.00 98.56 346 ALA A N 1
ATOM 2764 C CA . ALA A 1 346 ? -1.535 20.374 13.760 1.00 98.56 346 ALA A CA 1
ATOM 2765 C C . ALA A 1 346 ? -0.825 19.077 13.349 1.00 98.56 346 ALA A C 1
ATOM 2767 O O . ALA A 1 346 ? 0.099 19.117 12.544 1.00 98.56 346 ALA A O 1
ATOM 2768 N N . GLY A 1 347 ? -1.283 17.921 13.840 1.00 98.75 347 GLY A N 1
ATOM 2769 C CA . GLY A 1 347 ? -0.725 16.627 13.449 1.00 98.75 347 GLY A CA 1
ATOM 2770 C C . GLY A 1 347 ? -0.954 16.295 11.973 1.00 98.75 347 GLY A C 1
ATOM 2771 O O . GLY A 1 347 ? -0.019 15.889 11.284 1.00 98.75 347 GLY A O 1
ATOM 2772 N N . ALA A 1 348 ? -2.171 16.523 11.467 1.00 98.75 348 ALA A N 1
ATOM 2773 C CA . ALA A 1 348 ? -2.493 16.339 10.051 1.00 98.75 348 ALA A CA 1
ATOM 2774 C C . ALA A 1 348 ? -1.663 17.269 9.148 1.00 98.75 348 ALA A C 1
ATOM 2776 O O . ALA A 1 348 ? -1.105 16.833 8.140 1.00 98.75 348 ALA A O 1
ATOM 2777 N N . GLY A 1 349 ? -1.542 18.540 9.536 1.00 98.62 349 GLY A N 1
ATOM 2778 C CA . GLY A 1 349 ? -0.753 19.550 8.840 1.00 98.62 349 GLY A CA 1
ATOM 2779 C C . GLY A 1 349 ? 0.736 19.218 8.827 1.00 98.62 349 GLY A C 1
ATOM 2780 O O . GLY A 1 349 ? 1.342 19.252 7.763 1.00 98.62 349 GLY A O 1
ATOM 2781 N N . ALA A 1 350 ? 1.313 18.819 9.965 1.00 98.75 350 ALA A N 1
ATOM 2782 C CA . ALA A 1 350 ? 2.727 18.459 10.065 1.00 98.75 350 ALA A CA 1
ATOM 2783 C C . ALA A 1 350 ? 3.095 17.289 9.140 1.00 98.75 350 ALA A C 1
ATOM 2785 O O . ALA A 1 350 ? 4.052 17.391 8.375 1.00 98.75 350 ALA A O 1
ATOM 2786 N N . VAL A 1 351 ? 2.304 16.209 9.149 1.00 98.75 351 VAL A N 1
ATOM 2787 C CA . VAL A 1 351 ? 2.526 15.062 8.251 1.00 98.75 351 VAL A CA 1
ATOM 2788 C C . VAL A 1 351 ? 2.341 15.456 6.788 1.00 98.75 351 VAL A C 1
ATOM 2790 O O . VAL A 1 351 ? 3.133 15.045 5.943 1.00 98.75 351 VAL A O 1
ATOM 2793 N N . SER A 1 352 ? 1.335 16.279 6.482 1.00 98.56 352 SER A N 1
ATOM 2794 C CA . SER A 1 352 ? 1.083 16.721 5.107 1.00 98.56 352 SER A CA 1
ATOM 2795 C C . SER A 1 352 ? 2.217 17.579 4.562 1.00 98.56 352 SER A C 1
ATOM 2797 O O . SER A 1 352 ? 2.715 17.306 3.474 1.00 98.56 352 SER A O 1
ATOM 2799 N N . VAL A 1 353 ? 2.665 18.574 5.332 1.00 98.62 353 VAL A N 1
ATOM 2800 C CA . VAL A 1 353 ? 3.800 19.434 4.968 1.00 98.62 353 VAL A CA 1
ATOM 2801 C C . VAL A 1 353 ? 5.061 18.599 4.789 1.00 98.62 353 VAL A C 1
ATOM 2803 O O . VAL A 1 353 ? 5.768 18.785 3.803 1.00 98.62 353 VAL A O 1
ATOM 2806 N N . PHE A 1 354 ? 5.315 17.649 5.691 1.00 98.44 354 PHE A N 1
ATOM 2807 C CA . PHE A 1 354 ? 6.471 16.768 5.589 1.00 98.44 354 PHE A CA 1
ATOM 2808 C C . PHE A 1 354 ? 6.430 15.902 4.323 1.00 98.44 354 PHE A C 1
ATOM 2810 O O . PHE A 1 354 ? 7.356 15.964 3.522 1.00 98.44 354 PHE A O 1
ATOM 2817 N N . LEU A 1 355 ? 5.364 15.126 4.096 1.00 98.19 355 LEU A N 1
ATOM 2818 C CA . LEU A 1 355 ? 5.302 14.205 2.954 1.00 98.19 355 LEU A CA 1
ATOM 2819 C C . LEU A 1 355 ? 5.257 14.933 1.612 1.00 98.19 355 LEU A C 1
ATOM 2821 O O . LEU A 1 355 ? 5.940 14.525 0.675 1.00 98.19 355 LEU A O 1
ATOM 2825 N N . ILE A 1 356 ? 4.469 16.008 1.509 1.00 98.31 356 ILE A N 1
ATOM 2826 C CA . ILE A 1 356 ? 4.394 16.807 0.281 1.00 98.31 356 ILE A CA 1
ATOM 2827 C C . ILE A 1 356 ? 5.732 17.505 0.044 1.00 98.31 356 ILE A C 1
ATOM 2829 O O . ILE A 1 356 ? 6.243 17.457 -1.069 1.00 98.31 356 ILE A O 1
ATOM 2833 N N . GLY A 1 357 ? 6.329 18.098 1.083 1.00 98.38 357 GLY A N 1
ATOM 2834 C CA . GLY A 1 357 ? 7.642 18.734 1.000 1.00 98.38 357 GLY A CA 1
ATOM 2835 C C . GLY A 1 357 ? 8.725 17.761 0.540 1.00 98.38 357 GLY A C 1
ATOM 2836 O O . GLY A 1 357 ? 9.439 18.054 -0.413 1.00 98.38 357 GLY A O 1
ATOM 2837 N N . MET A 1 358 ? 8.793 16.569 1.139 1.00 98.12 358 MET A N 1
ATOM 2838 C CA . MET A 1 358 ? 9.740 15.527 0.734 1.00 98.12 358 MET A CA 1
ATOM 2839 C C . MET A 1 358 ? 9.503 15.060 -0.703 1.00 98.12 358 MET A C 1
ATOM 2841 O O . MET A 1 358 ? 10.459 14.935 -1.460 1.00 98.12 358 MET A O 1
ATOM 2845 N N . ALA A 1 359 ? 8.249 14.849 -1.109 1.00 97.62 359 ALA A N 1
ATOM 2846 C CA . ALA A 1 359 ? 7.931 14.455 -2.479 1.00 97.62 359 ALA A CA 1
ATOM 2847 C C . ALA A 1 359 ? 8.302 15.546 -3.499 1.00 97.62 359 ALA A C 1
ATOM 2849 O O . ALA A 1 359 ? 8.811 15.234 -4.572 1.00 97.62 359 ALA A O 1
ATOM 2850 N N . LEU A 1 360 ? 8.093 16.824 -3.164 1.00 97.62 360 LEU A N 1
ATOM 2851 C CA . LEU A 1 360 ? 8.502 17.952 -4.005 1.00 97.62 360 LEU A CA 1
ATOM 2852 C C . LEU A 1 360 ? 10.024 18.042 -4.137 1.00 97.62 360 LEU A C 1
ATOM 2854 O O . LEU A 1 360 ? 10.514 18.279 -5.237 1.00 97.62 360 LEU A O 1
ATOM 2858 N N . VAL A 1 361 ? 10.760 17.843 -3.041 1.00 97.19 361 VAL A N 1
ATOM 2859 C CA . VAL A 1 361 ? 12.230 17.863 -3.047 1.00 97.19 361 VAL A CA 1
ATOM 2860 C C . VAL A 1 361 ? 12.799 16.683 -3.835 1.00 97.19 361 VAL A C 1
ATOM 2862 O O . VAL A 1 361 ? 13.736 16.872 -4.601 1.00 97.19 361 VAL A O 1
ATOM 2865 N N . GLN A 1 362 ? 12.241 15.479 -3.672 1.00 95.94 362 GLN A N 1
ATOM 2866 C CA . GLN A 1 362 ? 12.769 14.271 -4.314 1.00 95.94 362 GLN A CA 1
ATOM 2867 C C . GLN A 1 362 ? 12.372 14.137 -5.787 1.00 95.94 362 GLN A C 1
ATOM 2869 O O . GLN A 1 362 ? 13.174 13.669 -6.587 1.00 95.94 362 GLN A O 1
ATOM 2874 N N . PHE A 1 363 ? 11.141 14.509 -6.145 1.00 95.75 363 PHE A N 1
ATOM 2875 C CA . PHE A 1 363 ? 10.565 14.185 -7.457 1.00 95.75 363 PHE A CA 1
ATOM 2876 C C . PHE A 1 363 ? 10.097 15.410 -8.244 1.00 95.75 363 PHE A C 1
ATOM 2878 O O . PHE A 1 363 ? 9.631 15.277 -9.373 1.00 95.75 363 PHE A O 1
ATOM 2885 N N . GLY A 1 364 ? 10.170 16.607 -7.662 1.00 95.25 364 GLY A N 1
ATOM 2886 C CA . GLY A 1 364 ? 9.725 17.838 -8.302 1.00 95.25 364 GLY A CA 1
ATOM 2887 C C . GLY A 1 364 ? 8.196 17.994 -8.404 1.00 95.25 364 GLY A C 1
ATOM 2888 O O . GLY A 1 364 ? 7.416 17.056 -8.209 1.00 95.25 364 GLY A O 1
ATOM 2889 N N . PRO A 1 365 ? 7.719 19.209 -8.730 1.00 95.50 365 PRO A N 1
ATOM 2890 C CA . PRO A 1 365 ? 6.289 19.521 -8.785 1.00 95.50 365 PRO A CA 1
ATOM 2891 C C . PRO A 1 365 ? 5.561 18.884 -9.977 1.00 95.50 365 PRO A C 1
ATOM 2893 O O . PRO A 1 365 ? 4.346 18.684 -9.914 1.00 95.50 365 PRO A O 1
ATOM 2896 N N . GLN A 1 366 ? 6.271 18.565 -11.064 1.00 94.69 366 GLN A N 1
ATOM 2897 C CA . GLN A 1 366 ? 5.663 17.975 -12.261 1.00 94.69 366 GLN A CA 1
ATOM 2898 C C . GLN A 1 366 ? 5.064 16.590 -11.967 1.00 94.69 366 GLN A C 1
ATOM 2900 O O . GLN A 1 366 ? 3.960 16.286 -12.418 1.00 94.69 366 GLN A O 1
ATOM 2905 N N . THR A 1 367 ? 5.704 15.821 -11.089 1.00 94.81 367 THR A N 1
ATOM 2906 C CA . THR A 1 367 ? 5.282 14.478 -10.673 1.00 94.81 367 THR A CA 1
ATOM 2907 C C . THR A 1 367 ? 3.888 14.466 -10.028 1.00 94.81 367 THR A C 1
ATOM 2909 O O . THR A 1 367 ? 3.131 13.514 -10.200 1.00 94.81 367 THR A O 1
ATOM 2912 N N . PHE A 1 368 ? 3.459 15.554 -9.373 1.00 95.44 368 PHE A N 1
ATOM 2913 C CA . PHE A 1 368 ? 2.080 15.686 -8.873 1.00 95.44 368 PHE A CA 1
ATOM 2914 C C . PHE A 1 368 ? 1.049 15.864 -9.994 1.00 95.44 368 PHE A C 1
ATOM 2916 O O . PHE A 1 368 ? -0.049 15.301 -9.924 1.00 95.44 368 PHE A O 1
ATOM 2923 N N . LYS A 1 369 ? 1.387 16.628 -11.040 1.00 95.06 369 LYS A N 1
ATOM 2924 C CA . LYS A 1 369 ? 0.517 16.793 -12.214 1.00 95.06 369 LYS A CA 1
ATOM 2925 C C . LYS A 1 369 ? 0.379 15.472 -12.963 1.00 95.06 369 LYS A C 1
ATOM 2927 O O . LYS A 1 369 ? -0.738 15.079 -13.301 1.00 95.06 369 LYS A O 1
ATOM 2932 N N . ASP A 1 370 ? 1.489 14.766 -13.146 1.00 94.81 370 ASP A N 1
ATOM 2933 C CA . ASP A 1 370 ? 1.517 13.481 -13.844 1.00 94.81 370 ASP A CA 1
ATOM 2934 C C . ASP A 1 370 ? 0.773 12.400 -13.053 1.00 94.81 370 ASP A C 1
ATOM 2936 O O . ASP A 1 370 ? -0.048 11.684 -13.625 1.00 94.81 370 ASP A O 1
ATOM 2940 N N . SER A 1 371 ? 0.943 12.360 -11.727 1.00 94.75 371 SER A N 1
ATOM 2941 C CA . SER A 1 371 ? 0.156 11.499 -10.838 1.00 94.75 371 SER A CA 1
ATOM 2942 C C . SER A 1 371 ? -1.344 11.778 -10.945 1.00 94.75 371 SER A C 1
ATOM 2944 O O . SER A 1 371 ? -2.144 10.851 -11.068 1.00 94.75 371 SER A O 1
ATOM 2946 N N . THR A 1 372 ? -1.741 13.055 -10.964 1.00 92.75 372 THR A N 1
ATOM 2947 C CA . THR A 1 372 ? -3.149 13.447 -11.122 1.00 92.75 372 THR A CA 1
ATOM 2948 C C . THR A 1 372 ? -3.697 12.986 -12.470 1.00 92.75 372 THR A C 1
ATOM 2950 O O . THR A 1 372 ? -4.786 12.413 -12.532 1.00 92.75 372 THR A O 1
ATOM 2953 N N . ARG A 1 373 ? -2.938 13.179 -13.558 1.00 92.06 373 ARG A N 1
ATOM 2954 C CA . ARG A 1 373 ? -3.307 12.685 -14.890 1.00 92.06 373 ARG A CA 1
ATOM 2955 C C . ARG A 1 373 ? -3.463 11.164 -14.885 1.00 92.06 373 ARG A C 1
ATOM 2957 O O . ARG A 1 373 ? -4.477 10.670 -15.370 1.00 92.06 373 ARG A O 1
ATOM 2964 N N . ASN A 1 374 ? -2.508 10.441 -14.307 1.00 90.56 374 ASN A N 1
ATOM 2965 C CA . ASN A 1 374 ? -2.543 8.985 -14.198 1.00 90.56 374 ASN A CA 1
ATOM 2966 C C . ASN A 1 374 ? -3.775 8.501 -13.414 1.00 90.56 374 ASN A C 1
ATOM 2968 O O . ASN A 1 374 ? -4.520 7.643 -13.883 1.00 90.56 374 ASN A O 1
ATOM 2972 N N . LEU A 1 375 ? -4.073 9.124 -12.270 1.00 88.06 375 LEU A N 1
ATOM 2973 C CA . LEU A 1 375 ? -5.254 8.810 -11.464 1.00 88.06 375 LEU A CA 1
ATOM 2974 C C . LEU A 1 375 ? -6.564 9.048 -12.234 1.00 88.06 375 LEU A C 1
ATOM 2976 O O . LEU A 1 375 ? -7.486 8.233 -12.164 1.00 88.06 375 LEU A O 1
ATOM 2980 N N . LEU A 1 376 ? -6.651 10.140 -12.999 1.00 87.31 376 LEU A N 1
ATOM 2981 C CA . LEU A 1 376 ? -7.815 10.429 -13.840 1.00 87.31 376 LEU A CA 1
ATOM 2982 C C . LEU A 1 376 ? -7.979 9.413 -14.978 1.00 87.31 376 LEU A C 1
ATOM 2984 O O . LEU A 1 376 ? -9.115 9.087 -15.324 1.00 87.31 376 LEU A O 1
ATOM 2988 N N . MET A 1 377 ? -6.884 8.898 -15.547 1.00 84.62 377 MET A N 1
ATOM 2989 C CA . MET A 1 377 ? -6.931 7.831 -16.555 1.00 84.62 377 MET A CA 1
ATOM 2990 C C . MET A 1 377 ? -7.394 6.506 -15.941 1.00 84.62 377 MET A C 1
ATOM 2992 O O . MET A 1 377 ? -8.319 5.885 -16.465 1.00 84.62 377 MET A O 1
ATOM 2996 N N . HIS A 1 378 ? -6.860 6.127 -14.778 1.00 81.94 378 HIS A N 1
ATOM 2997 C CA . HIS A 1 378 ? -7.326 4.966 -14.011 1.00 81.94 378 HIS A CA 1
ATOM 2998 C C . HIS A 1 378 ? -8.819 5.036 -13.667 1.00 81.94 378 HIS A C 1
ATOM 3000 O O . HIS A 1 378 ? -9.529 4.033 -13.725 1.00 81.94 378 HIS A O 1
ATOM 3006 N N . ASN A 1 379 ? -9.333 6.227 -13.344 1.00 78.94 379 ASN A N 1
ATOM 3007 C CA . ASN A 1 379 ? -10.754 6.406 -13.054 1.00 78.94 379 ASN A CA 1
ATOM 3008 C C . ASN A 1 379 ? -11.655 6.295 -14.302 1.00 78.94 379 ASN A C 1
ATOM 3010 O O . ASN A 1 379 ? -12.874 6.163 -14.168 1.00 78.94 379 ASN A O 1
ATOM 3014 N N . LYS A 1 380 ? -11.095 6.285 -15.516 1.00 76.00 380 LYS A N 1
ATOM 3015 C CA . LYS A 1 380 ? -11.852 6.044 -16.756 1.00 76.00 380 LYS A CA 1
ATOM 3016 C C . LYS A 1 380 ? -11.885 4.572 -17.170 1.00 76.00 380 LYS A C 1
ATOM 3018 O O . LYS A 1 380 ? -12.848 4.181 -17.818 1.00 76.00 380 LYS A O 1
ATOM 3023 N N . SER A 1 381 ? -10.899 3.756 -16.787 1.00 68.75 381 SER A N 1
ATOM 3024 C CA . SER A 1 381 ? -10.868 2.333 -17.155 1.00 68.75 381 SER A CA 1
ATOM 3025 C C . SER A 1 381 ? -11.709 1.476 -16.205 1.00 68.75 381 SER A C 1
ATOM 3027 O O . SER A 1 381 ? -11.599 1.583 -14.978 1.00 68.75 381 SER A O 1
ATOM 3029 N N . TYR A 1 382 ? -12.569 0.609 -16.744 1.00 68.88 382 TYR A N 1
ATOM 3030 C CA . TYR A 1 382 ? -13.315 -0.332 -15.916 1.00 68.88 382 TYR A CA 1
ATOM 3031 C C . TYR A 1 382 ? -12.372 -1.405 -15.349 1.00 68.88 382 TYR A C 1
ATOM 3033 O O . TYR A 1 382 ? -11.516 -1.994 -16.028 1.00 68.88 382 TYR A O 1
ATOM 3041 N N . SER A 1 383 ? -12.551 -1.680 -14.062 1.00 68.06 383 SER A N 1
ATOM 3042 C CA . SER A 1 383 ? -11.827 -2.718 -13.345 1.00 68.06 383 SER A CA 1
ATOM 3043 C C . SER A 1 383 ? -12.808 -3.512 -12.505 1.00 68.06 383 SER A C 1
ATOM 3045 O O . SER A 1 383 ? -13.623 -2.932 -11.795 1.00 68.06 383 SER A O 1
ATOM 3047 N N . SER A 1 384 ? -12.661 -4.835 -12.526 1.00 60.47 384 SER A N 1
ATOM 3048 C CA . SER A 1 384 ? -13.382 -5.759 -11.645 1.00 60.47 384 SER A CA 1
ATOM 3049 C C . SER A 1 384 ? -13.047 -5.550 -10.161 1.00 60.47 384 SER A C 1
ATOM 3051 O O . SER A 1 384 ? -13.621 -6.205 -9.297 1.00 60.47 384 SER A O 1
ATOM 3053 N N . HIS A 1 385 ? -12.085 -4.671 -9.860 1.00 62.91 385 HIS A N 1
ATOM 3054 C CA . HIS A 1 385 ? -11.691 -4.280 -8.508 1.00 62.91 385 HIS A CA 1
ATOM 3055 C C . HIS A 1 385 ? -12.376 -2.987 -8.044 1.00 62.91 385 HIS A C 1
ATOM 3057 O O . HIS A 1 385 ? -12.087 -2.506 -6.947 1.00 62.91 385 HIS A O 1
ATOM 3063 N N . ARG A 1 386 ? -13.245 -2.385 -8.867 1.00 67.75 386 ARG A N 1
ATOM 3064 C CA . ARG A 1 386 ? -14.061 -1.257 -8.426 1.00 67.75 386 ARG A CA 1
ATOM 3065 C C . ARG A 1 386 ? -15.066 -1.741 -7.386 1.00 67.75 386 ARG A C 1
ATOM 3067 O O . ARG A 1 386 ? -15.632 -2.824 -7.475 1.00 67.75 386 ARG A O 1
ATOM 3074 N N . VAL A 1 387 ? -15.213 -0.934 -6.344 1.00 63.53 387 VAL A N 1
ATOM 3075 C CA . VAL A 1 387 ? -16.191 -1.140 -5.282 1.00 63.53 387 VAL A CA 1
ATOM 3076 C C . VAL A 1 387 ? -16.967 0.157 -5.174 1.00 63.53 387 VAL A C 1
ATOM 3078 O O . VAL A 1 387 ? -16.421 1.189 -4.786 1.00 63.53 387 VAL A O 1
ATOM 3081 N N . GLY A 1 388 ? -18.234 0.125 -5.567 1.00 66.31 388 GLY A N 1
ATOM 3082 C CA . GLY A 1 388 ? -19.106 1.286 -5.500 1.00 66.31 388 GLY A CA 1
ATOM 3083 C C . GLY A 1 388 ? -20.392 1.092 -6.287 1.00 66.31 388 GLY A C 1
ATOM 3084 O O . GLY A 1 388 ? -20.549 0.144 -7.050 1.00 66.31 388 GLY A O 1
ATOM 3085 N N . LEU A 1 389 ? -21.316 2.038 -6.126 1.00 67.31 389 LEU A N 1
ATOM 3086 C CA . LEU A 1 389 ? -22.618 2.006 -6.801 1.00 67.31 389 LEU A CA 1
ATOM 3087 C C . LEU A 1 389 ? -22.512 2.153 -8.330 1.00 67.31 389 LEU A C 1
ATOM 3089 O O . LEU A 1 389 ? -23.475 1.871 -9.035 1.00 67.31 389 LEU A O 1
ATOM 3093 N N . GLY A 1 390 ? -21.350 2.576 -8.842 1.00 63.69 390 GLY A N 1
ATOM 3094 C CA . GLY A 1 390 ? -21.098 2.706 -10.276 1.00 63.69 390 GLY A CA 1
ATOM 3095 C C . GLY A 1 390 ? -21.257 1.386 -11.030 1.00 63.69 390 GLY A C 1
ATOM 3096 O O . GLY A 1 390 ? -21.859 1.384 -12.096 1.00 63.69 390 GLY A O 1
ATOM 3097 N N . ASP A 1 391 ? -20.817 0.264 -10.454 1.00 63.41 391 ASP A N 1
ATOM 3098 C CA . ASP A 1 391 ? -20.902 -1.045 -11.117 1.00 63.41 391 ASP A CA 1
ATOM 3099 C C . ASP A 1 391 ? -22.330 -1.607 -11.119 1.00 63.41 391 ASP A C 1
ATOM 3101 O O . ASP A 1 391 ? -22.743 -2.241 -12.087 1.00 63.41 391 ASP A O 1
ATOM 3105 N N . LEU A 1 392 ? -23.130 -1.285 -10.094 1.00 61.84 392 LEU A N 1
ATOM 3106 C CA . LEU A 1 392 ? -24.564 -1.609 -10.063 1.00 61.84 392 LEU A CA 1
ATOM 3107 C C . LEU A 1 392 ? -25.342 -0.893 -11.177 1.00 61.84 392 LEU A C 1
ATOM 3109 O O . LEU A 1 392 ? -26.344 -1.416 -11.655 1.00 61.84 392 LEU A O 1
ATOM 3113 N N . ALA A 1 393 ? -24.880 0.287 -11.601 1.00 63.06 393 ALA A N 1
ATOM 3114 C CA . ALA A 1 393 ? -25.489 1.069 -12.676 1.00 63.06 393 ALA A CA 1
ATOM 3115 C C . ALA A 1 393 ? -24.906 0.766 -14.073 1.00 63.06 393 ALA A C 1
ATOM 3117 O O . ALA A 1 393 ? -25.416 1.281 -15.072 1.00 63.06 393 ALA A O 1
ATOM 3118 N N . LEU A 1 394 ? -23.833 -0.032 -14.151 1.00 60.81 394 LEU A N 1
ATOM 3119 C CA . LEU A 1 394 ? -23.153 -0.373 -15.403 1.00 60.81 394 LEU A CA 1
ATOM 3120 C C . LEU A 1 394 ? -23.747 -1.596 -16.101 1.00 60.81 394 LEU A C 1
ATOM 3122 O O . LEU A 1 394 ? -23.551 -1.724 -17.303 1.00 60.81 394 LEU A O 1
ATOM 3126 N N . PHE A 1 395 ? -24.477 -2.467 -15.398 1.00 63.75 395 PHE A N 1
ATOM 3127 C CA . PHE A 1 395 ? -25.052 -3.657 -16.021 1.00 63.75 395 PHE A CA 1
ATOM 3128 C C . PHE A 1 395 ? -26.187 -3.282 -16.987 1.00 63.75 395 PHE A C 1
ATOM 3130 O O . PHE A 1 395 ? -27.322 -3.040 -16.573 1.00 63.75 395 PHE A O 1
ATOM 3137 N N . ARG A 1 396 ? -25.883 -3.236 -18.288 1.00 65.50 396 ARG A N 1
ATOM 3138 C CA . ARG A 1 396 ? -26.842 -3.000 -19.382 1.00 65.50 396 ARG A CA 1
ATOM 3139 C C . ARG A 1 396 ? -27.029 -4.237 -20.263 1.00 65.50 396 ARG A C 1
ATOM 3141 O O . ARG A 1 396 ? -27.698 -4.166 -21.290 1.00 65.50 396 ARG A O 1
ATOM 3148 N N . GLY A 1 397 ? -26.456 -5.368 -19.851 1.00 68.69 397 GLY A N 1
ATOM 3149 C CA . GLY A 1 397 ? -26.439 -6.626 -20.595 1.00 68.69 397 GLY A CA 1
ATOM 3150 C C . GLY A 1 397 ? -25.053 -7.035 -21.098 1.00 68.69 397 GLY A C 1
ATOM 3151 O O . GLY A 1 397 ? -24.942 -8.090 -21.722 1.00 68.69 397 GLY A O 1
ATOM 3152 N N . GLU A 1 398 ? -24.008 -6.246 -20.820 1.00 74.50 398 GLU A N 1
ATOM 3153 C CA . GLU A 1 398 ? -22.616 -6.635 -21.041 1.00 74.50 398 GLU A CA 1
ATOM 3154 C C . GLU A 1 398 ? -22.277 -7.895 -20.229 1.00 74.50 398 GLU A C 1
ATOM 3156 O O . GLU A 1 398 ? -22.592 -8.006 -19.042 1.00 74.50 398 GLU A O 1
ATOM 3161 N N . LYS A 1 399 ? -21.625 -8.859 -20.878 1.00 68.88 399 LYS A N 1
ATOM 3162 C CA . LYS A 1 399 ? -21.218 -10.149 -20.309 1.00 68.88 399 LYS A CA 1
ATOM 3163 C C . LYS A 1 399 ? -19.712 -10.244 -20.096 1.00 68.88 399 LYS A C 1
ATOM 3165 O O . LYS A 1 399 ? -19.262 -11.133 -19.378 1.00 68.88 399 LYS A O 1
ATOM 3170 N N . THR A 1 400 ? -18.930 -9.354 -20.710 1.00 63.31 400 THR A N 1
ATOM 3171 C CA . THR A 1 400 ? -17.463 -9.376 -20.625 1.00 63.31 400 THR A CA 1
ATOM 3172 C C . THR A 1 400 ? -16.881 -8.040 -20.162 1.00 63.31 400 THR A C 1
ATOM 3174 O O . THR A 1 400 ? -17.464 -6.969 -20.346 1.00 63.31 400 THR A O 1
ATOM 3177 N N . ARG A 1 401 ? -15.675 -8.083 -19.575 1.00 63.12 401 ARG A N 1
ATOM 3178 C CA . ARG A 1 401 ? -14.921 -6.877 -19.182 1.00 63.12 401 ARG A CA 1
ATOM 3179 C C . ARG A 1 401 ? -14.659 -5.955 -20.370 1.00 63.12 401 ARG A C 1
ATOM 3181 O O . ARG A 1 401 ? -14.696 -4.734 -20.230 1.00 63.12 401 ARG A O 1
ATOM 3188 N N . ALA A 1 402 ? -14.393 -6.545 -21.527 1.00 65.38 402 ALA A N 1
ATOM 3189 C CA . ALA A 1 402 ? -14.078 -5.812 -22.734 1.00 65.38 402 ALA A CA 1
ATOM 3190 C C . ALA A 1 402 ? -15.303 -5.046 -23.271 1.00 65.38 402 ALA A C 1
ATOM 3192 O O . ALA A 1 402 ? -15.168 -3.888 -23.664 1.00 65.38 402 ALA A O 1
ATOM 3193 N N . GLU A 1 403 ? -16.501 -5.639 -23.197 1.00 67.25 403 GLU A N 1
ATOM 3194 C CA . GLU A 1 403 ? -17.769 -4.954 -23.491 1.00 67.25 403 GLU A CA 1
ATOM 3195 C C . GLU A 1 403 ? -17.998 -3.768 -22.546 1.00 67.25 403 GLU A C 1
ATOM 3197 O O . GLU A 1 403 ? -18.210 -2.656 -23.020 1.00 67.25 403 GLU A O 1
ATOM 3202 N N . MET A 1 404 ? -17.840 -3.963 -21.230 1.00 69.00 404 MET A N 1
ATOM 3203 C CA . MET A 1 404 ? -17.985 -2.878 -20.245 1.00 69.00 404 MET A CA 1
ATOM 3204 C C . MET A 1 404 ? -16.991 -1.731 -20.483 1.00 69.00 404 MET A C 1
ATOM 3206 O O . MET A 1 404 ? -17.356 -0.554 -20.405 1.00 69.00 404 MET A O 1
ATOM 3210 N N . ASN A 1 405 ? -15.736 -2.054 -20.811 1.00 66.38 405 ASN A N 1
ATOM 3211 C CA . ASN A 1 405 ? -14.729 -1.059 -21.172 1.00 66.38 405 ASN A CA 1
ATOM 3212 C C . ASN A 1 405 ? -15.127 -0.302 -22.443 1.00 66.38 405 ASN A C 1
ATOM 3214 O O . ASN A 1 405 ? -15.119 0.927 -22.421 1.00 66.38 405 ASN A O 1
ATOM 3218 N N . ARG A 1 406 ? -15.532 -0.994 -23.519 1.00 64.62 406 ARG A N 1
ATOM 3219 C CA . ARG A 1 406 ? -15.980 -0.358 -24.771 1.00 64.62 406 ARG A CA 1
ATOM 3220 C C . ARG A 1 406 ? -17.086 0.664 -24.501 1.00 64.62 406 ARG A C 1
ATOM 3222 O O . ARG A 1 406 ? -16.951 1.814 -24.909 1.00 64.62 406 ARG A O 1
ATOM 3229 N N . THR A 1 407 ? -18.112 0.295 -23.734 1.00 60.12 407 THR A N 1
ATOM 3230 C CA . THR A 1 407 ? -19.216 1.205 -23.391 1.00 60.12 407 THR A CA 1
ATOM 3231 C C . THR A 1 407 ? -18.732 2.415 -22.581 1.00 60.12 407 THR A C 1
ATOM 3233 O O . THR A 1 407 ? -19.153 3.545 -22.836 1.00 60.12 407 THR A O 1
ATOM 3236 N N . THR A 1 408 ? -17.813 2.198 -21.633 1.00 57.94 408 THR A N 1
ATOM 3237 C CA . THR A 1 408 ? -17.258 3.250 -20.761 1.00 57.94 408 THR A CA 1
ATOM 3238 C C . THR A 1 408 ? -16.399 4.256 -21.540 1.00 57.94 408 THR A C 1
ATOM 3240 O O . THR A 1 408 ? -16.527 5.463 -21.324 1.00 57.94 408 THR A O 1
ATOM 3243 N N . TYR A 1 409 ? -15.566 3.782 -22.474 1.00 55.03 409 TYR A N 1
ATOM 3244 C CA . TYR A 1 409 ? -14.725 4.627 -23.331 1.00 55.03 409 TYR A CA 1
ATOM 3245 C C . TYR A 1 409 ? -15.524 5.352 -24.417 1.00 55.03 409 TYR A C 1
ATOM 3247 O O . TYR A 1 409 ? -15.220 6.500 -24.732 1.00 55.03 409 TYR A O 1
ATOM 3255 N N . GLU A 1 410 ? -16.555 4.714 -24.973 1.00 49.19 410 GLU A N 1
ATOM 3256 C CA . GLU A 1 410 ? -17.374 5.317 -26.024 1.00 49.19 410 GLU A CA 1
ATOM 3257 C C . GLU A 1 410 ? -18.345 6.367 -25.485 1.00 49.19 410 GLU A C 1
ATOM 3259 O O . GLU A 1 410 ? -18.656 7.290 -26.221 1.00 49.19 410 GLU A O 1
ATOM 3264 N N . HIS A 1 411 ? -18.831 6.266 -24.241 1.00 46.53 411 HIS A N 1
ATOM 3265 C CA . HIS A 1 411 ? -19.942 7.104 -23.759 1.00 46.53 411 HIS A CA 1
ATOM 3266 C C . HIS A 1 411 ? -19.601 8.004 -22.558 1.00 46.53 411 HIS A C 1
ATOM 3268 O O . HIS A 1 411 ? -20.445 8.793 -22.115 1.00 46.53 411 HIS A O 1
ATOM 3274 N N . GLY A 1 412 ? -18.395 7.876 -21.995 1.00 41.31 412 GLY A N 1
ATOM 3275 C CA . GLY A 1 412 ? -18.014 8.522 -20.741 1.00 41.31 412 GLY A CA 1
ATOM 3276 C C . GLY A 1 412 ? -18.933 8.161 -19.556 1.00 41.31 412 GLY A C 1
ATOM 3277 O O . GLY A 1 412 ? -19.980 7.520 -19.710 1.00 41.31 412 GLY A O 1
ATOM 3278 N N . PRO A 1 413 ? -18.585 8.585 -18.330 1.00 36.72 413 PRO A N 1
ATOM 3279 C CA . PRO A 1 413 ? -19.504 8.505 -17.202 1.00 36.72 413 PRO A CA 1
ATOM 3280 C C . PRO A 1 413 ? -20.650 9.503 -17.440 1.00 36.72 413 PRO A C 1
ATOM 3282 O O . PRO A 1 413 ? -20.528 10.685 -17.134 1.00 36.72 413 PRO A O 1
ATOM 3285 N N . GLY A 1 414 ? -21.739 9.046 -18.066 1.00 42.94 414 GLY A N 1
ATOM 3286 C CA . GLY A 1 414 ? -22.899 9.890 -18.382 1.00 42.94 414 GLY A CA 1
ATOM 3287 C C . GLY A 1 414 ? -23.567 9.667 -19.741 1.00 42.94 414 GLY A C 1
ATOM 3288 O O . GLY A 1 414 ? -24.538 10.360 -20.034 1.00 42.94 414 GLY A O 1
ATOM 3289 N N . GLY A 1 415 ? -23.111 8.722 -20.571 1.00 37.81 415 GLY A N 1
ATOM 3290 C CA . GLY A 1 415 ? -23.878 8.317 -21.758 1.00 37.81 415 GLY A CA 1
ATOM 3291 C C . GLY A 1 415 ? -23.720 9.207 -22.999 1.00 37.81 415 GLY A C 1
ATOM 3292 O O . GLY A 1 415 ? -24.525 9.082 -23.918 1.00 37.81 415 GLY A O 1
ATOM 3293 N N . ARG A 1 416 ? -22.730 10.109 -23.059 1.00 33.50 416 ARG A N 1
ATOM 3294 C CA . ARG A 1 416 ? -22.503 10.958 -24.241 1.00 33.50 416 ARG A CA 1
ATOM 3295 C C . ARG A 1 416 ? -21.417 10.366 -25.144 1.00 33.50 416 ARG A C 1
ATOM 3297 O O . ARG A 1 416 ? -20.286 10.235 -24.687 1.00 33.50 416 ARG A O 1
ATOM 3304 N N . PRO A 1 417 ? -21.722 10.062 -26.417 1.00 34.72 417 PRO A N 1
ATOM 3305 C CA . PRO A 1 417 ? -20.782 9.392 -27.300 1.00 34.72 417 PRO A CA 1
ATOM 3306 C C . PRO A 1 417 ? -19.565 10.274 -27.630 1.00 34.72 417 PRO A C 1
ATOM 3308 O O . PRO A 1 417 ? -19.705 11.348 -28.219 1.00 34.72 417 PRO A O 1
ATOM 3311 N N . THR A 1 418 ? -18.364 9.810 -27.294 1.00 39.81 418 THR A N 1
ATOM 3312 C CA . THR A 1 418 ? -17.084 10.299 -27.817 1.00 39.81 418 THR A CA 1
ATOM 3313 C C . THR A 1 418 ? -16.701 9.480 -29.048 1.00 39.81 418 THR A C 1
ATOM 3315 O O . THR A 1 418 ? -16.561 8.262 -28.986 1.00 39.81 418 THR A O 1
ATOM 3318 N N . ARG A 1 419 ? -16.556 10.148 -30.201 1.00 37.47 419 ARG A N 1
ATOM 3319 C CA . ARG A 1 419 ? -16.172 9.518 -31.477 1.00 37.47 419 ARG A CA 1
ATOM 3320 C C . ARG A 1 419 ? -14.755 8.934 -31.380 1.00 37.47 419 ARG A C 1
ATOM 3322 O O . ARG A 1 419 ? -13.809 9.698 -31.228 1.00 37.47 419 ARG A O 1
ATOM 3329 N N . GLY A 1 420 ? -14.601 7.620 -31.550 1.00 38.19 420 GLY A N 1
ATOM 3330 C CA . GLY A 1 420 ? -13.293 6.973 -31.708 1.00 38.19 420 GLY A CA 1
ATOM 3331 C C . GLY A 1 420 ? -13.407 5.532 -32.218 1.00 38.19 420 GLY A C 1
ATOM 3332 O O . GLY A 1 420 ? -14.107 4.718 -31.635 1.00 38.19 420 GLY A O 1
ATOM 3333 N N . ILE A 1 421 ? -12.728 5.224 -33.326 1.00 37.59 421 ILE A N 1
ATOM 3334 C CA . ILE A 1 421 ? -12.868 4.003 -34.150 1.00 37.59 421 ILE A CA 1
ATOM 3335 C C . ILE A 1 421 ? -12.064 2.786 -33.611 1.00 37.59 421 ILE A C 1
ATOM 3337 O O . ILE A 1 421 ? -12.113 1.700 -34.180 1.00 37.59 421 ILE A O 1
ATOM 3341 N N . GLN A 1 422 ? -11.363 2.897 -32.480 1.00 42.22 422 GLN A N 1
ATOM 3342 C CA . GLN A 1 422 ? -10.327 1.924 -32.079 1.00 42.22 422 GLN A CA 1
ATOM 3343 C C . GLN A 1 422 ? -10.776 0.748 -31.182 1.00 42.22 422 GLN A C 1
ATOM 3345 O O . GLN A 1 422 ? -9.971 -0.120 -30.860 1.00 42.22 422 GLN A O 1
ATOM 3350 N N . ALA A 1 423 ? -12.055 0.628 -30.811 1.00 40.75 423 ALA A N 1
ATOM 3351 C CA . ALA A 1 423 ? -12.507 -0.401 -29.859 1.00 40.75 423 ALA A CA 1
ATOM 3352 C C . ALA A 1 423 ? -12.634 -1.839 -30.424 1.00 40.75 423 ALA A C 1
ATOM 3354 O O . ALA A 1 423 ? -13.029 -2.759 -29.698 1.00 40.75 423 ALA A O 1
ATOM 3355 N N . LYS A 1 424 ? -12.377 -2.069 -31.720 1.00 35.88 424 LYS A N 1
ATOM 3356 C CA . LYS A 1 424 ? -12.579 -3.390 -32.352 1.00 35.88 424 LYS A CA 1
ATOM 3357 C C . LYS A 1 424 ? -11.389 -4.346 -32.213 1.00 35.88 424 LYS A C 1
ATOM 3359 O O . LYS A 1 424 ? -11.633 -5.539 -32.066 1.00 35.88 424 LYS A O 1
ATOM 3364 N N . GLU A 1 425 ? -10.147 -3.861 -32.188 1.00 37.97 425 GLU A N 1
ATOM 3365 C CA . GLU A 1 425 ? -8.959 -4.738 -32.140 1.00 37.97 425 GLU A CA 1
ATOM 3366 C C . GLU A 1 425 ? -8.601 -5.226 -30.727 1.00 37.97 425 GLU A C 1
ATOM 3368 O O . GLU A 1 425 ? -8.160 -6.363 -30.572 1.00 37.97 425 GLU A O 1
ATOM 3373 N N . TYR A 1 426 ? -8.909 -4.443 -29.686 1.00 38.47 426 TYR A N 1
ATOM 3374 C CA . TYR A 1 426 ? -8.699 -4.813 -28.275 1.00 38.47 426 TYR A CA 1
ATOM 3375 C C . TYR A 1 426 ? -9.475 -6.082 -27.852 1.00 38.47 426 TYR A C 1
ATOM 3377 O O . TYR A 1 426 ? -9.094 -6.799 -26.932 1.00 38.47 426 TYR A O 1
ATOM 3385 N N . ILE A 1 427 ? -10.583 -6.386 -28.538 1.00 40.88 427 ILE A N 1
ATOM 3386 C CA . ILE A 1 427 ? -11.617 -7.318 -28.055 1.00 40.88 427 ILE A CA 1
ATOM 3387 C C . ILE A 1 427 ? -11.410 -8.769 -28.493 1.00 40.88 427 ILE A C 1
ATOM 3389 O O . ILE A 1 427 ? -11.914 -9.685 -27.847 1.00 40.88 427 ILE A O 1
ATOM 3393 N N . LEU A 1 428 ? -10.617 -9.013 -29.534 1.00 35.59 428 LEU A N 1
ATOM 3394 C CA . LEU A 1 428 ? -10.351 -10.381 -29.987 1.00 35.59 428 LEU A CA 1
ATOM 3395 C C . LEU A 1 428 ? -9.294 -11.108 -29.138 1.00 35.59 428 LEU A C 1
ATOM 3397 O O . LEU A 1 428 ? -9.252 -12.335 -29.171 1.00 35.59 428 LEU A O 1
ATOM 3401 N N . ARG A 1 429 ? -8.466 -10.389 -28.363 1.00 40.53 429 ARG A N 1
ATOM 3402 C CA . ARG A 1 429 ? -7.365 -10.990 -27.583 1.00 40.53 429 ARG A CA 1
ATOM 3403 C C . ARG A 1 429 ? -7.698 -11.271 -26.115 1.00 40.53 429 ARG A C 1
ATOM 3405 O O . ARG A 1 429 ? -7.255 -12.294 -25.605 1.00 40.53 429 ARG A O 1
ATOM 3412 N N . ASP A 1 430 ? -8.519 -10.447 -25.458 1.00 34.16 430 ASP A N 1
ATOM 3413 C CA . ASP A 1 430 ? -8.858 -10.623 -24.028 1.00 34.16 430 ASP A CA 1
ATOM 3414 C C . ASP A 1 430 ? -9.643 -11.935 -23.775 1.00 34.16 430 ASP A C 1
ATOM 3416 O O . ASP A 1 430 ? -9.413 -12.640 -22.795 1.00 34.16 430 ASP A O 1
ATOM 3420 N N . ASN A 1 431 ? -10.481 -12.355 -24.734 1.00 34.28 431 ASN A N 1
ATOM 3421 C CA . ASN A 1 431 ? -11.212 -13.631 -24.671 1.00 34.28 431 ASN A CA 1
ATOM 3422 C C . ASN A 1 431 ? -10.319 -14.878 -24.834 1.00 34.28 431 ASN A C 1
ATOM 3424 O O . ASN A 1 431 ? -10.755 -15.970 -24.483 1.00 34.28 431 ASN A O 1
ATOM 3428 N N . GLN A 1 432 ? -9.091 -14.747 -25.351 1.00 32.22 432 GLN A N 1
ATOM 3429 C CA . GLN A 1 432 ? -8.151 -15.873 -25.466 1.00 32.22 432 GLN A CA 1
ATOM 3430 C C . GLN A 1 432 ? -7.238 -16.030 -24.243 1.00 32.22 432 GLN A C 1
ATOM 3432 O O . GLN A 1 432 ? -6.571 -17.050 -24.123 1.00 32.22 432 GLN A O 1
ATOM 3437 N N . LEU A 1 433 ? -7.194 -15.044 -23.341 1.00 34.59 433 LEU A N 1
ATOM 3438 C CA . LEU A 1 433 ? -6.356 -15.084 -22.136 1.00 34.59 433 LEU A CA 1
ATOM 3439 C C . LEU A 1 433 ? -7.104 -15.599 -20.895 1.00 34.59 433 LEU A C 1
ATOM 3441 O O . LEU A 1 433 ? -6.459 -15.934 -19.902 1.00 34.59 433 LEU A O 1
ATOM 3445 N N . GLN A 1 434 ? -8.440 -15.669 -20.954 1.00 32.03 434 GLN A N 1
ATOM 3446 C CA . GLN A 1 434 ? -9.300 -16.205 -19.887 1.00 32.03 434 GLN A CA 1
ATOM 3447 C C . GLN A 1 434 ? -9.698 -17.682 -20.072 1.00 32.03 434 GLN A C 1
ATOM 3449 O O . GLN A 1 434 ? -10.374 -18.229 -19.203 1.00 32.03 434 GLN A O 1
ATOM 3454 N N . ALA A 1 435 ? -9.270 -18.317 -21.166 1.00 29.42 435 ALA A N 1
ATOM 3455 C CA . ALA A 1 435 ? -9.283 -19.769 -21.357 1.00 29.42 435 ALA A CA 1
ATOM 3456 C C . ALA A 1 435 ? -7.859 -20.317 -21.172 1.00 29.42 435 ALA A C 1
ATOM 3458 O O . ALA A 1 435 ? -7.733 -21.470 -20.705 1.00 29.42 435 ALA A O 1
#

Sequence (435 aa):
MSVTDRRAALQSTALYTGVAVLATVVVYMSIGPESRDDSHWWRGVLAALGIVFTLAWAGLHVAAPHVKRIGADVLRSVMIVTVVFGWFNYYQFDKKVFDGLGDYTDITYYYVNSKYLGELGYFGLYPAMILADAEGPKRHSAAVKHYRDLRDYEEKPVEVALQHGRQIKAESFTPERWEEFAHDADYFLSRKSTRSMTGNFYVDHGYNPPPTWSVPGKFLADLAPAENVKSIALVDVGIVAGMFAVVAWAFGIDAMLFAMLFFVTTFSGRWPILGEALLRFDWVSALVVSMCMLKKEKWALAGGFLAYAALNRVFPAIFFFGWGIVFLIDTYRHRKLLTKHLHFIAGAGAVSVFLIGMALVQFGPQTFKDSTRNLLMHNKSYSSHRVGLGDLALFRGEKTRAEMNRTTYEHGPGGRPTRGIQAKEYILRDNQLQA

Foldseek 3Di:
DDPVVVVVVVVVLVVVLVVLLV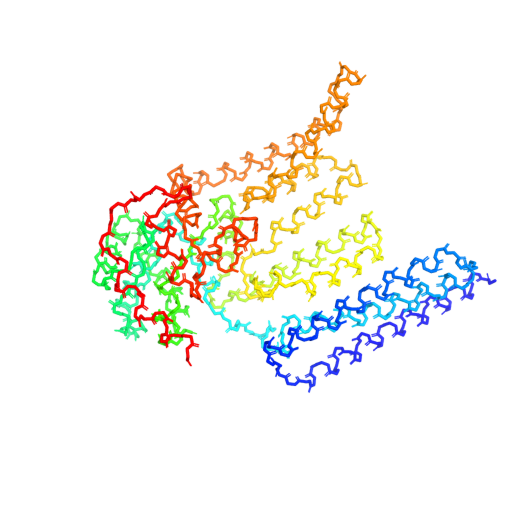VLVVVLLVDDQADPVVLLVLLVVLVVVLVVLVVLLVVLVPDDPVCSVVSVSVSLSVLSSSLSNLLCSLVSSDPCLPVHAPDLQQALLLLLCLQCCQLQFQFRSQLQLQQLLVVDPNNLCPLAQWFQGLLQRDIDGCVVSPVVNVVSCVPRDDPVRSVLSSVLSCLSSVPDHNCCNRPPRRNDNGHAWALLLSLVSNVLSVVDRSVVSLVQLQVQVVLVVVLLVLQCVQPNPVSSSSVSSCCSSDPLSSPDRRSNHHCPCQLVSLQSSLVSCVSVLVQLSNLQSLLSSCNRPVVSVVVVVVVVVVQVVCCVVVVDRDVSVVSSCNSNVVNNCVSVVSSCVPRNPVSNVSSVSSVVSVVQQDDPSDDDCVVVVQPPPDPDSLVSSVQSVQQPPPGNGDDDDPSPPVPVVVVVSVD

Secondary structure (DSSP, 8-state):
--HHHHHHHHHHHHHHHHHHHHHHHHHHHTSPPPPHHHHHHHHHHHHHHHHHHHHHHHHHHHS-HHHHHHHHHHHHHHHHHHHHHHHHHHTTT-GGGTTS-S-HHHHHHHHHHHHTHHHHTTT-HHHHHHHHHHHSSS-TTTT--EEE-TTT--EEEHHHHHHHHHHHHHHH--HHHHHHHHHHHHHHHTTS-HHHIIIIITTS------HHHHHHHHHHHHHS-GGGHHHHHTHHHHHHHHHHHHHHHHH-HHHHHHHHHHHHH-GGGGSSPTTTSSSSSHHHHHHHHHHHHHHTT-HHHHHHHHHHHHHHSSGGGGHHHHHHHHHHHHHHHHSS--HHHHHHHHHHHHHHHHHHHHHHHHHTTHHHHHHHHHHHHHTTS--TT--SHHHHTT-SS--SHHHHHHHHHHHTTTTPPPP-SGGGTTHHHHHHH--

pLDDT: mean 86.32, std 16.42, range [29.42, 98.81]

Radius of gyration: 25.05 Å; chains: 1; bounding box: 52×59×80 Å